Protein 3VO2 (pdb70)

Solvent-accessible surface area: 27661 Å² total; per-residue (Å²): 186,22,84,7,30,49,127,65,48,48,62,80,84,37,87,79,149,119,34,19,79,2,131,1,72,46,25,76,83,51,10,28,132,93,20,107,23,50,8,47,24,0,6,0,24,2,116,39,71,10,57,12,51,6,3,0,9,0,0,0,5,1,78,49,115,51,195,98,39,128,95,25,169,49,90,94,34,14,0,0,0,0,34,52,0,20,130,47,75,50,105,9,0,0,0,6,1,110,42,91,72,104,80,36,88,155,52,114,120,48,131,13,67,2,12,11,38,0,3,83,15,153,98,46,37,86,0,52,0,4,1,0,41,29,151,74,1,2,2,0,75,46,57,74,0,12,0,5,0,0,0,24,26,22,0,0,2,0,0,5,0,0,0,37,32,14,23,52,26,174,45,153,143,18,139,26,64,9,38,0,0,0,0,0,6,8,44,15,58,52,10,20,3,23,102,153,44,0,71,81,0,96,152,110,15,88,128,37,3,76,16,18,35,1,16,9,160,98,74,70,45,122,84,48,71,98,2,102,3,35,16,39,5,16,93,54,122,135,79,8,13,87,16,6,105,105,123,47,0,12,4,0,1,0,0,127,124,28,17,28,40,6,0,5,9,33,5,0,50,16,0,1,151,80,45,61,18,0,50,80,39,26,134,120,6,84,190,21,38,23,5,1,32,48,29,134,178,28,82,8,30,51,124,65,49,47,61,77,88,38,90,79,146,118,33,17,80,2,45,0,0,4,15,34,84,51,10,29,131,94,20,110,22,50,5,46,25,0,3,0,16,2,115,39,72,10,57,12,50,7,3,0,9,0,0,0,6,2,78,49,114,51,192,97,40,129,94,25,167,49,89,92,34,14,0,0,0,0,33,52,0,11,12,32,48,51,67,1,0,0,0,7,0,99,43,91,73,104,86,54,161,149,51,94,117,46,128,12,68,4,12,10,38,0,3,82,15,153,21,30,35,86,0,53,0,4,0,0,42,30,151,61,1,2,2,0,75,46,59,77,0,12,0,4,0,0,0,25,27,24,0,0,1,0,0,5,0,0,0,24,31,14,30,43,20,173,44,159,150,17,94,19,54,10,39,0,0,0,0,0,7,8,44,16,57,52,11,18,2,11,96,117,27,0,74,108,0,95,151,88,15,88,128,37,3,75,16,17,34,1,15,8,158,101,78,77,44,124,81,50,106,99,2,100,4,41,17,31,6,32,93,53,60,90,78,8,6,85,17,5,111,107,124,39,0,12,4,0,1,0,0,127,128,27,17,26,145,22,0,13,81,31,5,61,82,3,0,68,143,79,73,66,67,0,86,119,47,41,150,123,7,130,183,21,39,24,8,1,51,46,38,136

B-factor: mean 15.56, std 6.82, range [3.58, 43.43]

Sequence (592 aa):
TSKKQDEGLVTNKYKPKEPYVGRCLSNTRITGDDAPGETWHMVFSTEGEIPYREGQSIGIIADGEDKNGKPHKLRLYSIASSALGDFGDSKTVSLCVKRLVYTNDQGEIVKGVCSNFLCDLKPGADVKITGPVGKEMLMPKDPNATVIMLATGTGIAPFRSFLWKMFLEEHEEDYKFSGLAWLFLGVPTSDSLLYKEEELEEKMKEMAPDNFRRLDFAVSREQQTNAAGEKMYIQTRMAEYREEELWELLKKDNTYVYMCGLKGMEKGIDDIMLNLAAKDGIDWMQYKKQLKKKGEQWNVEVYTSKKQDEGLVTNKYKPKEPYVGRCLSNTRITGDDAPGETWHMVFSTEGEIPYREGQSIGIIADGED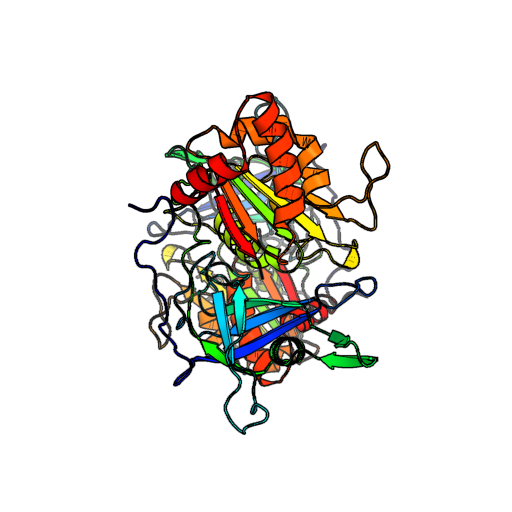KNGKPHKLRLYSIASSALGDFGDSKTVSLCVKRLVYTNDQGEIVKGVCSNFLCDLKPGADVKITGPVGKEMLMPKDPNATVIMLATGTGIAPFRSFLWKMFLEEHEDYKFSGLAWLFLGVPTSDSLLYKEEELEEKMKEMAPDNFRRLDFAVSREQTNAAGEKMYIQTRMAEYREELWELLKKDNTYVYMCGLKGMEKGIDDIMLNLAAKDGIDWMQYKKQLKKGEQWNVEVY

Secondary structure (DSSP, 8-state):
--SBS-TT----SBBTTB-EEEEEEEEEE-S-SSSSS-EEEEEEE-TT-----TT-EEEEE-SSB-TTSPBPPPEEEE--S-TTTTTTSSSEEEEEEE--EEE-TTS-EEE-HHHHHHHTPPTT-EEEEEEEE-STTPPBS-TT-EEEEEEEGGGGHHHHHHHHHHHSS--TT----SEEEEEEEESSGGG--SHHHHHHHHHH-TTTEEEEEEETTT-B-TT--B--HHHHHHTTHHHHHHHHTSTTEEEEEEESTTHHHHHHHHHHHHHHHTT--HHHHHHHHHHTTSEEEEE-/--SBS-TT----SBBTTB-EEEEEEEEEE-S-SSSSS-EEEEEEE-TT-----TT-EEEEE-SSB-TTSPBPPPEEEE--S-TTTTTTSSSEEEEEEE--EEE-TTS-EEE-HHHHHHHTPPTT-EEEEEEEE-STTPPBS-TT-EEEEEEEGGGGHHHHHHHHHHHSS--TT----SEEEEEEEESSGGG--SHHHHHHHHHH-TTTEEEEEEETTT-B-TTS-B--HHHHHHTTHHHHHHHHTSTTEEEEEEESTTHHHHHHHHHHHHHHHTT--HHHHHHHHHHTTSEEEEE-

Radius of gyration: 27.26 Å; Cα contacts (8 Å, |Δi|>4): 1343; chains: 2; bounding box: 71×84×56 Å

CATH classification: 2.40.30.10 (+1 more: 3.40.50.80)

Organism: Zea mays (NCBI:txid4577)

InterPro domains:
  IPR001433 Oxidoreductase FAD/NAD(P)-binding [PF00175] (222-336)
  IPR001709 Flavoprotein pyridine nucleotide cytochrome reductase [PR00371] (125-135)
  IPR001709 Flavoprotein pyridine nucleotide cytochrome reductase [PR00371] (148-155)
  IPR001709 Flavoprotein pyridine nucleotide cytochrome reductase [PR00371] (185-194)
  IPR001709 Flavoprotein pyridine nucleotide cytochrome reductase [PR00371] (221-240)
  IPR001709 Flavoprotein pyridine nucleotide cytochrome reductase [PR00371] (251-260)
  IPR001709 Flavoprotein pyridine nucleotide cytochrome reductase [PR00371] (263-274)
  IPR001709 Flavoprotein pyridine nucleotide cytochrome reductase [PR00371] (299-315)
  IPR001709 Flavoprotein pyridine nucleotide cytochrome reductase [PR00371] (323-331)
  IPR015701 Ferredoxin--NADP reductase [PIRSF000361] (1-369)
  IPR015701 Ferredoxin--NADP reductase [PTHR43314] (7-369)
  IPR017927 FAD-binding domain, ferredoxin reductase-type [PS51384] (90-212)
  IPR017938 Riboflavin synthase-like beta-barrel [SSF63380] (76-211)
  IPR035442 Ferredoxin--NADP reductase, plant and Cyanobacteria type [PIRSF501178] (38-369)
  IPR039261 Ferredoxin-NADP reductase (FNR), nucleotide-binding domain [G3DSA:3.40.50.80] (207-369)
  IPR039261 Ferredoxin-NADP reductase (FNR), nucleotide-binding domain [SSF52343] (210-369)

Nearest PDB structures (foldseek):
  3vo2-assembly2_B  TM=1.003E+00  e=2.349E-67  Zea mays
  3vo1-assembly2_B  TM=9.942E-01  e=1.155E-60  Zea mays
  1qfy-assembly1_A  TM=9.908E-01  e=4.980E-60  Pisum sativum
  3w5u-assembly4_G  TM=9.966E-01  e=3.949E-59  Zea mays
  1sm4-assembly2_B  TM=9.903E-01  e=2.148E-59  Capsicum annuum

Foldseek 3Di:
DAQFDCVVNDKWPADPVGFQKWFWADKAWQFDPPAPFTKIKTKTFDQLPAQHAQFWWKWWFFPFADPVRHGRDTDIFHWQAGCCGPVNNNGMTMGIATWDWDADPVGDIDTDRVRVSRNPDDGGDIITMTIRDDDLRGHGLDLAFEEEEEEEQSQCRSVSRVLCVAQVDDDPSHHRDHAYEYEYEGAAPSRDGCVVVLVVSCVRCVVHYHYHYFHFNPDADPVRHGGGSLSVCLVCLVVVVVSLVDLRAAYEYEEAPPSVVSNLVSVCVVQVVVVHHSVVVLVVCSVSSRYGYDHD/DAQFDCVVNDKWPADPVGFQKWFWADKAWQFDPPAPFTKIKTKTFDQLPAQHAQFWWKWWFFPFADPVRHGRDTDIFHWQAGCCGPVNNNGMTMGIATWDWDADPVGDIDTDRVRVSRNPHDGGDIITMTIRDDDLRGHGLDLAFEEEEEEEQSQCRSVSRVLCVAAVDDDPSHHRDHAYEYEYEGAAPSRDGPVVVLVVSCVRPVVHYHYHYQHFNPDADPVRHGGGSLSVCLVCLVVVVVSLVDLRAAYEYEEAPPSVVSNLVSVCVVQVVVVHHSVVVLVVCSVSSRYGYDHD

Structure (mmCIF, N/CA/C/O backbone):
data_3VO2
#
_entry.id   3VO2
#
_cell.length_a   76.673
_cell.length_b   76.673
_cell.length_c   108.705
_cell.angle_alpha   90.00
_cell.angle_beta   90.00
_cell.angle_gamma   120.00
#
_symmetry.space_group_name_H-M   'P 32'
#
loop_
_entity.id
_entity.type
_entity.pdbx_description
1 polymer 'Putative uncharacterized protein'
2 non-polymer 'FLAVIN-ADENINE DINUCLEOTIDE'
3 water water
#
loop_
_atom_site.group_PDB
_atom_site.id
_atom_site.type_symbol
_atom_site.label_atom_id
_atom_site.label_alt_id
_atom_site.label_comp_id
_atom_site.label_asym_id
_atom_site.label_entity_id
_atom_site.label_seq_id
_atom_site.pdbx_PDB_ins_code
_atom_site.Cartn_x
_atom_site.Cartn_y
_atom_site.Cartn_z
_atom_site.occupancy
_atom_site.B_iso_or_equiv
_atom_site.auth_seq_id
_atom_site.auth_comp_id
_atom_site.auth_asym_id
_atom_site.auth_atom_id
_atom_site.pdbx_PDB_model_num
ATOM 1 N N . THR A 1 15 ? 3.744 14.303 -10.492 1.00 27.76 19 THR A N 1
ATOM 2 C CA . THR A 1 15 ? 4.583 13.062 -10.420 1.00 27.38 19 THR A CA 1
ATOM 3 C C . THR A 1 15 ? 5.918 13.285 -9.681 1.00 26.13 19 THR A C 1
ATOM 4 O O . THR A 1 15 ? 6.653 12.330 -9.404 1.00 26.93 19 THR A O 1
ATOM 8 N N . SER A 1 16 ? 6.230 14.546 -9.385 1.00 24.19 20 SER A N 1
ATOM 9 C CA . SER A 1 16 ? 7.248 14.881 -8.390 1.00 21.73 20 SER A CA 1
ATOM 10 C C . SER A 1 16 ? 6.558 15.570 -7.221 1.00 20.61 20 SER A C 1
ATOM 11 O O . SER A 1 16 ? 5.537 16.235 -7.398 1.00 19.96 20 SER A O 1
ATOM 14 N N . LYS A 1 17 ? 7.121 15.398 -6.028 1.00 18.79 21 LYS A N 1
ATOM 15 C CA . LYS A 1 17 ? 6.686 16.134 -4.842 1.00 17.33 21 LYS A CA 1
ATOM 16 C C . LYS A 1 17 ? 7.273 17.549 -4.826 1.00 16.34 21 LYS A C 1
ATOM 17 O O . LYS A 1 17 ? 6.917 18.357 -3.977 1.00 16.03 21 LYS A O 1
ATOM 23 N N . LYS A 1 18 ? 8.159 17.840 -5.778 1.00 15.44 22 LYS A N 1
ATOM 24 C CA . LYS A 1 18 ? 8.878 19.121 -5.811 1.00 14.81 22 LYS A CA 1
ATOM 25 C C . LYS A 1 18 ? 8.347 20.076 -6.878 1.00 14.56 22 LYS A C 1
ATOM 26 O O . LYS A 1 18 ? 7.642 19.663 -7.800 1.00 15.59 22 LYS A O 1
ATOM 32 N N . GLN A 1 19 ? 8.702 21.355 -6.757 1.00 13.68 23 GLN A N 1
ATOM 33 C CA . GLN A 1 19 ? 8.150 22.407 -7.617 1.00 14.13 23 GLN A CA 1
ATOM 34 C C . GLN A 1 19 ? 8.785 22.421 -9.014 1.00 14.57 23 GLN A C 1
ATOM 35 O O . GLN A 1 19 ? 9.578 23.312 -9.342 1.00 14.68 23 GLN A O 1
ATOM 41 N N . ASP A 1 20 ? 8.417 21.442 -9.838 1.00 15.53 24 ASP A N 1
ATOM 42 C CA . ASP A 1 20 ? 9.033 21.276 -11.164 1.00 16.05 24 ASP A CA 1
ATOM 43 C C . ASP A 1 20 ? 8.124 21.640 -12.354 1.00 16.42 24 ASP A C 1
ATOM 44 O O . ASP A 1 20 ? 8.488 21.406 -13.506 1.00 16.14 24 ASP A O 1
ATOM 49 N N . GLU A 1 21 ? 6.961 22.222 -12.072 1.00 17.17 25 GLU A N 1
ATOM 50 C CA . GLU A 1 21 ? 6.007 22.539 -13.134 1.00 18.01 25 GLU A CA 1
ATOM 51 C C . GLU A 1 21 ? 6.540 23.685 -13.982 1.00 17.36 25 GLU A C 1
ATOM 52 O O . GLU A 1 21 ? 6.793 24.781 -13.475 1.00 17.99 25 GLU A O 1
ATOM 58 N N . GLY A 1 22 ? 6.724 23.414 -15.273 1.00 16.96 26 GLY A N 1
ATOM 59 C CA . GLY A 1 22 ? 7.284 24.400 -16.194 1.00 15.97 26 GLY A CA 1
ATOM 60 C C . GLY A 1 22 ? 8.771 24.651 -15.978 1.00 15.05 26 GLY A C 1
ATOM 61 O O . GLY A 1 22 ? 9.290 25.671 -16.426 1.00 15.12 26 GLY A O 1
ATOM 62 N N . LEU A 1 23 ? 9.452 23.729 -15.297 1.00 15.04 27 LEU A N 1
ATOM 63 C CA . LEU A 1 23 ? 10.889 23.868 -15.026 1.00 14.38 27 LEU A CA 1
ATOM 64 C C . LEU A 1 23 ? 11.665 24.174 -16.298 1.00 14.22 27 LEU A C 1
ATOM 65 O O . LEU A 1 23 ? 11.451 23.540 -17.340 1.00 14.18 27 LEU A O 1
ATOM 70 N N . VAL A 1 24 ? 12.573 25.142 -16.212 1.00 12.67 28 VAL A N 1
ATOM 71 C CA . VAL A 1 24 ? 13.471 25.438 -17.322 1.00 12.82 28 VAL A CA 1
ATOM 72 C C . VAL A 1 24 ? 14.894 25.059 -16.951 1.00 12.38 28 VAL A C 1
ATOM 73 O O . VAL A 1 24 ? 15.400 25.442 -15.896 1.00 11.26 28 VAL A O 1
ATOM 77 N N . THR A 1 25 ? 15.535 24.296 -17.821 1.00 12.58 29 THR A N 1
ATOM 78 C CA . THR A 1 25 ? 16.954 24.012 -17.679 1.00 13.35 29 THR A CA 1
ATOM 79 C C . THR A 1 25 ? 17.653 24.255 -19.005 1.00 13.44 29 THR A C 1
ATOM 80 O O . THR A 1 25 ? 17.083 24.011 -20.086 1.00 13.62 29 THR A O 1
ATOM 84 N N . ASN A 1 26 ? 18.884 24.747 -18.914 1.00 13.06 30 ASN A N 1
ATOM 85 C CA . ASN A 1 26 ? 19.778 24.860 -20.069 1.00 13.65 30 ASN A CA 1
ATOM 86 C C . ASN A 1 26 ? 19.269 25.772 -21.169 1.00 13.61 30 ASN A C 1
ATOM 87 O O . ASN A 1 26 ? 19.428 25.465 -22.352 1.00 14.32 30 ASN A O 1
ATOM 92 N N . LYS A 1 27 ? 18.662 26.893 -20.793 1.00 13.06 31 LYS A N 1
ATOM 93 C CA . LYS A 1 27 ? 18.329 27.924 -21.775 1.00 12.35 31 LYS A CA 1
ATOM 94 C C . LYS A 1 27 ? 19.596 28.468 -22.420 1.00 12.07 31 LYS A C 1
ATOM 95 O O . LYS A 1 27 ? 19.666 28.598 -23.645 1.00 12.00 31 LYS A O 1
ATOM 101 N N . TYR A 1 28 ? 20.585 28.776 -21.581 1.00 11.16 32 TYR A N 1
ATOM 102 C CA . TYR A 1 28 ? 21.887 29.255 -22.032 1.00 11.70 32 TYR A CA 1
ATOM 103 C C . TYR A 1 28 ? 22.925 28.170 -21.861 1.00 12.61 32 TYR A C 1
ATOM 104 O O . TYR A 1 28 ? 23.042 27.564 -20.786 1.00 12.72 32 TYR A O 1
ATOM 113 N N . LYS A 1 29 ? 23.642 27.896 -22.943 1.00 13.77 33 LYS A N 1
ATOM 114 C CA . LYS A 1 29 ? 24.647 26.847 -22.975 1.00 15.16 33 LYS A CA 1
ATOM 115 C C . LYS A 1 29 ? 26.030 27.470 -23.097 1.00 14.71 33 LYS A C 1
ATOM 116 O O . LYS A 1 29 ? 26.148 28.618 -23.495 1.00 13.60 33 LYS A O 1
ATOM 122 N N . PRO A 1 30 ? 27.090 26.710 -22.761 1.00 15.36 34 PRO A N 1
ATOM 123 C CA . PRO A 1 30 ? 28.442 27.280 -22.778 1.00 16.22 34 PRO A CA 1
ATOM 124 C C . PRO A 1 30 ? 28.885 27.916 -24.091 1.00 16.82 34 PRO A C 1
ATOM 125 O O . PRO A 1 30 ? 29.642 28.892 -24.064 1.00 16.81 34 PRO A O 1
ATOM 129 N N . LYS A 1 31 ? 28.423 27.383 -25.222 1.00 17.69 35 LYS A N 1
ATOM 130 C CA . LYS A 1 31 ? 28.786 27.947 -26.530 1.00 19.00 35 LYS A CA 1
ATOM 131 C C . LYS A 1 31 ? 28.243 29.365 -26.745 1.00 18.70 35 LYS A C 1
ATOM 132 O O . LYS A 1 31 ? 28.839 30.156 -27.475 1.00 19.50 35 LYS A O 1
ATOM 138 N N . GLU A 1 32 ? 27.120 29.680 -26.098 1.00 17.96 36 GLU A N 1
ATOM 139 C CA . GLU A 1 32 ? 26.479 30.989 -26.226 1.00 17.04 36 GLU A CA 1
ATOM 140 C C . GLU A 1 32 ? 25.871 31.431 -24.889 1.00 15.55 36 GLU A C 1
ATOM 141 O O . GLU A 1 32 ? 24.653 31.400 -24.714 1.00 15.22 36 GLU A O 1
ATOM 147 N N . PRO A 1 33 ? 26.723 31.844 -23.942 1.00 14.34 37 PRO A N 1
ATOM 148 C CA . PRO A 1 33 ? 26.194 32.185 -22.620 1.00 13.48 37 PRO A CA 1
ATOM 149 C C . PRO A 1 33 ? 25.395 33.477 -22.626 1.00 12.95 37 PRO A C 1
ATOM 150 O O . PRO A 1 33 ? 25.486 34.273 -23.568 1.00 13.36 37 PRO A O 1
ATOM 154 N N . TYR A 1 34 ? 24.615 33.678 -21.571 1.00 12.00 38 TYR A N 1
ATOM 155 C CA . TYR A 1 34 ? 23.997 34.977 -21.318 1.00 11.66 38 TYR A CA 1
ATOM 156 C C . TYR A 1 34 ? 25.036 35.902 -20.692 1.00 11.71 38 TYR A C 1
ATOM 157 O O . TYR A 1 34 ? 25.733 35.515 -19.751 1.00 12.09 38 TYR A O 1
ATOM 166 N N . VAL A 1 35 ? 25.161 37.119 -21.212 1.00 11.65 39 VAL A N 1
ATOM 167 C CA . VAL A 1 35 ? 26.114 38.065 -20.650 1.00 12.69 39 VAL A CA 1
ATOM 168 C C . VAL A 1 35 ? 25.389 39.035 -19.729 1.00 12.56 39 VAL A C 1
ATOM 169 O O . VAL A 1 35 ? 24.664 39.932 -20.181 1.00 13.43 39 VAL A O 1
ATOM 173 N N . GLY A 1 36 ? 25.573 38.820 -18.432 1.00 12.33 40 GLY A N 1
ATOM 174 C CA . GLY A 1 36 ? 25.002 39.684 -17.415 1.00 11.56 40 GLY A CA 1
ATOM 175 C C . GLY A 1 36 ? 25.977 40.754 -17.002 1.00 12.07 40 GLY A C 1
ATOM 176 O O . GLY A 1 36 ? 27.103 40.820 -17.514 1.00 11.86 40 GLY A O 1
ATOM 177 N N . ARG A 1 37 ? 25.540 41.619 -16.102 1.00 11.60 41 ARG A N 1
ATOM 178 C CA . ARG A 1 37 ? 26.400 42.676 -15.593 1.00 12.00 41 ARG A CA 1
ATOM 179 C C . ARG A 1 37 ? 26.424 42.606 -14.077 1.00 11.14 41 ARG A C 1
ATOM 180 O O . ARG A 1 37 ? 25.379 42.407 -13.449 1.00 11.15 41 ARG A O 1
ATOM 188 N N . CYS A 1 38 ? 27.600 42.771 -13.490 1.00 10.94 42 CYS A N 1
ATOM 189 C CA . CYS A 1 38 ? 27.709 42.820 -12.035 1.00 11.18 42 CYS A CA 1
ATOM 190 C C . CYS A 1 38 ? 27.134 44.132 -11.528 1.00 10.81 42 CYS A C 1
ATOM 191 O O . CYS A 1 38 ? 27.575 45.213 -11.946 1.00 11.10 42 CYS A O 1
ATOM 194 N N . LEU A 1 39 ? 26.138 44.035 -10.657 1.00 10.41 43 LEU A N 1
ATOM 195 C CA . LEU A 1 39 ? 25.533 45.229 -10.079 1.00 10.79 43 LEU A CA 1
ATOM 196 C C . LEU A 1 39 ? 26.115 45.509 -8.714 1.00 11.68 43 LEU A C 1
ATOM 197 O O . LEU A 1 39 ? 26.322 46.658 -8.342 1.00 12.40 43 LEU A O 1
ATOM 202 N N . SER A 1 40 ? 26.389 44.456 -7.955 1.00 10.85 44 SER A N 1
ATOM 203 C CA . SER A 1 40 ? 26.886 44.598 -6.591 1.00 11.71 44 SER A CA 1
ATOM 204 C C . SER A 1 40 ? 27.761 43.399 -6.248 1.00 12.26 44 SER A C 1
ATOM 205 O O . SER A 1 40 ? 27.538 42.304 -6.747 1.00 11.75 44 SER A O 1
ATOM 208 N N . ASN A 1 41 ? 28.761 43.614 -5.407 1.00 11.59 45 ASN A N 1
ATOM 209 C CA . ASN A 1 41 ? 29.623 42.545 -4.936 1.00 12.55 45 ASN A CA 1
ATOM 210 C C . ASN A 1 41 ? 30.206 42.989 -3.600 1.00 13.24 45 ASN A C 1
ATOM 211 O O . ASN A 1 41 ? 30.966 43.958 -3.540 1.00 13.65 45 ASN A O 1
ATOM 216 N N . THR A 1 42 ? 29.813 42.298 -2.534 1.00 13.91 46 THR A N 1
ATOM 217 C CA . THR A 1 42 ? 30.153 42.681 -1.165 1.00 15.54 46 THR A CA 1
ATOM 218 C C . THR A 1 42 ? 30.676 41.476 -0.389 1.00 14.97 46 THR A C 1
ATOM 219 O O . THR A 1 42 ? 30.100 40.394 -0.448 1.00 13.93 46 THR A O 1
ATOM 223 N N . ARG A 1 43 ? 31.758 41.663 0.358 1.00 15.03 47 ARG A N 1
ATOM 224 C CA . ARG A 1 43 ? 32.250 40.617 1.238 1.00 15.44 47 ARG A CA 1
ATOM 225 C C . ARG A 1 43 ? 31.304 40.521 2.422 1.00 15.62 47 ARG A C 1
ATOM 226 O O . ARG A 1 43 ? 31.016 41.531 3.082 1.00 15.82 47 ARG A O 1
ATOM 234 N N . ILE A 1 44 ? 30.806 39.320 2.689 1.00 14.63 48 ILE A N 1
ATOM 235 C CA . ILE A 1 44 ? 29.837 39.158 3.771 1.00 15.22 48 ILE A CA 1
ATOM 236 C C . ILE A 1 44 ? 30.422 38.455 4.994 1.00 15.98 48 ILE A C 1
ATOM 237 O O . ILE A 1 44 ? 29.735 38.274 5.994 1.00 17.28 48 ILE A O 1
ATOM 242 N N . THR A 1 45 ? 31.694 38.079 4.920 1.00 16.16 49 THR A N 1
ATOM 243 C CA . THR A 1 45 ? 32.393 37.513 6.070 1.00 16.43 49 THR A CA 1
ATOM 244 C C . THR A 1 45 ? 33.314 38.567 6.692 1.00 17.55 49 THR A C 1
ATOM 245 O O . THR A 1 45 ? 33.744 39.498 6.017 1.00 17.44 49 THR A O 1
ATOM 249 N N . GLY A 1 46 ? 33.600 38.404 7.982 1.00 18.82 50 GLY A N 1
ATOM 250 C CA . GLY A 1 46 ? 34.478 39.323 8.715 1.00 21.05 50 GLY A CA 1
ATOM 251 C C . GLY A 1 46 ? 35.937 38.922 8.617 1.00 22.62 50 GLY A C 1
ATOM 252 O O . GLY A 1 46 ? 36.284 37.960 7.922 1.00 22.64 50 GLY A O 1
ATOM 253 N N . ASP A 1 47 ? 36.801 39.645 9.330 1.00 24.27 51 ASP A N 1
ATOM 254 C CA . ASP A 1 47 ? 38.246 39.383 9.273 1.00 25.82 51 ASP A CA 1
ATOM 255 C C . ASP A 1 47 ? 38.659 38.065 9.938 1.00 26.20 51 ASP A C 1
ATOM 256 O O . ASP A 1 47 ? 39.639 37.445 9.523 1.00 26.81 51 ASP A O 1
ATOM 261 N N . ASP A 1 48 ? 37.913 37.631 10.952 1.00 26.67 52 ASP A N 1
ATOM 262 C CA . ASP A 1 48 ? 38.187 36.354 11.618 1.00 27.24 52 ASP A CA 1
ATOM 263 C C . ASP A 1 48 ? 37.466 35.179 10.942 1.00 27.22 52 ASP A C 1
ATOM 264 O O . ASP A 1 48 ? 36.787 34.385 11.596 1.00 27.65 52 ASP A O 1
ATOM 269 N N . ALA A 1 49 ? 37.599 35.092 9.624 1.00 26.65 53 ALA A N 1
ATOM 270 C CA . ALA A 1 49 ? 37.150 33.921 8.886 1.00 26.04 53 ALA A CA 1
ATOM 271 C C . ALA A 1 49 ? 38.357 33.322 8.166 1.00 25.32 53 ALA A C 1
ATOM 272 O O . ALA A 1 49 ? 39.207 34.070 7.686 1.00 25.44 53 ALA A O 1
ATOM 274 N N . PRO A 1 50 ? 38.441 31.977 8.098 1.00 24.94 54 PRO A N 1
ATOM 275 C CA . PRO A 1 50 ? 39.560 31.325 7.399 1.00 24.42 54 PRO A CA 1
ATOM 276 C C . PRO A 1 50 ? 39.669 31.734 5.926 1.00 23.60 54 PRO A C 1
ATOM 277 O O . PRO A 1 50 ? 40.770 31.771 5.368 1.00 24.17 54 PRO A O 1
ATOM 281 N N . GLY A 1 51 ? 38.528 32.042 5.313 1.00 22.38 55 GLY A N 1
ATOM 282 C CA . GLY A 1 51 ? 38.484 32.543 3.943 1.00 20.14 55 GLY A CA 1
ATOM 283 C C . GLY A 1 51 ? 37.397 33.595 3.783 1.00 18.56 55 GLY A C 1
ATOM 284 O O . GLY A 1 51 ? 36.655 33.873 4.731 1.00 19.31 55 GLY A O 1
ATOM 285 N N . GLU A 1 52 ? 37.314 34.184 2.592 1.00 16.40 56 GLU A N 1
ATOM 286 C CA . GLU A 1 52 ? 36.314 35.216 2.280 1.00 14.91 56 GLU A CA 1
ATOM 287 C C . GLU A 1 52 ? 35.152 34.616 1.519 1.00 13.79 56 GLU A C 1
ATOM 288 O O . GLU A 1 52 ? 35.357 33.805 0.612 1.00 13.27 56 GLU A O 1
ATOM 294 N N . THR A 1 53 ? 33.944 35.038 1.874 1.00 11.96 57 THR A N 1
ATOM 295 C CA . THR A 1 53 ? 32.743 34.724 1.098 1.00 11.22 57 THR A CA 1
ATOM 296 C C . THR A 1 53 ? 32.071 36.021 0.692 1.00 10.58 57 THR A C 1
ATOM 297 O O . THR A 1 53 ? 31.974 36.951 1.502 1.00 11.45 57 THR A O 1
ATOM 301 N N . TRP A 1 54 ? 31.617 36.078 -0.558 1.00 9.93 58 TRP A N 1
ATOM 302 C CA . TRP A 1 54 ? 31.092 37.287 -1.169 1.00 9.55 58 TRP A CA 1
ATOM 303 C C . TRP A 1 54 ? 29.668 37.080 -1.660 1.00 9.28 58 TRP A C 1
ATOM 304 O O . TRP A 1 54 ? 29.346 36.025 -2.201 1.00 9.96 58 TRP A O 1
ATOM 315 N N . HIS A 1 55 ? 28.823 38.097 -1.473 1.00 9.23 59 HIS A N 1
ATOM 316 C CA . HIS A 1 55 ? 27.472 38.100 -2.025 1.00 8.59 59 HIS A CA 1
ATOM 317 C C . HIS A 1 55 ? 27.462 39.037 -3.219 1.00 9.10 59 HIS A C 1
ATOM 318 O O . HIS A 1 55 ? 27.776 40.234 -3.084 1.00 9.46 59 HIS A O 1
ATOM 325 N N . MET A 1 56 ? 27.070 38.523 -4.378 1.00 8.35 60 MET A N 1
ATOM 326 C CA . MET A 1 56 ? 27.084 39.321 -5.596 1.00 8.21 60 MET A CA 1
ATOM 327 C C . MET A 1 56 ? 25.770 39.227 -6.353 1.00 8.06 60 MET A C 1
ATOM 328 O O . MET A 1 56 ? 25.098 38.197 -6.334 1.00 7.85 60 MET A O 1
ATOM 333 N N . VAL A 1 57 ? 25.425 40.321 -7.020 1.00 7.89 61 VAL A N 1
ATOM 334 C CA . VAL A 1 57 ? 24.181 40.454 -7.749 1.00 8.57 61 VAL A CA 1
ATOM 335 C C . VAL A 1 57 ? 24.493 40.759 -9.211 1.00 8.23 61 VAL A C 1
ATOM 336 O O . VAL A 1 57 ? 25.287 41.671 -9.498 1.00 8.58 61 VAL A O 1
ATOM 340 N N . PHE A 1 58 ? 23.874 40.007 -10.125 1.00 8.07 62 PHE A N 1
ATOM 341 C CA . PHE A 1 58 ? 24.037 40.216 -11.561 1.00 8.25 62 PHE A CA 1
ATOM 342 C C . PHE A 1 58 ? 22.702 40.586 -12.163 1.00 8.44 62 PHE A C 1
ATOM 343 O O . PHE A 1 58 ? 21.671 40.050 -11.765 1.00 8.50 62 PHE A O 1
ATOM 351 N N . SER A 1 59 ? 22.713 41.503 -13.130 1.00 9.00 63 SER A N 1
ATOM 352 C CA . SER A 1 59 ? 21.511 41.767 -13.914 1.00 9.66 63 SER A CA 1
ATOM 353 C C . SER A 1 59 ? 21.231 40.618 -14.887 1.00 9.79 63 SER A C 1
ATOM 354 O O . SER A 1 59 ? 22.165 40.020 -15.440 1.00 9.58 63 SER A O 1
ATOM 357 N N . THR A 1 60 ? 19.955 40.311 -15.099 1.00 9.87 64 THR A N 1
ATOM 358 C CA . THR A 1 60 ? 19.540 39.236 -16.005 1.00 10.21 64 THR A CA 1
ATOM 359 C C . THR A 1 60 ? 18.541 39.678 -17.068 1.00 11.37 64 THR A C 1
ATOM 360 O O . THR A 1 60 ? 18.200 38.894 -17.943 1.00 11.21 64 THR A O 1
ATOM 364 N N . GLU A 1 61 ? 18.034 40.910 -16.960 1.00 12.60 65 GLU A N 1
ATOM 365 C CA . GLU A 1 61 ? 17.000 41.418 -17.881 1.00 13.70 65 GLU A CA 1
ATOM 366 C C . GLU A 1 61 ? 15.762 40.517 -17.934 1.00 13.54 65 GLU A C 1
ATOM 367 O O . GLU A 1 61 ? 15.020 40.531 -18.925 1.00 14.45 65 GLU A O 1
ATOM 373 N N . GLY A 1 62 ? 15.551 39.717 -16.887 1.00 12.99 66 GLY A N 1
ATOM 374 C CA . GLY A 1 62 ? 14.463 38.752 -16.857 1.00 13.47 66 GLY A CA 1
ATOM 375 C C . GLY A 1 62 ? 14.619 37.592 -17.830 1.00 13.14 66 GLY A C 1
ATOM 376 O O . GLY A 1 62 ? 13.657 36.859 -18.084 1.00 14.72 66 GLY A O 1
ATOM 377 N N . GLU A 1 63 ? 15.836 37.406 -18.344 1.00 12.46 67 GLU A N 1
ATOM 378 C CA . GLU A 1 63 ? 16.107 36.400 -19.376 1.00 12.90 67 GLU A CA 1
ATOM 379 C C . GLU A 1 63 ? 16.453 35.007 -18.861 1.00 12.53 67 GLU A C 1
ATOM 380 O O . GLU A 1 63 ? 16.522 34.061 -19.641 1.00 11.83 67 GLU A O 1
ATOM 386 N N . ILE A 1 64 ? 16.690 34.877 -17.558 1.00 11.88 68 ILE A N 1
ATOM 387 C CA . ILE A 1 64 ? 17.043 33.573 -16.982 1.00 11.80 68 ILE A CA 1
ATOM 388 C C . ILE A 1 64 ? 15.904 33.085 -16.087 1.00 11.57 68 ILE A C 1
ATOM 389 O O . ILE A 1 64 ? 15.764 33.543 -14.949 1.00 11.67 68 ILE A O 1
ATOM 394 N N . PRO A 1 65 ? 15.080 32.150 -16.591 1.00 12.42 69 PRO A N 1
ATOM 395 C CA . PRO A 1 65 ? 13.889 31.763 -15.843 1.00 12.52 69 PRO A CA 1
ATOM 396 C C . PRO A 1 65 ? 14.186 30.681 -14.814 1.00 12.15 69 PRO A C 1
ATOM 397 O O . PRO A 1 65 ? 13.671 29.560 -14.896 1.00 12.06 69 PRO A O 1
ATOM 401 N N . TYR A 1 66 ? 15.016 31.028 -13.843 1.00 10.70 70 TYR A N 1
ATOM 402 C CA . TYR A 1 66 ? 15.407 30.076 -12.826 1.00 9.85 70 TYR A CA 1
ATOM 403 C C . TYR A 1 66 ? 14.403 30.040 -11.689 1.00 9.64 70 TYR A C 1
ATOM 404 O O . TYR A 1 66 ? 13.592 30.951 -11.531 1.00 9.55 70 TYR A O 1
ATOM 413 N N . ARG A 1 67 ? 14.465 28.986 -10.896 1.00 8.98 71 ARG A N 1
ATOM 414 C CA . ARG A 1 67 ? 13.684 28.939 -9.670 1.00 8.80 71 ARG A CA 1
ATOM 415 C C . ARG A 1 67 ? 14.513 28.450 -8.498 1.00 8.40 71 ARG A C 1
ATOM 416 O O . ARG A 1 67 ? 15.662 28.040 -8.656 1.00 8.62 71 ARG A O 1
ATOM 424 N N . GLU A 1 68 ? 13.901 28.514 -7.322 1.00 7.29 72 GLU A N 1
ATOM 425 C CA . GLU A 1 68 ? 14.551 28.176 -6.063 1.00 7.05 72 GLU A CA 1
ATOM 426 C C . GLU A 1 68 ? 15.164 26.779 -6.133 1.00 7.52 72 GLU A C 1
ATOM 427 O O . GLU A 1 68 ? 14.509 25.809 -6.553 1.00 7.80 72 GLU A O 1
ATOM 433 N N . GLY A 1 69 ? 16.430 26.684 -5.723 1.00 7.18 73 GLY A N 1
ATOM 434 C CA . GLY A 1 69 ? 17.124 25.388 -5.691 1.00 7.51 73 GLY A CA 1
ATOM 435 C C . GLY A 1 69 ? 18.001 25.114 -6.898 1.00 7.98 73 GLY A C 1
ATOM 436 O O . GLY A 1 69 ? 18.853 24.226 -6.863 1.00 8.06 73 GLY A O 1
ATOM 437 N N . GLN A 1 70 ? 17.799 25.867 -7.971 1.00 7.23 74 GLN A N 1
ATOM 438 C CA . GLN A 1 70 ? 18.618 25.719 -9.170 1.00 6.84 74 GLN A CA 1
ATOM 439 C C . GLN A 1 70 ? 19.976 26.403 -9.043 1.00 6.23 74 GLN A C 1
ATOM 440 O O . GLN A 1 70 ? 20.221 27.181 -8.113 1.00 6.15 74 GLN A O 1
ATOM 446 N N . SER A 1 71 ? 20.861 26.083 -9.991 1.00 6.52 75 SER A N 1
ATOM 447 C CA . SER A 1 71 ? 22.190 26.663 -10.089 1.00 7.22 75 SER A CA 1
ATOM 448 C C . SER A 1 71 ? 22.310 27.400 -11.410 1.00 6.95 75 SER A C 1
ATOM 449 O O . SER A 1 71 ? 21.500 27.212 -12.322 1.00 7.14 75 SER A O 1
ATOM 452 N N . ILE A 1 72 ? 23.335 28.235 -11.509 1.00 7.28 76 ILE A N 1
ATOM 453 C CA . ILE A 1 72 ? 23.793 28.757 -12.801 1.00 7.45 76 ILE A CA 1
ATOM 454 C C . ILE A 1 72 ? 25.261 28.430 -12.954 1.00 6.96 76 ILE A C 1
ATOM 455 O O . ILE A 1 72 ? 25.993 28.271 -11.961 1.00 6.57 76 ILE A O 1
ATOM 460 N N . GLY A 1 73 ? 25.695 28.307 -14.204 1.00 7.11 77 GLY A N 1
ATOM 461 C CA . GLY A 1 73 ? 27.113 28.154 -14.485 1.00 7.33 77 GLY A CA 1
ATOM 462 C C . GLY A 1 73 ? 27.715 29.515 -14.731 1.00 7.31 77 GLY A C 1
ATOM 463 O O . GLY A 1 73 ? 27.051 30.409 -15.246 1.00 8.28 77 GLY A O 1
ATOM 464 N N . ILE A 1 74 ? 28.972 29.667 -14.338 1.00 7.17 78 ILE A N 1
ATOM 465 C CA . ILE A 1 74 ? 29.743 30.864 -14.631 1.00 7.73 78 ILE A CA 1
ATOM 466 C C . ILE A 1 74 ? 30.969 30.462 -15.439 1.00 7.97 78 ILE A C 1
ATOM 467 O O . ILE A 1 74 ? 31.702 29.540 -15.044 1.00 7.72 78 ILE A O 1
ATOM 472 N N . ILE A 1 75 ? 31.177 31.162 -16.550 1.00 8.21 79 ILE A N 1
ATOM 473 C CA . ILE A 1 75 ? 32.387 31.025 -17.358 1.00 8.70 79 ILE A CA 1
ATOM 474 C C . ILE A 1 75 ? 33.301 32.204 -17.059 1.00 9.15 79 ILE A C 1
ATOM 475 O O . ILE A 1 75 ? 33.048 33.325 -17.510 1.00 9.48 79 ILE A O 1
ATOM 480 N N . ALA A 1 76 ? 34.358 31.954 -16.299 1.00 8.86 80 ALA A N 1
ATOM 481 C CA . ALA A 1 76 ? 35.281 33.019 -15.925 1.00 9.87 80 ALA A CA 1
ATOM 482 C C . ALA A 1 76 ? 35.929 33.587 -17.175 1.00 10.62 80 ALA A C 1
ATOM 483 O O . ALA A 1 76 ? 36.212 32.847 -18.127 1.00 10.82 80 ALA A O 1
ATOM 485 N N . ASP A 1 77 ? 36.172 34.896 -17.175 1.00 11.42 81 ASP A N 1
ATOM 486 C CA . ASP A 1 77 ? 36.842 35.553 -18.291 1.00 11.80 81 ASP A CA 1
ATOM 487 C C . ASP A 1 77 ? 38.213 34.952 -18.559 1.00 11.70 81 ASP A C 1
ATOM 488 O O . ASP A 1 77 ? 38.898 34.480 -17.643 1.00 11.82 81 ASP A O 1
ATOM 493 N N . GLY A 1 78 ? 38.603 34.978 -19.824 1.00 11.69 82 GLY A N 1
ATOM 494 C CA . GLY A 1 78 ? 39.955 34.568 -20.188 1.00 11.42 82 GLY A CA 1
ATOM 495 C C . GLY A 1 78 ? 40.022 33.198 -20.817 1.00 11.23 82 GLY A C 1
ATOM 496 O O . GLY A 1 78 ? 39.075 32.736 -21.433 1.00 12.52 82 GLY A O 1
ATOM 497 N N . GLU A 1 79 ? 41.170 32.557 -20.662 1.00 11.11 83 GLU A N 1
ATOM 498 C CA . GLU A 1 79 ? 41.402 31.249 -21.274 1.00 11.24 83 GLU A CA 1
ATOM 499 C C . GLU A 1 79 ? 42.066 30.316 -20.291 1.00 10.16 83 GLU A C 1
ATOM 500 O O . GLU A 1 79 ? 42.839 30.745 -19.418 1.00 10.53 83 GLU A O 1
ATOM 506 N N . ASP A 1 80 ? 41.793 29.023 -20.460 1.00 10.03 84 ASP A N 1
ATOM 507 C CA . ASP A 1 80 ? 42.557 28.002 -19.755 1.00 10.08 84 ASP A CA 1
ATOM 508 C C . ASP A 1 80 ? 43.966 27.880 -20.373 1.00 9.92 84 ASP A C 1
ATOM 509 O O . ASP A 1 80 ? 44.315 28.610 -21.307 1.00 9.73 84 ASP A O 1
ATOM 514 N N . LYS A 1 81 ? 44.761 26.962 -19.839 1.00 10.07 85 LYS A N 1
ATOM 515 C CA . LYS A 1 81 ? 46.159 26.821 -20.254 1.00 10.59 85 LYS A CA 1
ATOM 516 C C . LYS A 1 81 ? 46.318 26.401 -21.714 1.00 10.29 85 LYS A C 1
ATOM 517 O O . LYS A 1 81 ? 47.394 26.582 -22.284 1.00 10.39 85 LYS A O 1
ATOM 523 N N . ASN A 1 82 ? 45.265 25.852 -22.318 1.00 10.28 86 ASN A N 1
ATOM 524 C CA . ASN A 1 82 ? 45.294 25.483 -23.738 1.00 10.75 86 ASN A CA 1
ATOM 525 C C . ASN A 1 82 ? 44.616 26.500 -24.654 1.00 10.90 86 ASN A C 1
ATOM 526 O O . ASN A 1 82 ? 44.413 26.230 -25.837 1.00 11.56 86 ASN A O 1
ATOM 531 N N . GLY A 1 83 ? 44.292 27.676 -24.119 1.00 10.73 87 GLY A N 1
ATOM 532 C CA . GLY A 1 83 ? 43.734 28.749 -24.931 1.00 11.23 87 GLY A CA 1
ATOM 533 C C . GLY A 1 83 ? 42.234 28.667 -25.165 1.00 11.22 87 GLY A C 1
ATOM 534 O O . GLY A 1 83 ? 41.697 29.416 -25.981 1.00 13.00 87 GLY A O 1
ATOM 535 N N . LYS A 1 84 ? 41.561 27.766 -24.446 1.00 11.65 88 LYS A N 1
ATOM 536 C CA . LYS A 1 84 ? 40.113 27.572 -24.584 1.00 11.28 88 LYS A CA 1
ATOM 537 C C . LYS A 1 84 ? 39.373 28.436 -23.569 1.00 10.46 88 LYS A C 1
ATOM 538 O O . LYS A 1 84 ? 39.928 28.770 -22.529 1.00 10.56 88 LYS A O 1
ATOM 544 N N . PRO A 1 85 ? 38.098 28.777 -23.846 1.00 10.77 89 PRO A N 1
ATOM 545 C CA . PRO A 1 85 ? 37.338 29.465 -22.791 1.00 10.78 89 PRO A CA 1
ATOM 546 C C . PRO A 1 85 ? 37.304 28.601 -21.537 1.00 10.61 89 PRO A C 1
ATOM 547 O O . PRO A 1 85 ? 37.330 27.368 -21.636 1.00 10.49 89 PRO A O 1
ATOM 551 N N . HIS A 1 86 ? 37.279 29.223 -20.364 1.00 10.10 90 HIS A N 1
ATOM 552 C CA . HIS A 1 86 ? 37.240 28.436 -19.132 1.00 9.90 90 HIS A CA 1
ATOM 553 C C . HIS A 1 86 ? 35.990 27.555 -19.062 1.00 9.91 90 HIS A C 1
ATOM 554 O O . HIS A 1 86 ? 34.899 27.961 -19.468 1.00 10.13 90 HIS A O 1
ATOM 561 N N . LYS A 1 87 ? 36.172 26.343 -18.553 1.00 9.66 91 LYS A N 1
ATOM 562 C CA . LYS A 1 87 ? 35.058 25.448 -18.287 1.00 9.62 91 LYS A CA 1
ATOM 563 C C . LYS A 1 87 ? 34.161 26.074 -17.207 1.00 9.10 91 LYS A C 1
ATOM 564 O O . LYS A 1 87 ? 34.663 26.643 -16.244 1.00 9.32 91 LYS A O 1
ATOM 570 N N . LEU A 1 88 ? 32.853 25.979 -17.377 1.00 8.67 92 LEU A N 1
ATOM 571 C CA . LEU A 1 88 ? 31.931 26.584 -16.402 1.00 8.50 92 LEU A CA 1
ATOM 572 C C . LEU A 1 88 ? 32.121 25.941 -15.026 1.00 8.68 92 LEU A C 1
ATOM 573 O O . LEU A 1 88 ? 32.485 24.754 -14.924 1.00 9.41 92 LEU A O 1
ATOM 578 N N . ARG A 1 89 ? 31.901 26.736 -13.974 1.00 8.26 93 ARG A N 1
ATOM 579 C CA . ARG A 1 89 ? 31.696 26.218 -12.616 1.00 8.06 93 ARG A CA 1
ATOM 580 C C . ARG A 1 89 ? 30.265 26.538 -12.229 1.00 7.83 93 ARG A C 1
ATOM 581 O O . ARG A 1 89 ? 29.745 27.605 -12.581 1.00 8.11 93 ARG A O 1
ATOM 589 N N . LEU A 1 90 ? 29.635 25.615 -11.513 1.00 7.74 94 LEU A N 1
ATOM 590 C CA . LEU A 1 90 ? 28.260 25.802 -11.036 1.00 7.81 94 LEU A CA 1
ATOM 591 C C . LEU A 1 90 ? 28.227 26.489 -9.677 1.00 6.92 94 LEU A C 1
ATOM 592 O O . LEU A 1 90 ? 29.080 26.264 -8.817 1.00 7.16 94 LEU A O 1
ATOM 597 N N . TYR A 1 91 ? 27.226 27.342 -9.508 1.00 7.13 95 TYR A N 1
ATOM 598 C CA . TYR A 1 91 ? 26.958 28.018 -8.231 1.00 6.90 95 TYR A CA 1
ATOM 599 C C . TYR A 1 91 ? 25.470 27.942 -7.948 1.00 6.95 95 TYR A C 1
ATOM 600 O O . TYR A 1 91 ? 24.656 28.265 -8.811 1.00 6.66 95 TYR A O 1
ATOM 609 N N . SER A 1 92 ? 25.109 27.474 -6.756 1.00 7.41 96 SER A N 1
ATOM 610 C CA . SER A 1 92 ? 23.713 27.420 -6.339 1.00 7.84 96 SER A CA 1
ATOM 611 C C . SER A 1 92 ? 23.182 28.840 -6.261 1.00 7.10 96 SER A C 1
ATOM 612 O O . SER A 1 92 ? 23.825 29.696 -5.684 1.00 8.08 96 SER A O 1
ATOM 615 N N . ILE A 1 93 ? 22.003 29.074 -6.821 1.00 6.58 97 ILE A N 1
ATOM 616 C CA . ILE A 1 93 ? 21.441 30.428 -6.812 1.00 6.86 97 ILE A CA 1
ATOM 617 C C . ILE A 1 93 ? 21.016 30.822 -5.392 1.00 6.25 97 ILE A C 1
ATOM 618 O O . ILE A 1 93 ? 20.291 30.083 -4.727 1.00 6.39 97 ILE A O 1
ATOM 623 N N . ALA A 1 94 ? 21.497 31.976 -4.930 1.00 6.29 98 ALA A N 1
ATOM 624 C CA . ALA A 1 94 ? 21.256 32.431 -3.557 1.00 6.11 98 ALA A CA 1
ATOM 625 C C . ALA A 1 94 ? 20.033 33.326 -3.420 1.00 5.91 98 ALA A C 1
ATOM 626 O O . ALA A 1 94 ? 19.645 33.645 -2.298 1.00 6.31 98 ALA A O 1
ATOM 628 N N . SER A 1 95 ? 19.449 33.727 -4.549 1.00 5.24 99 SER A N 1
ATOM 629 C CA . SER A 1 95 ? 18.257 34.573 -4.573 1.00 6.33 99 SER A CA 1
ATOM 630 C C . SER A 1 95 ? 17.025 33.744 -4.900 1.00 6.26 99 SER A C 1
ATOM 631 O O . SER A 1 95 ? 17.133 32.685 -5.523 1.00 6.30 99 SER A O 1
ATOM 634 N N . SER A 1 96 ? 15.853 34.226 -4.497 1.00 5.92 100 SER A N 1
ATOM 635 C CA . SER A 1 96 ? 14.590 33.631 -4.931 1.00 6.20 100 SER A CA 1
ATOM 636 C C . SER A 1 96 ? 14.421 33.839 -6.443 1.00 6.07 100 SER A C 1
ATOM 637 O O . SER A 1 96 ? 15.189 34.586 -7.066 1.00 6.69 100 SER A O 1
ATOM 640 N N . ALA A 1 97 ? 13.414 33.197 -7.030 1.00 6.25 101 ALA A N 1
ATOM 641 C CA . ALA A 1 97 ? 13.123 33.374 -8.457 1.00 6.82 101 ALA A CA 1
ATOM 642 C C . ALA A 1 97 ? 12.980 34.855 -8.846 1.00 7.22 101 ALA A C 1
ATOM 643 O O . ALA A 1 97 ? 13.342 35.245 -9.959 1.00 7.61 101 ALA A O 1
ATOM 645 N N . LEU A 1 98 ? 12.459 35.677 -7.939 1.00 7.33 102 LEU A N 1
ATOM 646 C CA . LEU A 1 98 ? 12.245 37.111 -8.228 1.00 7.71 102 LEU A CA 1
ATOM 647 C C . LEU A 1 98 ? 13.535 37.906 -8.109 1.00 7.51 102 LEU A C 1
ATOM 648 O O . LEU A 1 98 ? 13.599 39.064 -8.530 1.00 7.63 102 LEU A O 1
ATOM 653 N N . GLY A 1 99 ? 14.561 37.298 -7.518 1.00 7.38 103 GLY A N 1
ATOM 654 C CA . GLY A 1 99 ? 15.781 38.009 -7.202 1.00 7.46 103 GLY A CA 1
ATOM 655 C C . GLY A 1 99 ? 15.633 38.903 -5.982 1.00 7.19 103 GLY A C 1
ATOM 656 O O . GLY A 1 99 ? 14.521 39.144 -5.491 1.00 7.15 103 GLY A O 1
ATOM 657 N N . ASP A 1 100 ? 16.760 39.414 -5.499 1.00 7.01 104 ASP A N 1
ATOM 658 C CA . ASP A 1 100 ? 16.779 40.230 -4.287 1.00 7.71 104 ASP A CA 1
ATOM 659 C C . ASP A 1 100 ? 15.945 41.502 -4.410 1.00 6.94 104 ASP A C 1
ATOM 660 O O . ASP A 1 100 ? 15.609 42.107 -3.389 1.00 7.78 104 ASP A O 1
ATOM 665 N N . PHE A 1 101 ? 15.599 41.896 -5.633 1.00 7.08 105 PHE A N 1
ATOM 666 C CA . PHE A 1 101 ? 14.889 43.168 -5.862 1.00 7.29 105 PHE A CA 1
ATOM 667 C C . PHE A 1 101 ? 13.470 42.987 -6.331 1.00 7.80 105 PHE A C 1
ATOM 668 O O . PHE A 1 101 ? 12.782 43.963 -6.659 1.00 8.66 105 PHE A O 1
ATOM 676 N N . GLY A 1 102 ? 12.995 41.748 -6.268 1.00 6.83 106 GLY A N 1
ATOM 677 C CA . GLY A 1 102 ? 11.577 41.444 -6.368 1.00 7.12 106 GLY A CA 1
ATOM 678 C C . GLY A 1 102 ? 10.953 41.653 -7.731 1.00 7.51 106 GLY A C 1
ATOM 679 O O . GLY A 1 102 ? 9.732 41.726 -7.836 1.00 7.18 106 GLY A O 1
ATOM 680 N N . ASP A 1 103 ? 11.790 41.730 -8.764 1.00 7.38 107 ASP A N 1
ATOM 681 C CA . ASP A 1 103 ? 11.346 42.139 -10.101 1.00 7.72 107 ASP A CA 1
ATOM 682 C C . ASP A 1 103 ? 11.793 41.198 -11.221 1.00 8.43 107 ASP A C 1
ATOM 683 O O . ASP A 1 103 ? 11.592 41.500 -12.406 1.00 9.21 107 ASP A O 1
ATOM 688 N N . SER A 1 104 ? 12.375 40.061 -10.839 1.00 8.47 108 SER A N 1
ATOM 689 C CA . SER A 1 104 ? 12.874 39.043 -11.768 1.00 8.93 108 SER A CA 1
ATOM 690 C C . SER A 1 104 ? 13.958 39.547 -12.723 1.00 9.13 108 SER A C 1
ATOM 691 O O . SER A 1 104 ? 14.139 38.956 -13.786 1.00 10.59 108 SER A O 1
ATOM 694 N N . LYS A 1 105 ? 14.680 40.601 -12.346 1.00 8.85 109 LYS A N 1
ATOM 695 C CA . LYS A 1 105 ? 15.706 41.195 -13.219 1.00 9.58 109 LYS A CA 1
ATOM 696 C C . LYS A 1 105 ? 17.129 41.034 -12.685 1.00 9.22 109 LYS A C 1
ATOM 697 O O . LYS A 1 105 ? 18.070 41.566 -13.266 1.00 9.96 109 LYS A O 1
ATOM 703 N N . THR A 1 106 ? 17.285 40.295 -11.585 1.00 8.35 110 THR A N 1
ATOM 704 C CA . THR A 1 106 ? 18.613 40.024 -11.025 1.00 8.18 110 THR A CA 1
ATOM 705 C C . THR A 1 106 ? 18.716 38.604 -10.508 1.00 7.92 110 THR A C 1
ATOM 706 O O . THR A 1 106 ? 17.711 37.943 -10.262 1.00 8.55 110 THR A O 1
ATOM 710 N N . VAL A 1 107 ? 19.960 38.150 -10.360 1.00 7.04 111 VAL A N 1
ATOM 711 C CA . VAL A 1 107 ? 20.263 36.871 -9.718 1.00 7.30 111 VAL A CA 1
ATOM 712 C C . VAL A 1 107 ? 21.430 37.097 -8.773 1.00 6.91 111 VAL A C 1
ATOM 713 O O . VAL A 1 107 ? 22.280 37.949 -9.046 1.00 7.63 111 VAL A O 1
ATOM 717 N N . SER A 1 108 ? 21.459 36.371 -7.657 1.00 6.67 112 SER A N 1
ATOM 718 C CA . SER A 1 108 ? 22.560 36.500 -6.696 1.00 6.81 112 SER A CA 1
ATOM 719 C C . SER A 1 108 ? 23.283 35.182 -6.449 1.00 6.59 112 SER A C 1
ATOM 720 O O . SER A 1 108 ? 22.674 34.109 -6.489 1.00 6.40 112 SER A O 1
ATOM 723 N N . LEU A 1 109 ? 24.583 35.289 -6.173 1.00 6.56 113 LEU A N 1
ATOM 724 C CA . LEU A 1 109 ? 25.427 34.157 -5.787 1.00 6.18 113 LEU A CA 1
ATOM 725 C C . LEU A 1 109 ? 26.119 34.441 -4.462 1.00 6.20 113 LEU A C 1
ATOM 726 O O . LEU A 1 109 ? 26.353 35.599 -4.101 1.00 6.95 113 LEU A O 1
ATOM 731 N N . CYS A 1 110 ? 26.484 33.351 -3.791 1.00 6.25 114 CYS A N 1
ATOM 732 C CA . CYS A 1 110 ? 27.203 33.343 -2.524 1.00 7.36 114 CYS A CA 1
ATOM 733 C C . CYS A 1 110 ? 28.479 32.536 -2.770 1.00 7.15 114 CYS A C 1
ATOM 734 O O . CYS A 1 110 ? 28.425 31.320 -2.908 1.00 7.95 114 CYS A O 1
ATOM 737 N N . VAL A 1 111 ? 29.605 33.233 -2.887 1.00 7.46 115 VAL A N 1
ATOM 738 C CA . VAL A 1 111 ? 30.824 32.634 -3.444 1.00 8.29 115 VAL A CA 1
ATOM 739 C C . VAL A 1 111 ? 31.981 32.680 -2.458 1.00 8.75 115 VAL A C 1
ATOM 740 O O . VAL A 1 111 ? 32.346 33.751 -1.980 1.00 9.05 115 VAL A O 1
ATOM 744 N N . LYS A 1 112 ? 32.536 31.514 -2.139 1.00 9.54 116 LYS A N 1
ATOM 745 C CA . LYS A 1 112 ? 33.739 31.462 -1.324 1.00 11.17 116 LYS A CA 1
ATOM 746 C C . LYS A 1 112 ? 34.971 31.586 -2.219 1.00 11.34 116 LYS A C 1
ATOM 747 O O . LYS A 1 112 ? 35.101 30.853 -3.204 1.00 11.28 116 LYS A O 1
ATOM 753 N N . ARG A 1 113 ? 35.863 32.510 -1.881 1.00 12.56 117 ARG A N 1
ATOM 754 C CA . ARG A 1 113 ? 37.106 32.668 -2.626 1.00 14.19 117 ARG A CA 1
ATOM 755 C C . ARG A 1 113 ? 38.030 31.501 -2.287 1.00 14.81 117 ARG A C 1
ATOM 756 O O . ARG A 1 113 ? 38.475 31.382 -1.144 1.00 15.82 117 ARG A O 1
ATOM 764 N N . LEU A 1 114 ? 38.300 30.631 -3.263 1.00 15.80 118 LEU A N 1
ATOM 765 C CA . LEU A 1 114 ? 39.175 29.476 -3.023 1.00 16.85 118 LEU A CA 1
ATOM 766 C C . LEU A 1 114 ? 40.646 29.865 -3.135 1.00 18.10 118 LEU A C 1
ATOM 767 O O . LEU A 1 114 ? 41.104 30.327 -4.181 1.00 17.25 118 LEU A O 1
ATOM 772 N N . VAL A 1 115 ? 41.364 29.681 -2.029 1.00 19.76 119 VAL A N 1
ATOM 773 C CA . VAL A 1 115 ? 42.815 29.837 -1.971 1.00 21.68 119 VAL A CA 1
ATOM 774 C C . VAL A 1 115 ? 43.338 28.684 -1.115 1.00 22.65 119 VAL A C 1
ATOM 775 O O . VAL A 1 115 ? 42.862 28.468 0.003 1.00 22.99 119 VAL A O 1
ATOM 779 N N . TYR A 1 116 ? 44.290 27.922 -1.649 1.00 23.92 120 TYR A N 1
ATOM 780 C CA . TYR A 1 116 ? 44.859 26.792 -0.908 1.00 25.24 120 TYR A CA 1
ATOM 781 C C . TYR A 1 116 ? 46.350 26.641 -1.187 1.00 26.17 120 TYR A C 1
ATOM 782 O O . TYR A 1 116 ? 46.877 27.227 -2.132 1.00 25.92 120 TYR A O 1
ATOM 791 N N . THR A 1 117 ? 47.024 25.864 -0.344 1.00 27.35 121 THR A N 1
ATOM 792 C CA . THR A 1 117 ? 48.429 25.538 -0.546 1.00 28.51 121 THR A CA 1
ATOM 793 C C . THR A 1 117 ? 48.552 24.071 -0.947 1.00 29.02 121 THR A C 1
ATOM 794 O O . THR A 1 117 ? 48.096 23.180 -0.218 1.00 28.96 121 THR A O 1
ATOM 798 N N . ASN A 1 118 ? 49.149 23.825 -2.113 1.00 29.88 122 ASN A N 1
ATOM 799 C CA . ASN A 1 118 ? 49.315 22.457 -2.608 1.00 30.92 122 ASN A CA 1
ATOM 800 C C . ASN A 1 118 ? 50.440 21.705 -1.885 1.00 31.74 122 ASN A C 1
ATOM 801 O O . ASN A 1 118 ? 51.058 22.244 -0.959 1.00 31.72 122 ASN A O 1
ATOM 806 N N . ASP A 1 119 ? 50.693 20.468 -2.313 1.00 32.84 123 ASP A N 1
ATOM 807 C CA . ASP A 1 119 ? 51.648 19.577 -1.642 1.00 33.88 123 ASP A CA 1
ATOM 808 C C . ASP A 1 119 ? 53.105 20.010 -1.792 1.00 34.17 123 ASP A C 1
ATOM 809 O O . ASP A 1 119 ? 53.943 19.668 -0.954 1.00 34.38 123 ASP A O 1
ATOM 814 N N . GLN A 1 120 ? 53.401 20.754 -2.857 1.00 34.21 124 GLN A N 1
ATOM 815 C CA . GLN A 1 120 ? 54.737 21.318 -3.062 1.00 34.36 124 GLN A CA 1
ATOM 816 C C . GLN A 1 120 ? 54.926 22.579 -2.218 1.00 33.86 124 GLN A C 1
ATOM 817 O O . GLN A 1 120 ? 56.044 23.079 -2.077 1.00 34.20 124 GLN A O 1
ATOM 823 N N . GLY A 1 121 ? 53.826 23.087 -1.663 1.00 33.28 125 GLY A N 1
ATOM 824 C CA . GLY A 1 121 ? 53.860 24.266 -0.799 1.00 32.34 125 GLY A CA 1
ATOM 825 C C . GLY A 1 121 ? 53.534 25.584 -1.485 1.00 31.74 125 GLY A C 1
ATOM 826 O O . GLY A 1 121 ? 53.781 26.654 -0.922 1.00 31.88 125 GLY A O 1
ATOM 827 N N . GLU A 1 122 ? 52.970 25.512 -2.691 1.00 30.75 126 GLU A N 1
ATOM 828 C CA . GLU A 1 122 ? 52.627 26.714 -3.460 1.00 29.78 126 GLU A CA 1
ATOM 829 C C . GLU A 1 122 ? 51.172 27.143 -3.250 1.00 28.60 126 GLU A C 1
ATOM 830 O O . GLU A 1 122 ? 50.277 26.301 -3.177 1.00 28.37 126 GLU A O 1
ATOM 836 N N . ILE A 1 123 ? 50.955 28.456 -3.160 1.00 27.17 127 ILE A N 1
ATOM 837 C CA . ILE A 1 123 ? 49.609 29.031 -3.066 1.00 26.15 127 ILE A CA 1
ATOM 838 C C . ILE A 1 123 ? 48.912 28.979 -4.425 1.00 25.08 127 ILE A C 1
ATOM 839 O O . ILE A 1 123 ? 49.439 29.466 -5.432 1.00 25.04 127 ILE A O 1
ATOM 844 N N . VAL A 1 124 ? 47.729 28.375 -4.438 1.00 23.12 128 VAL A N 1
ATOM 845 C CA . VAL A 1 124 ? 46.922 28.259 -5.646 1.00 21.45 128 VAL A CA 1
ATOM 846 C C . VAL A 1 124 ? 45.600 29.000 -5.428 1.00 20.61 128 VAL A C 1
ATOM 847 O O . VAL A 1 124 ? 44.946 28.832 -4.394 1.00 20.25 128 VAL A O 1
ATOM 851 N N . LYS A 1 125 ? 45.220 29.822 -6.400 1.00 19.45 129 LYS A N 1
ATOM 852 C CA . LYS A 1 125 ? 43.944 30.538 -6.347 1.00 18.86 129 LYS A CA 1
ATOM 853 C C . LYS A 1 125 ? 42.971 29.906 -7.325 1.00 17.71 129 LYS A C 1
ATOM 854 O O . LYS A 1 125 ? 43.285 29.718 -8.503 1.00 17.74 129 LYS A O 1
ATOM 860 N N . GLY A 1 126 ? 41.793 29.556 -6.826 1.00 16.44 130 GLY A N 1
ATOM 861 C CA . GLY A 1 126 ? 40.754 28.991 -7.682 1.00 14.93 130 GLY A CA 1
ATOM 862 C C . GLY A 1 126 ? 40.371 29.964 -8.789 1.00 14.00 130 GLY A C 1
ATOM 863 O O . GLY A 1 126 ? 40.181 31.150 -8.550 1.00 14.17 130 GLY A O 1
ATOM 864 N N . VAL A 1 127 ? 40.248 29.451 -10.008 1.00 12.87 131 VAL A N 1
ATOM 865 C CA . VAL A 1 127 ? 40.027 30.308 -11.177 1.00 12.31 131 VAL A CA 1
ATOM 866 C C . VAL A 1 127 ? 38.696 31.090 -11.125 1.00 11.28 131 VAL A C 1
ATOM 867 O O . VAL A 1 127 ? 38.685 32.322 -11.187 1.00 11.97 131 VAL A O 1
ATOM 871 N N . CYS A 1 128 ? 37.588 30.368 -11.016 1.00 10.39 132 CYS A N 1
ATOM 872 C CA . CYS A 1 128 ? 36.293 31.004 -11.175 1.00 10.09 132 CYS A CA 1
ATOM 873 C C . CYS A 1 128 ? 35.887 31.742 -9.905 1.00 10.02 132 CYS A C 1
ATOM 874 O O . CYS A 1 128 ? 35.303 32.822 -10.000 1.00 9.82 132 CYS A O 1
ATOM 877 N N . SER A 1 129 ? 36.179 31.176 -8.732 1.00 10.49 133 SER A N 1
ATOM 878 C CA . SER A 1 129 ? 35.786 31.854 -7.486 1.00 10.33 133 SER A CA 1
ATOM 879 C C . SER A 1 129 ? 36.540 33.163 -7.277 1.00 10.95 133 SER A C 1
ATOM 880 O O . SER A 1 129 ? 35.955 34.135 -6.802 1.00 10.88 133 SER A O 1
ATOM 883 N N . ASN A 1 130 ? 37.814 33.214 -7.661 1.00 11.43 134 ASN A N 1
ATOM 884 C CA . ASN A 1 130 ? 38.559 34.462 -7.570 1.00 12.09 134 ASN A CA 1
ATOM 885 C C . ASN A 1 130 ? 38.104 35.469 -8.617 1.00 11.86 134 ASN A C 1
ATOM 886 O O . ASN A 1 130 ? 38.002 36.664 -8.335 1.00 12.75 134 ASN A O 1
ATOM 891 N N . PHE A 1 131 ? 37.782 34.991 -9.819 1.00 11.14 135 PHE A N 1
ATOM 892 C CA . PHE A 1 131 ? 37.187 35.864 -10.826 1.00 10.52 135 PHE A CA 1
ATOM 893 C C . PHE A 1 131 ? 35.897 36.513 -10.287 1.00 10.38 135 PHE A C 1
ATOM 894 O O . PHE A 1 131 ? 35.703 37.729 -10.399 1.00 11.02 135 PHE A O 1
ATOM 902 N N . LEU A 1 132 ? 35.012 35.686 -9.740 1.00 10.07 136 LEU A N 1
ATOM 903 C CA . LEU A 1 132 ? 33.743 36.171 -9.199 1.00 10.10 136 LEU A CA 1
ATOM 904 C C . LEU A 1 132 ? 33.911 37.140 -8.030 1.00 10.29 136 LEU A C 1
ATOM 905 O O . LEU A 1 132 ? 33.309 38.208 -8.035 1.00 10.28 136 LEU A O 1
ATOM 910 N N . CYS A 1 133 ? 34.742 36.780 -7.051 1.00 10.52 137 CYS A N 1
ATOM 911 C CA . CYS A 1 133 ? 34.950 37.634 -5.874 1.00 11.25 137 CYS A CA 1
ATOM 912 C C . CYS A 1 133 ? 35.661 38.938 -6.222 1.00 12.36 137 CYS A C 1
ATOM 913 O O . CYS A 1 133 ? 35.516 39.918 -5.498 1.00 13.44 137 CYS A O 1
ATOM 916 N N . ASP A 1 134 ? 36.394 38.958 -7.336 1.00 12.82 138 ASP A N 1
ATOM 917 C CA . ASP A 1 134 ? 37.072 40.171 -7.794 1.00 13.97 138 ASP A CA 1
ATOM 918 C C . ASP A 1 134 ? 36.215 41.080 -8.671 1.00 13.87 138 ASP A C 1
ATOM 919 O O . ASP A 1 134 ? 36.647 42.179 -9.019 1.00 14.52 138 ASP A O 1
ATOM 924 N N . LEU A 1 135 ? 34.997 40.655 -9.024 1.00 13.13 139 LEU A N 1
ATOM 925 C CA . LEU A 1 135 ? 34.154 41.434 -9.916 1.00 13.17 139 LEU A CA 1
ATOM 926 C C . LEU A 1 135 ? 33.861 42.823 -9.363 1.00 13.71 139 LEU A C 1
ATOM 927 O O . LEU A 1 135 ? 33.560 42.975 -8.177 1.00 14.21 139 LEU A O 1
ATOM 932 N N . LYS A 1 136 ? 33.948 43.815 -10.241 1.00 14.25 140 LYS A N 1
ATOM 933 C CA . LYS A 1 136 ? 33.540 45.176 -9.918 1.00 14.85 140 LYS A CA 1
ATOM 934 C C . LYS A 1 136 ? 32.176 45.491 -10.531 1.00 13.98 140 LYS A C 1
ATOM 935 O O . LYS A 1 136 ? 31.815 44.952 -11.579 1.00 13.69 140 LYS A O 1
ATOM 941 N N . PRO A 1 137 ? 31.393 46.377 -9.879 1.00 13.71 141 PRO A N 1
ATOM 942 C CA . PRO A 1 137 ? 30.150 46.827 -10.514 1.00 13.87 141 PRO A CA 1
ATOM 943 C C . PRO A 1 137 ? 30.409 47.323 -11.945 1.00 13.88 141 PRO A C 1
ATOM 944 O O . PRO A 1 137 ? 31.399 48.035 -12.190 1.00 14.57 141 PRO A O 1
ATOM 948 N N . GLY A 1 138 ? 29.547 46.903 -12.871 1.00 14.05 142 GLY A N 1
ATOM 949 C CA . GLY A 1 138 ? 29.667 47.233 -14.288 1.00 13.81 142 GLY A CA 1
ATOM 950 C C . GLY A 1 138 ? 30.334 46.174 -15.163 1.00 13.57 142 GLY A C 1
ATOM 951 O O . GLY A 1 138 ? 30.194 46.213 -16.385 1.00 14.77 142 GLY A O 1
ATOM 952 N N . ALA A 1 139 ? 31.049 45.236 -14.538 1.00 13.61 143 ALA A N 1
ATOM 953 C CA . ALA A 1 139 ? 31.759 44.187 -15.288 1.00 13.59 143 ALA A CA 1
ATOM 954 C C . ALA A 1 139 ? 30.795 43.163 -15.892 1.00 13.40 143 ALA A C 1
ATOM 955 O O . ALA A 1 139 ? 29.751 42.856 -15.313 1.00 13.56 143 ALA A O 1
ATOM 957 N N . ASP A 1 140 ? 31.140 42.641 -17.064 1.00 13.56 144 ASP A N 1
ATOM 958 C CA . ASP A 1 140 ? 30.368 41.581 -17.703 1.00 13.78 144 ASP A CA 1
ATOM 959 C C . ASP A 1 140 ? 30.624 40.229 -17.044 1.00 12.84 144 ASP A C 1
ATOM 960 O O . ASP A 1 140 ? 31.732 39.953 -16.592 1.00 13.28 144 ASP A O 1
ATOM 965 N N . VAL A 1 141 ? 29.579 39.402 -16.993 1.00 11.94 145 VAL A N 1
ATOM 966 C CA . VAL A 1 141 ? 29.672 38.046 -16.440 1.00 12.24 145 VAL A CA 1
ATOM 967 C C . VAL A 1 141 ? 28.958 37.070 -17.374 1.00 10.88 145 VAL A C 1
ATOM 968 O O . VAL A 1 141 ? 27.778 37.254 -17.681 1.00 10.42 145 VAL A O 1
ATOM 972 N N . LYS A 1 142 ? 29.668 36.021 -17.811 1.00 9.83 146 LYS A N 1
ATOM 973 C CA . LYS A 1 142 ? 29.102 34.997 -18.696 1.00 9.50 146 LYS A CA 1
ATOM 974 C C . LYS A 1 142 ? 28.420 33.898 -17.881 1.00 9.00 146 LYS A C 1
ATOM 975 O O . LYS A 1 142 ? 29.062 33.240 -17.058 1.00 8.89 146 LYS A O 1
ATOM 981 N N . ILE A 1 143 ? 27.130 33.711 -18.149 1.00 8.93 147 ILE A N 1
ATOM 982 C CA . ILE A 1 143 ? 26.257 32.855 -17.351 1.00 9.01 147 ILE A CA 1
ATOM 983 C C . ILE A 1 143 ? 25.607 31.770 -18.197 1.00 9.46 147 ILE A C 1
ATOM 984 O O . ILE A 1 143 ? 25.130 32.030 -19.319 1.00 9.73 147 ILE A O 1
ATOM 989 N N . THR A 1 144 ? 25.564 30.553 -17.650 1.00 8.57 148 THR A N 1
ATOM 990 C CA . THR A 1 144 ? 24.825 29.462 -18.282 1.00 9.12 148 THR A CA 1
ATOM 991 C C . THR A 1 144 ? 23.727 28.939 -17.369 1.00 9.33 148 THR A C 1
ATOM 992 O O . THR A 1 144 ? 23.740 29.168 -16.150 1.00 8.83 148 THR A O 1
ATOM 996 N N . GLY A 1 145 ? 22.764 28.248 -17.968 1.00 8.94 149 GLY A N 1
ATOM 997 C CA . GLY A 1 145 ? 21.729 27.569 -17.198 1.00 9.86 149 GLY A CA 1
ATOM 998 C C . GLY A 1 145 ? 20.331 28.043 -17.535 1.00 9.89 149 GLY A C 1
ATOM 999 O O . GLY A 1 145 ? 20.067 28.433 -18.671 1.00 10.14 149 GLY A O 1
ATOM 1000 N N . PRO A 1 146 ? 19.396 27.977 -16.565 1.00 9.61 150 PRO A N 1
ATOM 1001 C CA . PRO A 1 146 ? 19.561 27.409 -15.224 1.00 9.99 150 PRO A CA 1
ATOM 1002 C C . PRO A 1 146 ? 19.828 25.922 -15.279 1.00 10.14 150 PRO A C 1
ATOM 1003 O O . PRO A 1 146 ? 19.563 25.283 -16.295 1.00 10.00 150 PRO A O 1
ATOM 1007 N N . VAL A 1 147 ? 20.338 25.381 -14.184 1.00 9.90 151 VAL A N 1
ATOM 1008 C CA . VAL A 1 147 ? 20.740 23.977 -14.094 1.00 11.21 151 VAL A CA 1
ATOM 1009 C C . VAL A 1 147 ? 20.090 23.392 -12.842 1.00 10.71 151 VAL A C 1
ATOM 1010 O O . VAL A 1 147 ? 19.994 24.073 -11.815 1.00 9.61 151 VAL A O 1
ATOM 1014 N N . GLY A 1 148 ? 19.642 22.140 -12.919 1.00 10.19 152 GLY A N 1
ATOM 1015 C CA . GLY A 1 148 ? 19.304 21.365 -11.726 1.00 10.65 152 GLY A CA 1
ATOM 1016 C C . GLY A 1 148 ? 17.832 21.157 -11.432 1.00 10.87 152 GLY A C 1
ATOM 1017 O O . GLY A 1 148 ? 16.978 21.999 -11.737 1.00 10.91 152 GLY A O 1
ATOM 1018 N N . LYS A 1 149 ? 17.537 20.011 -10.827 1.00 11.38 153 LYS A N 1
ATOM 1019 C CA . LYS A 1 149 ? 16.189 19.716 -10.341 1.00 12.11 153 LYS A CA 1
ATOM 1020 C C . LYS A 1 149 ? 16.171 19.081 -8.944 1.00 11.53 153 LYS A C 1
ATOM 1021 O O . LYS A 1 149 ? 15.112 18.980 -8.317 1.00 11.84 153 LYS A O 1
ATOM 1027 N N . GLU A 1 150 ? 17.327 18.654 -8.439 1.00 11.38 154 GLU A N 1
ATOM 1028 C CA . GLU A 1 150 ? 17.360 17.930 -7.167 1.00 11.03 154 GLU A CA 1
ATOM 1029 C C . GLU A 1 150 ? 16.926 18.760 -5.962 1.00 10.19 154 GLU A C 1
ATOM 1030 O O . GLU A 1 150 ? 16.312 18.243 -5.030 1.00 10.23 154 GLU A O 1
ATOM 1036 N N . MET A 1 151 ? 17.254 20.049 -5.984 1.00 9.10 155 MET A N 1
ATOM 1037 C CA . MET A 1 151 ? 17.057 20.913 -4.825 1.00 8.72 155 MET A CA 1
ATOM 1038 C C . MET A 1 151 ? 15.837 21.808 -4.961 1.00 8.14 155 MET A C 1
ATOM 1039 O O . MET A 1 151 ? 15.693 22.773 -4.211 1.00 8.57 155 MET A O 1
ATOM 1044 N N . LEU A 1 152 ? 14.936 21.479 -5.883 1.00 7.89 156 LEU A N 1
ATOM 1045 C CA . LEU A 1 152 ? 13.662 22.193 -5.972 1.00 8.63 156 LEU A CA 1
ATOM 1046 C C . LEU A 1 152 ? 12.865 22.020 -4.686 1.00 9.12 156 LEU A C 1
ATOM 1047 O O . LEU A 1 152 ? 12.948 20.980 -4.027 1.00 9.06 156 LEU A O 1
ATOM 1052 N N . MET A 1 153 ? 12.096 23.047 -4.344 1.00 9.26 157 MET A N 1
ATOM 1053 C CA . MET A 1 153 ? 11.315 23.092 -3.104 1.00 10.23 157 MET A CA 1
ATOM 1054 C C . MET A 1 153 ? 10.139 22.128 -3.141 1.00 10.16 157 MET A C 1
ATOM 1055 O O . MET A 1 153 ? 9.628 21.840 -4.214 1.00 10.38 157 MET A O 1
ATOM 1060 N N . PRO A 1 154 ? 9.656 21.684 -1.965 1.00 10.45 158 PRO A N 1
ATOM 1061 C CA . PRO A 1 154 ? 8.440 20.868 -2.038 1.00 11.27 158 PRO A CA 1
ATOM 1062 C C . PRO A 1 154 ? 7.227 21.679 -2.503 1.00 11.85 158 PRO A C 1
ATOM 1063 O O . PRO A 1 154 ? 7.099 22.857 -2.174 1.00 11.69 158 PRO A O 1
ATOM 1067 N N . LYS A 1 155 ? 6.348 21.040 -3.266 1.00 12.98 159 LYS A N 1
ATOM 1068 C CA . LYS A 1 155 ? 5.060 21.653 -3.623 1.00 14.22 159 LYS A CA 1
ATOM 1069 C C . LYS A 1 155 ? 4.231 22.010 -2.377 1.00 14.45 159 LYS A C 1
ATOM 1070 O O . LYS A 1 155 ? 3.600 23.067 -2.315 1.00 14.66 159 LYS A O 1
ATOM 1076 N N . ASP A 1 156 ? 4.266 21.133 -1.380 1.00 13.76 160 ASP A N 1
ATOM 1077 C CA . ASP A 1 156 ? 3.403 21.230 -0.202 1.00 14.02 160 ASP A CA 1
ATOM 1078 C C . ASP A 1 156 ? 3.690 22.497 0.609 1.00 13.98 160 ASP A C 1
ATOM 1079 O O . ASP A 1 156 ? 4.761 22.622 1.199 1.00 13.83 160 ASP A O 1
ATOM 1084 N N . PRO A 1 157 ? 2.728 23.445 0.648 1.00 13.58 161 PRO A N 1
ATOM 1085 C CA . PRO A 1 157 ? 2.964 24.682 1.389 1.00 13.68 161 PRO A CA 1
ATOM 1086 C C . PRO A 1 157 ? 2.938 24.473 2.907 1.00 13.86 161 PRO A C 1
ATOM 1087 O O . PRO A 1 157 ? 3.309 25.372 3.650 1.00 13.58 161 PRO A O 1
ATOM 1091 N N . ASN A 1 158 ? 2.505 23.288 3.338 1.00 14.59 162 ASN A N 1
ATOM 1092 C CA . ASN A 1 158 ? 2.502 22.924 4.752 1.00 14.91 162 ASN A CA 1
ATOM 1093 C C . ASN A 1 158 ? 3.631 21.962 5.124 1.00 14.84 162 ASN A C 1
ATOM 1094 O O . ASN A 1 158 ? 3.621 21.348 6.195 1.00 14.95 162 ASN A O 1
ATOM 1099 N N . ALA A 1 159 ? 4.622 21.849 4.247 1.00 13.75 163 ALA A N 1
ATOM 1100 C CA . ALA A 1 159 ? 5.744 20.945 4.472 1.00 13.08 163 ALA A CA 1
ATOM 1101 C C . ALA A 1 159 ? 6.590 21.348 5.666 1.00 12.68 163 ALA A C 1
ATOM 1102 O O . ALA A 1 159 ? 6.706 22.528 6.005 1.00 12.07 163 ALA A O 1
ATOM 1104 N N . THR A 1 160 ? 7.173 20.338 6.310 1.00 11.74 164 THR A N 1
ATOM 1105 C CA . THR A 1 160 ? 8.308 20.544 7.191 1.00 11.61 164 THR A CA 1
ATOM 1106 C C . THR A 1 160 ? 9.544 20.428 6.310 1.00 11.04 164 THR A C 1
ATOM 1107 O O . THR A 1 160 ? 9.780 19.398 5.678 1.00 11.30 164 THR A O 1
ATOM 1111 N N . VAL A 1 161 ? 10.290 21.524 6.236 1.00 10.73 165 VAL A N 1
ATOM 1112 C CA . VAL A 1 161 ? 11.460 21.610 5.361 1.00 10.18 165 VAL A CA 1
ATOM 1113 C C . VAL A 1 161 ? 12.690 21.795 6.222 1.00 9.89 165 VAL A C 1
ATOM 1114 O O . VAL A 1 161 ? 12.926 22.874 6.751 1.00 9.86 165 VAL A O 1
ATOM 1118 N N . ILE A 1 162 ? 13.455 20.710 6.371 1.00 9.43 166 ILE A N 1
ATOM 1119 C CA . ILE A 1 162 ? 14.672 20.707 7.173 1.00 10.02 166 ILE A CA 1
ATOM 1120 C C . ILE A 1 162 ? 15.845 20.954 6.233 1.00 8.79 166 ILE A C 1
ATOM 1121 O O . ILE A 1 162 ? 16.039 20.209 5.273 1.00 9.78 166 ILE A O 1
ATOM 1126 N N . MET A 1 163 ? 16.607 21.994 6.533 1.00 8.72 167 MET A N 1
ATOM 1127 C CA . MET A 1 163 ? 17.657 22.465 5.643 1.00 8.62 167 MET A CA 1
ATOM 1128 C C . MET A 1 163 ? 18.972 22.425 6.382 1.00 8.44 167 MET A C 1
ATOM 1129 O O . MET A 1 163 ? 19.153 23.083 7.414 1.00 8.41 167 MET A O 1
ATOM 1134 N N . LEU A 1 164 ? 19.891 21.626 5.838 1.00 8.10 168 LEU A N 1
ATOM 1135 C CA . LEU A 1 164 ? 21.166 21.329 6.495 1.00 8.37 168 LEU A CA 1
ATOM 1136 C C . LEU A 1 164 ? 22.278 21.906 5.629 1.00 7.91 168 LEU A C 1
ATOM 1137 O O . LEU A 1 164 ? 22.531 21.404 4.522 1.00 7.90 168 LEU A O 1
ATOM 1142 N N . ALA A 1 165 ? 22.918 22.970 6.102 1.00 8.04 169 ALA A N 1
ATOM 1143 C CA . ALA A 1 165 ? 23.863 23.717 5.277 1.00 7.94 169 ALA A CA 1
ATOM 1144 C C . ALA A 1 165 ? 25.207 23.863 5.949 1.00 8.12 169 ALA A C 1
ATOM 1145 O O . ALA A 1 165 ? 25.284 24.062 7.174 1.00 9.70 169 ALA A O 1
ATOM 1147 N N . THR A 1 166 ? 26.267 23.780 5.152 1.00 7.51 170 THR A N 1
ATOM 1148 C CA . THR A 1 166 ? 27.583 24.245 5.582 1.00 7.90 170 THR A CA 1
ATOM 1149 C C . THR A 1 166 ? 28.097 25.312 4.629 1.00 7.82 170 THR A C 1
ATOM 1150 O O . THR A 1 166 ? 27.983 25.166 3.412 1.00 7.83 170 THR A O 1
ATOM 1154 N N . GLY A 1 167 ? 28.662 26.383 5.167 1.00 7.56 171 GLY A N 1
ATOM 1155 C CA . GLY A 1 167 ? 29.246 27.423 4.336 1.00 7.68 171 GLY A CA 1
ATOM 1156 C C . GLY A 1 167 ? 28.304 27.927 3.251 1.00 7.59 171 GLY A C 1
ATOM 1157 O O . GLY A 1 167 ? 27.144 28.265 3.526 1.00 7.76 171 GLY A O 1
ATOM 1158 N N . THR A 1 168 ? 28.810 27.970 2.015 1.00 7.24 172 THR A N 1
ATOM 1159 C CA . THR A 1 168 ? 28.046 28.473 0.873 1.00 7.44 172 THR A CA 1
ATOM 1160 C C . THR A 1 168 ? 26.837 27.603 0.574 1.00 6.71 172 THR A C 1
ATOM 1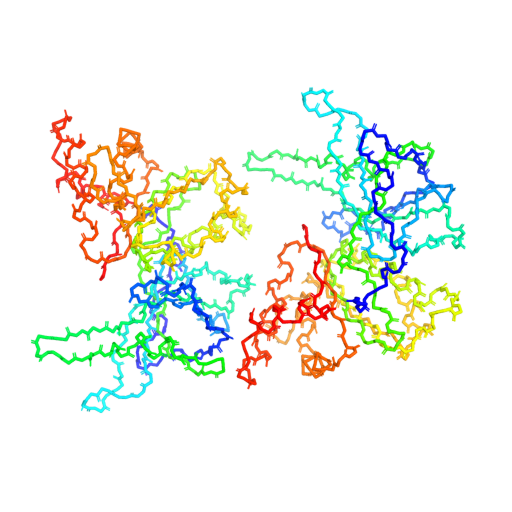161 O O . THR A 1 168 ? 25.973 28.009 -0.208 1.00 6.95 172 THR A O 1
ATOM 1165 N N . GLY A 1 169 ? 26.750 26.433 1.199 1.00 6.99 173 GLY A N 1
ATOM 1166 C CA . GLY A 1 169 ? 25.550 25.616 1.140 1.00 6.63 173 GLY A CA 1
ATOM 1167 C C . GLY A 1 169 ? 24.280 26.312 1.616 1.00 6.18 173 GLY A C 1
ATOM 1168 O O . GLY A 1 169 ? 23.189 25.825 1.363 1.00 6.71 173 GLY A O 1
ATOM 1169 N N . ILE A 1 170 ? 24.438 27.440 2.321 1.00 6.66 174 ILE A N 1
ATOM 1170 C CA . ILE A 1 170 ? 23.295 28.289 2.672 1.00 6.79 174 ILE A CA 1
ATOM 1171 C C . ILE A 1 170 ? 22.531 28.786 1.434 1.00 7.21 174 ILE A C 1
ATOM 1172 O O . ILE A 1 170 ? 21.341 29.053 1.523 1.00 7.36 174 ILE A O 1
ATOM 1177 N N . ALA A 1 171 ? 23.200 28.861 0.281 1.00 6.79 175 ALA A N 1
ATOM 1178 C CA . ALA A 1 171 ? 22.660 29.553 -0.890 1.00 6.41 175 ALA A CA 1
ATOM 1179 C C . ALA A 1 171 ? 21.260 29.116 -1.312 1.00 6.55 175 ALA A C 1
ATOM 1180 O O . ALA A 1 171 ? 20.370 29.971 -1.385 1.00 6.12 175 ALA A O 1
ATOM 1182 N N . PRO A 1 172 ? 21.032 27.820 -1.596 1.00 6.07 176 PRO A N 1
ATOM 1183 C CA . PRO A 1 172 ? 19.666 27.494 -2.025 1.00 6.44 176 PRO A CA 1
ATOM 1184 C C . PRO A 1 172 ? 18.630 27.708 -0.915 1.00 6.43 176 PRO A C 1
ATOM 1185 O O . PRO A 1 172 ? 17.438 27.891 -1.206 1.00 6.31 176 PRO A O 1
ATOM 1189 N N . PHE A 1 173 ? 19.071 27.677 0.338 1.00 6.18 177 PHE A N 1
ATOM 1190 C CA . PHE A 1 173 ? 18.147 27.892 1.457 1.00 5.97 177 PHE A CA 1
ATOM 1191 C C . PHE A 1 173 ? 17.815 29.358 1.654 1.00 5.96 177 PHE A C 1
ATOM 1192 O O . PHE A 1 173 ? 16.665 29.679 1.981 1.00 6.96 177 PHE A O 1
ATOM 1200 N N . ARG A 1 174 ? 18.762 30.256 1.388 1.00 5.94 178 ARG A N 1
ATOM 1201 C CA . ARG A 1 174 ? 18.398 31.671 1.281 1.00 6.34 178 ARG A CA 1
ATOM 1202 C C . ARG A 1 174 ? 17.315 31.844 0.218 1.00 6.29 178 ARG A C 1
ATOM 1203 O O . ARG A 1 174 ? 16.346 32.571 0.428 1.00 7.13 178 ARG A O 1
ATOM 1211 N N . SER A 1 175 ? 17.467 31.169 -0.914 1.00 6.00 179 SER A N 1
ATOM 1212 C CA . SER A 1 175 ? 16.486 31.235 -1.996 1.00 6.23 179 SER A CA 1
ATOM 1213 C C . SER A 1 175 ? 15.110 30.736 -1.530 1.00 6.28 179 SER A C 1
ATOM 1214 O O . SER A 1 175 ? 14.092 31.433 -1.704 1.00 6.56 179 SER A O 1
ATOM 1217 N N . PHE A 1 176 ? 15.060 29.548 -0.917 1.00 6.55 180 PHE A N 1
ATOM 1218 C CA . PHE A 1 176 ? 13.810 29.011 -0.369 1.00 6.65 180 PHE A CA 1
ATOM 1219 C C . PHE A 1 176 ? 13.174 30.003 0.607 1.00 7.05 180 PHE A C 1
ATOM 1220 O O . PHE A 1 176 ? 11.966 30.244 0.557 1.00 6.89 180 PHE A O 1
ATOM 1228 N N . LEU A 1 177 ? 13.992 30.526 1.522 1.00 7.04 181 LEU A N 1
ATOM 1229 C CA . LEU A 1 177 ? 13.487 31.326 2.638 1.00 7.22 181 LEU A CA 1
ATOM 1230 C C . LEU A 1 177 ? 12.965 32.675 2.183 1.00 7.39 181 LEU A C 1
ATOM 1231 O O . LEU A 1 177 ? 11.980 33.188 2.749 1.00 7.43 181 LEU A O 1
ATOM 1236 N N . TRP A 1 178 ? 13.605 33.259 1.170 1.00 7.06 182 TRP A N 1
ATOM 1237 C CA . TRP A 1 178 ? 13.068 34.477 0.570 1.00 7.48 182 TRP A CA 1
ATOM 1238 C C . TRP A 1 178 ? 11.679 34.212 0.001 1.00 7.85 182 TRP A C 1
ATOM 1239 O O . TRP A 1 178 ? 10.737 34.989 0.238 1.00 8.07 182 TRP A O 1
ATOM 1250 N N . LYS A 1 179 ? 11.512 33.101 -0.707 1.00 7.70 183 LYS A N 1
ATOM 1251 C CA . LYS A 1 179 ? 10.193 32.767 -1.239 1.00 8.31 183 LYS A CA 1
ATOM 1252 C C . LYS A 1 179 ? 9.178 32.521 -0.127 1.00 8.81 183 LYS A C 1
ATOM 1253 O O . LYS A 1 179 ? 8.036 32.966 -0.218 1.00 9.85 183 LYS A O 1
ATOM 1259 N N . MET A 1 180 ? 9.580 31.794 0.909 1.00 8.57 184 MET A N 1
ATOM 1260 C CA . MET A 1 180 ? 8.680 31.476 2.017 1.00 9.11 184 MET A CA 1
ATOM 1261 C C . MET A 1 180 ? 8.271 32.697 2.823 1.00 9.28 184 MET A C 1
ATOM 1262 O O . MET A 1 180 ? 7.083 32.836 3.170 1.00 9.97 184 MET A O 1
ATOM 1267 N N . PHE A 1 181 ? 9.231 33.560 3.132 1.00 9.24 185 PHE A N 1
ATOM 1268 C CA . PHE A 1 181 ? 9.031 34.562 4.174 1.00 9.97 185 PHE A CA 1
ATOM 1269 C C . PHE A 1 181 ? 9.157 36.006 3.770 1.00 10.63 185 PHE A C 1
ATOM 1270 O O . PHE A 1 181 ? 8.658 36.871 4.503 1.00 12.30 185 PHE A O 1
ATOM 1278 N N . LEU A 1 182 ? 9.814 36.302 2.647 1.00 10.11 186 LEU A N 1
ATOM 1279 C CA . LEU A 1 182 ? 10.031 37.701 2.269 1.00 10.39 186 LEU A CA 1
ATOM 1280 C C . LEU A 1 182 ? 9.244 38.133 1.035 1.00 9.86 186 LEU A C 1
ATOM 1281 O O . LEU A 1 182 ? 9.447 39.231 0.516 1.00 11.19 186 LEU A O 1
ATOM 1286 N N . GLU A 1 183 ? 8.356 37.260 0.579 1.00 9.96 187 GLU A N 1
ATOM 1287 C CA . GLU A 1 183 ? 7.570 37.519 -0.625 1.00 10.52 187 GLU A CA 1
ATOM 1288 C C . GLU A 1 183 ? 6.141 37.046 -0.461 1.00 11.96 187 GLU A C 1
ATOM 1289 O O . GLU A 1 183 ? 5.881 36.087 0.266 1.00 12.98 187 GLU A O 1
ATOM 1295 N N . GLU A 1 184 ? 5.223 37.718 -1.157 1.00 13.67 188 GLU A N 1
ATOM 1296 C CA . GLU A 1 184 ? 3.818 37.312 -1.206 1.00 15.40 188 GLU A CA 1
ATOM 1297 C C . GLU A 1 184 ? 3.533 36.582 -2.515 1.00 14.67 188 GLU A C 1
ATOM 1298 O O . GLU A 1 184 ? 3.769 37.118 -3.597 1.00 15.78 188 GLU A O 1
ATOM 1304 N N . HIS A 1 185 ? 3.057 35.350 -2.410 1.00 13.56 189 HIS A N 1
ATOM 1305 C CA . HIS A 1 185 ? 2.773 34.522 -3.573 1.00 14.00 189 HIS A CA 1
ATOM 1306 C C . HIS A 1 185 ? 1.408 33.906 -3.375 1.00 14.10 189 HIS A C 1
ATOM 1307 O O . HIS A 1 185 ? 1.221 33.077 -2.475 1.00 14.34 189 HIS A O 1
ATOM 1314 N N A GLU A 1 186 ? 0.449 34.306 -4.211 0.50 14.56 190 GLU A N 1
ATOM 1315 N N B GLU A 1 186 ? 0.449 34.295 -4.207 0.50 14.78 190 GLU A N 1
ATOM 1316 C CA A GLU A 1 186 ? -0.917 33.786 -4.105 0.50 14.80 190 GLU A CA 1
ATOM 1317 C CA B GLU A 1 186 ? -0.906 33.783 -4.050 0.50 15.24 190 GLU A CA 1
ATOM 1318 C C A GLU A 1 186 ? -0.953 32.263 -4.160 0.50 14.75 190 GLU A C 1
ATOM 1319 C C B GLU A 1 186 ? -0.994 32.262 -4.202 0.50 15.04 190 GLU A C 1
ATOM 1320 O O A GLU A 1 186 ? -1.719 31.635 -3.437 0.50 14.59 190 GLU A O 1
ATOM 1321 O O B GLU A 1 186 ? -1.838 31.629 -3.573 0.50 15.07 190 GLU A O 1
ATOM 1332 N N . ASP A 1 187 ? -0.103 31.677 -4.998 1.00 14.93 191 ASP A N 1
ATOM 1333 C CA . ASP A 1 187 ? -0.088 30.229 -5.190 1.00 15.54 191 ASP A CA 1
ATOM 1334 C C . ASP A 1 187 ? 0.841 29.464 -4.245 1.00 14.84 191 ASP A C 1
ATOM 1335 O O . ASP A 1 187 ? 1.001 28.258 -4.389 1.00 15.71 191 ASP A O 1
ATOM 1340 N N . TYR A 1 188 ? 1.431 30.167 -3.279 1.00 14.24 192 TYR A N 1
ATOM 1341 C CA . TYR A 1 188 ? 2.328 29.530 -2.302 1.00 13.43 192 TYR A CA 1
ATOM 1342 C C . TYR A 1 188 ? 2.353 30.344 -1.013 1.00 13.38 192 TYR A C 1
ATOM 1343 O O . TYR A 1 188 ? 3.095 31.310 -0.885 1.00 14.15 192 TYR A O 1
ATOM 1352 N N . LYS A 1 189 ? 1.509 29.949 -0.067 1.00 13.93 193 LYS A N 1
ATOM 1353 C CA . LYS A 1 189 ? 1.444 30.582 1.238 1.00 14.48 193 LYS A CA 1
ATOM 1354 C C . LYS A 1 189 ? 1.987 29.591 2.259 1.00 13.93 193 LYS A C 1
ATOM 1355 O O . LYS A 1 189 ? 1.273 28.693 2.707 1.00 14.52 193 LYS A O 1
ATOM 1361 N N . PHE A 1 190 ? 3.265 29.742 2.590 1.00 13.80 194 PHE A N 1
ATOM 1362 C CA . PHE A 1 190 ? 3.924 28.776 3.463 1.00 13.68 194 PHE A CA 1
ATOM 1363 C C . PHE A 1 190 ? 3.333 28.780 4.868 1.00 14.21 194 PHE A C 1
ATOM 1364 O O . PHE A 1 190 ? 3.294 29.815 5.541 1.00 14.83 194 PHE A O 1
ATOM 1372 N N . SER A 1 191 ? 2.893 27.600 5.291 1.00 14.43 195 SER A N 1
ATOM 1373 C CA . SER A 1 191 ? 2.249 27.419 6.589 1.00 15.38 195 SER A CA 1
ATOM 1374 C C . SER A 1 191 ? 2.933 26.330 7.417 1.00 15.44 195 SER A C 1
ATOM 1375 O O . SER A 1 191 ? 2.480 26.005 8.517 1.00 15.28 195 SER A O 1
ATOM 1378 N N . GLY A 1 192 ? 4.013 25.757 6.886 1.00 14.65 196 GLY A N 1
ATOM 1379 C CA . GLY A 1 192 ? 4.684 24.634 7.538 1.00 14.29 196 GLY A CA 1
ATOM 1380 C C . GLY A 1 192 ? 5.767 25.067 8.497 1.00 13.39 196 GLY A C 1
ATOM 1381 O O . GLY A 1 192 ? 5.688 26.120 9.129 1.00 13.85 196 GLY A O 1
ATOM 1382 N N . LEU A 1 193 ? 6.792 24.226 8.603 1.00 13.48 197 LEU A N 1
ATOM 1383 C CA . LEU A 1 193 ? 7.920 24.501 9.458 1.00 13.05 197 LEU A CA 1
ATOM 1384 C C . LEU A 1 193 ? 9.205 24.402 8.651 1.00 12.12 197 LEU A C 1
ATOM 1385 O O . LEU A 1 193 ? 9.558 23.327 8.165 1.00 12.58 197 LEU A O 1
ATOM 1390 N N . ALA A 1 194 ? 9.881 25.532 8.512 1.00 10.71 198 ALA A N 1
ATOM 1391 C CA . ALA A 1 194 ? 11.204 25.573 7.910 1.00 10.17 198 ALA A CA 1
ATOM 1392 C C . ALA A 1 194 ? 12.225 25.591 9.041 1.00 10.17 198 ALA A C 1
ATOM 1393 O O . ALA A 1 194 ? 12.118 26.386 9.974 1.00 10.37 198 ALA A O 1
ATOM 1395 N N . TRP A 1 195 ? 13.200 24.685 8.991 1.00 9.74 199 TRP A N 1
ATOM 1396 C CA . TRP A 1 195 ? 14.187 24.568 10.058 1.00 9.80 199 TRP A CA 1
ATOM 1397 C C . TRP A 1 195 ? 15.572 24.524 9.442 1.00 9.08 199 TRP A C 1
ATOM 1398 O O . TRP A 1 195 ? 15.933 23.530 8.800 1.00 9.54 199 TRP A O 1
ATOM 1409 N N . LEU A 1 196 ? 16.334 25.593 9.635 1.00 8.84 200 LEU A N 1
ATOM 1410 C CA . LEU A 1 196 ? 17.667 25.710 9.075 1.00 8.88 200 LEU A CA 1
ATOM 1411 C C . LEU A 1 196 ? 18.727 25.443 10.133 1.00 9.38 200 LEU A C 1
ATOM 1412 O O . LEU A 1 196 ? 18.700 26.049 11.211 1.00 9.62 200 LEU A O 1
ATOM 1417 N N . PHE A 1 197 ? 19.650 24.536 9.806 1.00 9.35 201 PHE A N 1
ATOM 1418 C CA . PHE A 1 197 ? 20.895 24.357 10.545 1.00 9.63 201 PHE A CA 1
ATOM 1419 C C . PHE A 1 197 ? 22.021 24.832 9.634 1.00 9.85 201 PHE A C 1
ATOM 1420 O O . PHE A 1 197 ? 22.138 24.333 8.496 1.00 10.35 201 PHE A O 1
ATOM 1428 N N . LEU A 1 198 ? 22.839 25.763 10.115 1.00 9.30 202 LEU A N 1
ATOM 1429 C CA . LEU A 1 198 ? 23.967 26.303 9.350 1.00 9.41 202 LEU A CA 1
ATOM 1430 C C . LEU A 1 198 ? 25.260 26.132 10.129 1.00 9.74 202 LEU A C 1
ATOM 1431 O O . LEU A 1 198 ? 25.404 26.682 11.223 1.00 10.22 202 LEU A O 1
ATOM 1436 N N . GLY A 1 199 ? 26.183 25.367 9.542 1.00 10.12 203 GLY A N 1
ATOM 1437 C CA . GLY A 1 199 ? 27.498 25.089 10.133 1.00 10.30 203 GLY A CA 1
ATOM 1438 C C . GLY A 1 199 ? 28.598 25.880 9.462 1.00 10.92 203 GLY A C 1
ATOM 1439 O O . GLY A 1 199 ? 28.760 25.813 8.232 1.00 11.37 203 GLY A O 1
ATOM 1440 N N . VAL A 1 200 ? 29.351 26.634 10.261 1.00 11.37 204 VAL A N 1
ATOM 1441 C CA . VAL A 1 200 ? 30.502 27.426 9.827 1.00 12.14 204 VAL A CA 1
ATOM 1442 C C . VAL A 1 200 ? 31.552 27.370 10.954 1.00 13.22 204 VAL A C 1
ATOM 1443 O O . VAL A 1 200 ? 31.207 26.977 12.076 1.00 13.36 204 VAL A O 1
ATOM 1447 N N . PRO A 1 201 ? 32.816 27.738 10.660 1.00 14.77 205 PRO A N 1
ATOM 1448 C CA . PRO A 1 201 ? 33.838 27.604 11.710 1.00 15.14 205 PRO A CA 1
ATOM 1449 C C . PRO A 1 201 ? 33.833 28.709 12.764 1.00 16.08 205 PRO A C 1
ATOM 1450 O O . PRO A 1 201 ? 34.064 28.421 13.940 1.00 16.20 205 PRO A O 1
ATOM 1454 N N . THR A 1 202 ? 33.600 29.954 12.349 1.00 15.93 206 THR A N 1
ATOM 1455 C CA . THR A 1 202 ? 33.678 31.102 13.254 1.00 16.57 206 THR A CA 1
ATOM 1456 C C . THR A 1 202 ? 32.455 32.002 13.097 1.00 16.52 206 THR A C 1
ATOM 1457 O O . THR A 1 202 ? 31.744 31.930 12.094 1.00 15.98 206 THR A O 1
ATOM 1461 N N . SER A 1 203 ? 32.218 32.869 14.076 1.00 16.50 207 SER A N 1
ATOM 1462 C CA . SER A 1 203 ? 31.125 33.833 13.976 1.00 16.62 207 SER A CA 1
ATOM 1463 C C . SER A 1 203 ? 31.285 34.768 12.774 1.00 16.07 207 SER A C 1
ATOM 1464 O O . SER A 1 203 ? 30.296 35.118 12.119 1.00 15.75 207 SER A O 1
ATOM 1467 N N . ASP A 1 204 ? 32.522 35.162 12.471 1.00 16.16 208 ASP A N 1
ATOM 1468 C CA . ASP A 1 204 ? 32.804 35.982 11.298 1.00 16.53 208 ASP A CA 1
ATOM 1469 C C . ASP A 1 204 ? 32.542 35.251 9.973 1.00 16.04 208 ASP A C 1
ATOM 1470 O O . ASP A 1 204 ? 32.512 35.885 8.917 1.00 16.25 208 ASP A O 1
ATOM 1475 N N . SER A 1 205 ? 32.343 33.936 10.053 1.00 15.61 209 SER A N 1
ATOM 1476 C CA . SER A 1 205 ? 32.032 33.104 8.883 1.00 15.03 209 SER A CA 1
ATOM 1477 C C . SER A 1 205 ? 30.533 32.899 8.676 1.00 14.51 209 SER A C 1
ATOM 1478 O O . SER A 1 205 ? 30.123 32.270 7.686 1.00 13.86 209 SER A O 1
ATOM 1481 N N . LEU A 1 206 ? 29.715 33.395 9.603 1.00 13.63 210 LEU A N 1
ATOM 1482 C CA . LEU A 1 206 ? 28.270 33.279 9.465 1.00 13.38 210 LEU A CA 1
ATOM 1483 C C . LEU A 1 206 ? 27.842 34.059 8.227 1.00 12.95 210 LEU A C 1
ATOM 1484 O O . LEU A 1 206 ? 28.413 35.105 7.894 1.00 13.55 210 LEU A O 1
ATOM 1489 N N . LEU A 1 207 ? 26.901 33.483 7.492 1.00 11.47 211 LEU A N 1
ATOM 1490 C CA . LEU A 1 207 ? 26.448 34.071 6.248 1.00 10.75 211 LEU A CA 1
ATOM 1491 C C . LEU A 1 207 ? 24.985 34.430 6.405 1.00 10.09 211 LEU A C 1
ATOM 1492 O O . LEU A 1 207 ? 24.188 33.612 6.849 1.00 10.31 211 LEU A O 1
ATOM 1497 N N . TYR A 1 208 ? 24.660 35.663 6.028 1.00 9.96 212 TYR A N 1
ATOM 1498 C CA . TYR A 1 208 ? 23.275 36.162 6.031 1.00 10.20 212 TYR A CA 1
ATOM 1499 C C . TYR A 1 208 ? 22.628 36.167 7.407 1.00 11.22 212 TYR A C 1
ATOM 1500 O O . TYR A 1 208 ? 21.411 36.061 7.517 1.00 10.85 212 TYR A O 1
ATOM 1509 N N . LYS A 1 209 ? 23.447 36.304 8.447 1.00 12.69 213 LYS A N 1
ATOM 1510 C CA . LYS A 1 209 ? 22.958 36.260 9.823 1.00 13.73 213 LYS A CA 1
ATOM 1511 C C . LYS A 1 209 ? 21.799 37.237 10.059 1.00 13.67 213 LYS A C 1
ATOM 1512 O O . LYS A 1 209 ? 20.789 36.846 10.618 1.00 13.13 213 LYS A O 1
ATOM 1518 N N A GLU A 1 210 ? 21.952 38.481 9.607 0.50 13.64 214 GLU A N 1
ATOM 1519 N N B GLU A 1 210 ? 21.952 38.484 9.617 0.50 13.67 214 GLU A N 1
ATOM 1520 C CA A GLU A 1 210 ? 20.936 39.516 9.806 0.50 13.95 214 GLU A CA 1
ATOM 1521 C CA B GLU A 1 210 ? 20.929 39.510 9.838 0.50 13.99 214 GLU A CA 1
ATOM 1522 C C A GLU A 1 210 ? 19.609 39.128 9.165 0.50 13.50 214 GLU A C 1
ATOM 1523 C C B GLU A 1 210 ? 19.598 39.191 9.142 0.50 13.55 214 GLU A C 1
ATOM 1524 O O A GLU A 1 210 ? 18.567 39.182 9.820 0.50 13.46 214 GLU A O 1
ATOM 1525 O O B GLU A 1 210 ? 18.535 39.348 9.743 0.50 13.56 214 GLU A O 1
ATOM 1536 N N . GLU A 1 211 ? 19.647 38.726 7.894 1.00 12.93 215 GLU A N 1
ATOM 1537 C CA . GLU A 1 211 ? 18.430 38.315 7.169 1.00 13.00 215 GLU A CA 1
ATOM 1538 C C . GLU A 1 211 ? 17.750 37.137 7.870 1.00 12.39 215 GLU A C 1
ATOM 1539 O O . GLU A 1 211 ? 16.529 37.113 8.044 1.00 12.48 215 GLU A O 1
ATOM 1545 N N . LEU A 1 212 ? 18.555 36.147 8.248 1.00 11.96 216 LEU A N 1
ATOM 1546 C CA . LEU A 1 212 ? 18.025 34.952 8.890 1.00 12.31 216 LEU A CA 1
ATOM 1547 C C . LEU A 1 212 ? 17.380 35.246 10.239 1.00 13.01 216 LEU A C 1
ATOM 1548 O O . LEU A 1 212 ? 16.292 34.742 10.518 1.00 12.79 216 LEU A O 1
ATOM 1553 N N A GLU A 1 213 ? 18.051 36.065 11.049 0.50 13.85 217 GLU A N 1
ATOM 1554 N N B GLU A 1 213 ? 18.061 36.043 11.068 0.50 13.82 217 GLU A N 1
ATOM 1555 C CA A GLU A 1 213 ? 17.546 36.421 12.375 0.50 15.00 217 GLU A CA 1
ATOM 1556 C CA B GLU A 1 213 ? 17.531 36.443 12.379 0.50 14.93 217 GLU A CA 1
ATOM 1557 C C A GLU A 1 213 ? 16.333 37.344 12.304 0.50 15.40 217 GLU A C 1
ATOM 1558 C C B GLU A 1 213 ? 16.227 37.204 12.196 0.50 15.31 217 GLU A C 1
ATOM 1559 O O A GLU A 1 213 ? 15.527 37.360 13.227 0.50 15.39 217 GLU A O 1
ATOM 1560 O O B GLU A 1 213 ? 15.257 36.984 12.923 0.50 15.05 217 GLU A O 1
ATOM 1571 N N . LYS A 1 214 ? 16.200 38.088 11.205 1.00 15.61 218 LYS A N 1
ATOM 1572 C CA . LYS A 1 214 ? 15.001 38.880 10.928 1.00 16.86 218 LYS A CA 1
ATOM 1573 C C . LYS A 1 214 ? 13.840 37.958 10.559 1.00 17.07 218 LYS A C 1
ATOM 1574 O O . LYS A 1 214 ? 12.735 38.133 11.076 1.00 18.04 218 LYS A O 1
ATOM 1580 N N . MET A 1 215 ? 14.098 36.956 9.708 1.00 17.37 219 MET A N 1
ATOM 1581 C CA . MET A 1 215 ? 13.075 35.971 9.343 1.00 17.40 219 MET A CA 1
ATOM 1582 C C . MET A 1 215 ? 12.529 35.260 10.579 1.00 17.84 219 MET A C 1
ATOM 1583 O O . MET A 1 215 ? 11.317 35.041 10.667 1.00 18.16 219 MET A O 1
ATOM 1588 N N . LYS A 1 216 ? 13.429 34.914 11.508 1.00 18.29 220 LYS A N 1
ATOM 1589 C CA . LYS A 1 216 ? 13.104 34.266 12.797 1.00 19.34 220 LYS A CA 1
ATOM 1590 C C . LYS A 1 216 ? 12.319 35.171 13.758 1.00 20.52 220 LYS A C 1
ATOM 1591 O O . LYS A 1 216 ? 11.518 34.681 14.563 1.00 20.73 220 LYS A O 1
ATOM 1597 N N . GLU A 1 217 ? 12.588 36.475 13.713 1.00 21.01 221 GLU A N 1
ATOM 1598 C CA . GLU A 1 217 ? 11.807 37.439 14.493 1.00 21.73 221 GLU A CA 1
ATOM 1599 C C . GLU A 1 217 ? 10.455 37.660 13.792 1.00 21.85 221 GLU A C 1
ATOM 1600 O O . GLU A 1 217 ? 9.432 37.844 14.470 1.00 22.57 221 GLU A O 1
ATOM 1606 N N . MET A 1 218 ? 10.456 37.603 12.457 1.00 22.56 222 MET A N 1
ATOM 1607 C CA . MET A 1 218 ? 9.274 37.790 11.589 1.00 22.45 222 MET A CA 1
ATOM 1608 C C . MET A 1 218 ? 8.257 36.653 11.655 1.00 21.77 222 MET A C 1
ATOM 1609 O O . MET A 1 218 ? 7.046 36.890 11.771 1.00 22.56 222 MET A O 1
ATOM 1614 N N . ALA A 1 219 ? 8.749 35.420 11.534 1.00 19.63 223 ALA A N 1
ATOM 1615 C CA . ALA A 1 219 ? 7.897 34.254 11.320 1.00 18.05 223 ALA A CA 1
ATOM 1616 C C . ALA A 1 219 ? 8.225 33.138 12.304 1.00 17.01 223 ALA A C 1
ATOM 1617 O O . ALA A 1 219 ? 8.545 32.014 11.906 1.00 14.54 223 ALA A O 1
ATOM 1619 N N . PRO A 1 220 ? 8.110 33.432 13.607 1.00 16.77 224 PRO A N 1
ATOM 1620 C CA . PRO A 1 220 ? 8.586 32.535 14.654 1.00 16.37 224 PRO A CA 1
ATOM 1621 C C . PRO A 1 220 ? 7.856 31.189 14.702 1.00 15.21 224 PRO A C 1
ATOM 1622 O O . PRO A 1 220 ? 8.454 30.192 15.090 1.00 14.80 224 PRO A O 1
ATOM 1626 N N . ASP A 1 221 ? 6.592 31.168 14.291 1.00 14.73 225 ASP A N 1
ATOM 1627 C CA . ASP A 1 221 ? 5.809 29.929 14.256 1.00 15.37 225 ASP A CA 1
ATOM 1628 C C . ASP A 1 221 ? 6.223 28.994 13.118 1.00 15.08 225 ASP A C 1
ATOM 1629 O O . ASP A 1 221 ? 5.952 27.796 13.164 1.00 16.78 225 ASP A O 1
ATOM 1634 N N . ASN A 1 222 ? 6.871 29.549 12.095 1.00 13.65 226 ASN A N 1
ATOM 1635 C CA . ASN A 1 222 ? 7.144 28.807 10.866 1.00 12.90 226 ASN A CA 1
ATOM 1636 C C . ASN A 1 222 ? 8.609 28.639 10.529 1.00 11.88 226 ASN A C 1
ATOM 1637 O O . ASN A 1 222 ? 8.925 27.982 9.533 1.00 11.79 226 ASN A O 1
ATOM 1642 N N . PHE A 1 223 ? 9.493 29.241 11.318 1.00 11.15 227 PHE A N 1
ATOM 1643 C CA . PHE A 1 223 ? 10.922 29.200 11.034 1.00 11.28 227 PHE A CA 1
ATOM 1644 C C . PHE A 1 223 ? 11.734 28.999 12.304 1.00 11.96 227 PHE A C 1
ATOM 1645 O O . PHE A 1 223 ? 11.605 29.774 13.259 1.00 12.38 227 PHE A O 1
ATOM 1653 N N A ARG A 1 224 ? 12.557 27.951 12.303 0.50 11.94 228 ARG A N 1
ATOM 1654 N N B ARG A 1 224 ? 12.546 27.942 12.316 0.50 11.90 228 ARG A N 1
ATOM 1655 C CA A ARG A 1 224 ? 13.523 27.685 13.366 0.50 11.75 228 ARG A CA 1
ATOM 1656 C CA B ARG A 1 224 ? 13.528 27.705 13.372 0.50 11.67 228 ARG A CA 1
ATOM 1657 C C A ARG A 1 224 ? 14.920 27.782 12.788 0.50 11.18 228 ARG A C 1
ATOM 1658 C C B ARG A 1 224 ? 14.917 27.801 12.784 0.50 11.13 228 ARG A C 1
ATOM 1659 O O A ARG A 1 224 ? 15.147 27.377 11.636 0.50 11.15 228 ARG A O 1
ATOM 1660 O O B ARG A 1 224 ? 15.138 27.408 11.627 0.50 11.15 228 ARG A O 1
ATOM 1675 N N . LEU A 1 225 ? 15.851 28.288 13.594 1.00 10.89 229 LEU A N 1
ATOM 1676 C CA . LEU A 1 225 ? 17.199 28.592 13.144 1.00 11.43 229 LEU A CA 1
ATOM 1677 C C . LEU A 1 225 ? 18.217 28.129 14.182 1.00 11.98 229 LEU A C 1
ATOM 1678 O O . LEU A 1 225 ? 18.151 28.530 15.353 1.00 12.14 229 LEU A O 1
ATOM 1683 N N . ASP A 1 226 ? 19.151 27.275 13.762 1.00 12.21 230 ASP A N 1
ATOM 1684 C CA . ASP A 1 226 ? 20.266 26.884 14.625 1.00 12.31 230 ASP A CA 1
ATOM 1685 C C . ASP A 1 226 ? 21.596 27.067 13.910 1.00 12.00 230 ASP A C 1
ATOM 1686 O O . ASP A 1 226 ? 21.779 26.563 12.794 1.00 12.55 230 ASP A O 1
ATOM 1691 N N . PHE A 1 227 ? 22.526 27.760 14.552 1.00 12.10 231 PHE A N 1
ATOM 1692 C CA . PHE A 1 227 ? 23.890 27.873 14.049 1.00 12.63 231 PHE A CA 1
ATOM 1693 C C . PHE A 1 227 ? 24.766 26.853 14.760 1.00 12.76 231 PHE A C 1
ATOM 1694 O O . PHE A 1 227 ? 24.526 26.507 15.922 1.00 13.29 231 PHE A O 1
ATOM 1702 N N . ALA A 1 228 ? 25.785 26.379 14.051 1.00 12.89 232 ALA A N 1
ATOM 1703 C CA . ALA A 1 228 ? 26.775 25.457 14.607 1.00 13.23 232 ALA A CA 1
ATOM 1704 C C . ALA A 1 228 ? 28.130 26.046 14.263 1.00 13.87 232 ALA A C 1
ATOM 1705 O O . ALA A 1 228 ? 28.613 25.950 13.125 1.00 12.92 232 ALA A O 1
ATOM 1707 N N . VAL A 1 229 ? 28.736 26.703 15.242 1.00 14.54 233 VAL A N 1
ATOM 1708 C CA . VAL A 1 229 ? 29.973 27.416 15.040 1.00 15.01 233 VAL A CA 1
ATOM 1709 C C . VAL A 1 229 ? 31.096 26.575 15.634 1.00 16.39 233 VAL A C 1
ATOM 1710 O O . VAL A 1 229 ? 31.407 26.659 16.828 1.00 16.97 233 VAL A O 1
ATOM 1714 N N . SER A 1 230 ? 31.695 25.750 14.782 1.00 16.44 234 SER A N 1
ATOM 1715 C CA . SER A 1 230 ? 32.524 24.638 15.258 1.00 17.08 234 SER A CA 1
ATOM 1716 C C . SER A 1 230 ? 33.775 25.023 16.044 1.00 17.90 234 SER A C 1
ATOM 1717 O O . SER A 1 230 ? 34.184 24.263 16.921 1.00 18.81 234 SER A O 1
ATOM 1720 N N . ARG A 1 231 ? 34.384 26.168 15.737 1.00 18.27 235 ARG A N 1
ATOM 1721 C CA . ARG A 1 231 ? 35.566 26.625 16.495 1.00 19.42 235 ARG A CA 1
ATOM 1722 C C . ARG A 1 231 ? 35.189 27.435 17.748 1.00 19.73 235 ARG A C 1
ATOM 1723 O O . ARG A 1 231 ? 36.077 28.028 18.375 1.00 20.83 235 ARG A O 1
ATOM 1731 N N . GLU A 1 232 ? 33.900 27.451 18.119 1.00 20.06 236 GLU A N 1
ATOM 1732 C CA . GLU A 1 232 ? 33.408 28.304 19.230 1.00 20.06 236 GLU A CA 1
ATOM 1733 C C . GLU A 1 232 ? 32.424 27.673 20.224 1.00 20.67 236 GLU A C 1
ATOM 1734 O O . GLU A 1 232 ? 32.245 28.197 21.337 1.00 21.29 236 GLU A O 1
ATOM 1740 N N A GLN A 1 233 ? 31.807 26.562 19.837 0.50 20.67 237 GLN A N 1
ATOM 1741 N N B GLN A 1 233 ? 31.765 26.591 19.816 0.50 20.45 237 GLN A N 1
ATOM 1742 C CA A GLN A 1 233 ? 30.778 25.908 20.636 0.50 20.89 237 GLN A CA 1
ATOM 1743 C CA B GLN A 1 233 ? 30.759 25.915 20.635 0.50 20.47 237 GLN A CA 1
ATOM 1744 C C A GLN A 1 233 ? 31.106 24.416 20.778 0.50 20.90 237 GLN A C 1
ATOM 1745 C C B GLN A 1 233 ? 31.114 24.426 20.784 0.50 20.66 237 GLN A C 1
ATOM 1746 O O A GLN A 1 233 ? 31.679 23.815 19.862 0.50 20.38 237 GLN A O 1
ATOM 1747 O O B GLN A 1 233 ? 31.713 23.838 19.875 0.50 20.16 237 GLN A O 1
ATOM 1758 N N . THR A 1 234 ? 30.769 23.835 21.932 1.00 21.02 238 THR A N 1
ATOM 1759 C CA . THR A 1 234 ? 31.028 22.399 22.213 1.00 21.09 238 THR A CA 1
ATOM 1760 C C . THR A 1 234 ? 29.836 21.695 22.864 1.00 21.27 238 THR A C 1
ATOM 1761 O O . THR A 1 234 ? 29.036 22.335 23.564 1.00 21.51 238 THR A O 1
ATOM 1765 N N . ASN A 1 235 ? 29.710 20.387 22.636 1.00 20.97 239 ASN A N 1
ATOM 1766 C CA . ASN A 1 235 ? 28.644 19.593 23.250 1.00 20.91 239 ASN A CA 1
ATOM 1767 C C . ASN A 1 235 ? 28.992 19.246 24.707 1.00 20.97 239 ASN A C 1
ATOM 1768 O O . ASN A 1 235 ? 29.992 19.737 25.223 1.00 20.58 239 ASN A O 1
ATOM 1773 N N . ALA A 1 236 ? 28.180 18.406 25.355 1.00 21.76 240 ALA A N 1
ATOM 1774 C CA . ALA A 1 236 ? 28.387 18.076 26.774 1.00 22.54 240 ALA A CA 1
ATOM 1775 C C . ALA A 1 236 ? 29.744 17.412 27.004 1.00 23.26 240 ALA A C 1
ATOM 1776 O O . ALA A 1 236 ? 30.322 17.537 28.082 1.00 23.72 240 ALA A O 1
ATOM 1778 N N . ALA A 1 237 ? 30.253 16.736 25.975 1.00 23.51 241 ALA A N 1
ATOM 1779 C CA . ALA A 1 237 ? 31.553 16.052 26.031 1.00 24.10 241 ALA A CA 1
ATOM 1780 C C . ALA A 1 237 ? 32.760 16.925 25.663 1.00 23.95 241 ALA A C 1
ATOM 1781 O O . ALA A 1 237 ? 33.909 16.502 25.809 1.00 24.93 241 ALA A O 1
ATOM 1783 N N . GLY A 1 238 ? 32.517 18.139 25.177 1.00 23.73 242 GLY A N 1
ATOM 1784 C CA . GLY A 1 238 ? 33.618 19.011 24.750 1.00 22.03 242 GLY A CA 1
ATOM 1785 C C . GLY A 1 238 ? 33.997 18.907 23.270 1.00 21.76 242 GLY A C 1
ATOM 1786 O O . GLY A 1 238 ? 34.998 19.469 22.835 1.00 21.74 242 GLY A O 1
ATOM 1787 N N . GLU A 1 239 ? 33.195 18.190 22.492 1.00 20.72 243 GLU A N 1
ATOM 1788 C CA . GLU A 1 239 ? 33.443 18.042 21.050 1.00 19.76 243 GLU A CA 1
ATOM 1789 C C . GLU A 1 239 ? 32.945 19.256 20.270 1.00 18.78 243 GLU A C 1
ATOM 1790 O O . GLU A 1 239 ? 31.965 19.886 20.674 1.00 18.67 243 GLU A O 1
ATOM 1796 N N . LYS A 1 240 ? 33.621 19.583 19.167 1.00 17.33 244 LYS A N 1
ATOM 1797 C CA . LYS A 1 240 ? 33.319 20.784 18.375 1.00 16.40 244 LYS A CA 1
ATOM 1798 C C . LYS A 1 240 ? 31.900 20.759 17.803 1.00 15.44 244 LYS A C 1
ATOM 1799 O O . LYS A 1 240 ? 31.422 19.716 17.384 1.00 15.29 244 LYS A O 1
ATOM 1805 N N . MET A 1 241 ? 31.233 21.918 17.820 1.00 15.73 245 MET A N 1
ATOM 1806 C CA . MET A 1 241 ? 29.850 22.029 17.358 1.00 15.04 245 MET A CA 1
ATOM 1807 C C . MET A 1 241 ? 29.748 22.151 15.840 1.00 14.49 245 MET A C 1
ATOM 1808 O O . MET A 1 241 ? 29.735 23.251 15.285 1.00 14.75 245 MET A O 1
ATOM 1813 N N . TYR A 1 242 ? 29.710 20.997 15.187 1.00 13.58 246 TYR A N 1
ATOM 1814 C CA . TYR A 1 242 ? 29.353 20.931 13.772 1.00 12.61 246 TYR A CA 1
ATOM 1815 C C . TYR A 1 242 ? 27.840 20.768 13.660 1.00 12.55 246 TYR A C 1
ATOM 1816 O O . TYR A 1 242 ? 27.129 20.572 14.656 1.00 12.32 246 TYR A O 1
ATOM 1825 N N . ILE A 1 243 ? 27.346 20.834 12.432 1.00 12.04 247 ILE A N 1
ATOM 1826 C CA . ILE A 1 243 ? 25.923 20.713 12.173 1.00 12.47 247 ILE A CA 1
ATOM 1827 C C . ILE A 1 243 ? 25.323 19.454 12.834 1.00 12.12 247 ILE A C 1
ATOM 1828 O O . ILE A 1 243 ? 24.262 19.510 13.478 1.00 12.24 247 ILE A O 1
ATOM 1833 N N . GLN A 1 244 ? 26.012 18.320 12.698 1.00 11.69 248 GLN A N 1
ATOM 1834 C CA . GLN A 1 244 ? 25.540 17.068 13.289 1.00 12.10 248 GLN A CA 1
ATOM 1835 C C . GLN A 1 244 ? 25.471 17.132 14.822 1.00 11.94 248 GLN A C 1
ATOM 1836 O O . GLN A 1 244 ? 24.581 16.531 15.424 1.00 12.56 248 GLN A O 1
ATOM 1842 N N . THR A 1 245 ? 26.403 17.867 15.414 1.00 11.93 249 THR A N 1
ATOM 1843 C CA . THR A 1 245 ? 26.493 18.028 16.868 1.00 13.00 249 THR A CA 1
ATOM 1844 C C . THR A 1 245 ? 25.266 18.799 17.356 1.00 13.51 249 THR A C 1
ATOM 1845 O O . THR A 1 245 ? 24.699 18.505 18.416 1.00 14.67 249 THR A O 1
ATOM 1849 N N . ARG A 1 246 ? 24.858 19.784 16.561 1.00 13.18 250 ARG A N 1
ATOM 1850 C CA . ARG A 1 246 ? 23.695 20.602 16.875 1.00 13.55 250 ARG A CA 1
ATOM 1851 C C . ARG A 1 246 ? 22.412 19.812 16.656 1.00 13.73 250 ARG A C 1
ATOM 1852 O O . ARG A 1 246 ? 21.507 19.856 17.498 1.00 14.34 250 ARG A O 1
ATOM 1860 N N . MET A 1 247 ? 22.334 19.054 15.564 1.00 13.96 251 MET A N 1
ATOM 1861 C CA . MET A 1 247 ? 21.207 18.168 15.310 1.00 14.93 251 MET A CA 1
ATOM 1862 C C . MET A 1 247 ? 20.997 17.150 16.432 1.00 15.24 251 MET A C 1
ATOM 1863 O O . MET A 1 247 ? 19.858 16.759 16.717 1.00 15.54 251 MET A O 1
ATOM 1868 N N . ALA A 1 248 ? 22.093 16.702 17.051 1.00 15.94 252 ALA A N 1
ATOM 1869 C CA . ALA A 1 248 ? 22.021 15.732 18.143 1.00 16.26 252 ALA A CA 1
ATOM 1870 C C . ALA A 1 248 ? 21.118 16.228 19.274 1.00 16.19 252 ALA A C 1
ATOM 1871 O O . ALA A 1 248 ? 20.426 15.431 19.908 1.00 16.52 252 ALA A O 1
ATOM 1873 N N . GLU A 1 249 ? 21.095 17.544 19.475 1.00 15.54 253 GLU A N 1
ATOM 1874 C CA . GLU A 1 249 ? 20.306 18.163 20.549 1.00 15.95 253 GLU A CA 1
ATOM 1875 C C . GLU A 1 249 ? 18.812 18.124 20.308 1.00 16.01 253 GLU A C 1
ATOM 1876 O O . GLU A 1 249 ? 18.034 18.402 21.226 1.00 16.74 253 GLU A O 1
ATOM 1882 N N . TYR A 1 250 ? 18.423 17.788 19.084 1.00 15.25 254 TYR A N 1
ATOM 1883 C CA . TYR A 1 250 ? 17.030 17.642 18.697 1.00 14.44 254 TYR A CA 1
ATOM 1884 C C . TYR A 1 250 ? 16.778 16.280 18.051 1.00 14.76 254 TYR A C 1
ATOM 1885 O O . TYR A 1 250 ? 15.833 16.105 17.283 1.00 14.51 254 TYR A O 1
ATOM 1894 N N . ARG A 1 251 ? 17.620 15.292 18.379 1.00 15.57 255 ARG A N 1
ATOM 1895 C CA . ARG A 1 251 ? 17.651 14.053 17.602 1.00 16.70 255 ARG A CA 1
ATOM 1896 C C . ARG A 1 251 ? 16.330 13.263 17.537 1.00 16.18 255 ARG A C 1
ATOM 1897 O O . ARG A 1 251 ? 15.919 12.842 16.460 1.00 15.88 255 ARG A O 1
ATOM 1905 N N A GLU A 1 252 ? 15.677 13.070 18.685 0.50 16.81 256 GLU A N 1
ATOM 1906 N N B GLU A 1 252 ? 15.676 13.060 18.682 0.50 16.74 256 GLU A N 1
ATOM 1907 C CA A GLU A 1 252 ? 14.429 12.307 18.738 0.50 17.30 256 GLU A CA 1
ATOM 1908 C CA B GLU A 1 252 ? 14.423 12.304 18.712 0.50 17.18 256 GLU A CA 1
ATOM 1909 C C A GLU A 1 252 ? 13.299 13.024 17.991 0.50 16.73 256 GLU A C 1
ATOM 1910 C C B GLU A 1 252 ? 13.303 13.028 17.968 0.50 16.64 256 GLU A C 1
ATOM 1911 O O A GLU A 1 252 ? 12.513 12.389 17.288 0.50 17.03 256 GLU A O 1
ATOM 1912 O O B GLU A 1 252 ? 12.523 12.401 17.248 0.50 16.92 256 GLU A O 1
ATOM 1923 N N . GLU A 1 253 ? 13.255 14.349 18.129 1.00 16.70 257 GLU A N 1
ATOM 1924 C CA . GLU A 1 253 ? 12.284 15.178 17.412 1.00 16.51 257 GLU A CA 1
ATOM 1925 C C . GLU A 1 253 ? 12.515 15.143 15.905 1.00 16.28 257 GLU A C 1
ATOM 1926 O O . GLU A 1 253 ? 11.577 14.926 15.135 1.00 16.28 257 GLU A O 1
ATOM 1932 N N . LEU A 1 254 ? 13.772 15.312 15.494 1.00 15.62 258 LEU A N 1
ATOM 1933 C CA . LEU A 1 254 ? 14.108 15.173 14.077 1.00 15.97 258 LEU A CA 1
ATOM 1934 C C . LEU A 1 254 ? 13.727 13.789 13.543 1.00 15.83 258 LEU A C 1
ATOM 1935 O O . LEU A 1 254 ? 13.172 13.669 12.463 1.00 15.84 258 LEU A O 1
ATOM 1940 N N . TRP A 1 255 ? 13.996 12.744 14.332 1.00 16.16 259 TRP A N 1
ATOM 1941 C CA . TRP A 1 255 ? 13.656 11.378 13.940 1.00 16.72 259 TRP A CA 1
ATOM 1942 C C . TRP A 1 255 ? 12.140 11.181 13.778 1.00 16.91 259 TRP A C 1
ATOM 1943 O O . TRP A 1 255 ? 11.682 10.538 12.830 1.00 17.20 259 TRP A O 1
ATOM 1954 N N . GLU A 1 256 ? 11.363 11.750 14.698 1.00 17.86 260 GLU A N 1
ATOM 1955 C CA . GLU A 1 256 ? 9.899 11.659 14.594 1.00 18.58 260 GLU A CA 1
ATOM 1956 C C . GLU A 1 256 ? 9.361 12.446 13.392 1.00 17.81 260 GLU A C 1
ATOM 1957 O O . GLU A 1 256 ? 8.464 11.972 12.684 1.00 18.00 260 GLU A O 1
ATOM 1963 N N . LEU A 1 257 ? 9.948 13.619 13.148 1.00 17.98 261 LEU A N 1
ATOM 1964 C CA . LEU A 1 257 ? 9.604 14.416 11.966 1.00 17.63 261 LEU A CA 1
ATOM 1965 C C . LEU A 1 257 ? 9.829 13.633 10.669 1.00 17.86 261 LEU A C 1
ATOM 1966 O O . LEU A 1 257 ? 8.966 13.614 9.796 1.00 17.25 261 LEU A O 1
ATOM 1971 N N . LEU A 1 258 ? 10.970 12.945 10.571 1.00 18.37 262 LEU A N 1
ATOM 1972 C CA . LEU A 1 258 ? 11.305 12.167 9.369 1.00 19.47 262 LEU A CA 1
ATOM 1973 C C . LEU A 1 258 ? 10.298 11.083 8.995 1.00 19.95 262 LEU A C 1
ATOM 1974 O O . LEU A 1 258 ? 10.166 10.732 7.819 1.00 20.17 262 LEU A O 1
ATOM 1979 N N . LYS A 1 259 ? 9.608 10.545 10.000 1.00 20.52 263 LYS A N 1
ATOM 1980 C CA . LYS A 1 259 ? 8.596 9.512 9.795 1.00 21.54 263 LYS A CA 1
ATOM 1981 C C . LYS A 1 259 ? 7.371 10.030 9.045 1.00 21.41 263 LYS A C 1
ATOM 1982 O O . LYS A 1 259 ? 6.619 9.253 8.452 1.00 21.67 263 LYS A O 1
ATOM 1988 N N . LYS A 1 260 ? 7.180 11.346 9.075 1.00 21.17 264 LYS A N 1
ATOM 1989 C CA . LYS A 1 260 ? 5.986 11.971 8.522 1.00 20.98 264 LYS A CA 1
ATOM 1990 C C . LYS A 1 260 ? 6.112 12.162 7.013 1.00 20.86 264 LYS A C 1
ATOM 1991 O O . LYS A 1 260 ? 7.204 12.436 6.496 1.00 20.91 264 LYS A O 1
ATOM 1997 N N . ASP A 1 261 ? 4.987 12.021 6.316 1.00 20.47 265 ASP A N 1
ATOM 1998 C CA . ASP A 1 261 ? 4.940 12.078 4.856 1.00 20.48 265 ASP A CA 1
ATOM 1999 C C . ASP A 1 261 ? 5.207 13.470 4.288 1.00 19.07 265 ASP A C 1
ATOM 2000 O O . ASP A 1 261 ? 5.500 13.600 3.104 1.00 19.19 265 ASP A O 1
ATOM 2005 N N . ASN A 1 262 ? 5.064 14.496 5.125 1.00 17.75 266 ASN A N 1
ATOM 2006 C CA . ASN A 1 262 ? 5.227 15.880 4.689 1.00 16.40 266 ASN A CA 1
ATOM 2007 C C . ASN A 1 262 ? 6.525 16.532 5.189 1.00 15.41 266 ASN A C 1
ATOM 2008 O O . ASN A 1 262 ? 6.638 17.751 5.200 1.00 14.50 266 ASN A O 1
ATOM 2013 N N . THR A 1 263 ? 7.487 15.714 5.615 1.00 14.36 267 THR A N 1
ATOM 2014 C CA . THR A 1 263 ? 8.820 16.180 5.989 1.00 13.85 267 THR A CA 1
ATOM 2015 C C . THR A 1 263 ? 9.803 15.964 4.846 1.00 13.13 267 THR A C 1
ATOM 2016 O O . THR A 1 263 ? 9.866 14.893 4.254 1.00 13.36 267 THR A O 1
ATOM 2020 N N . TYR A 1 264 ? 10.569 17.006 4.543 1.00 11.97 268 TYR A N 1
ATOM 2021 C CA . TYR A 1 264 ? 11.548 16.961 3.462 1.00 11.77 268 TYR A CA 1
ATOM 2022 C C . TYR A 1 264 ? 12.870 17.501 3.975 1.00 11.57 268 TYR A C 1
ATOM 2023 O O . TYR A 1 264 ? 12.914 18.612 4.514 1.00 11.83 268 TYR A O 1
ATOM 2032 N N . VAL A 1 265 ? 13.939 16.715 3.819 1.00 10.97 269 VAL A N 1
ATOM 2033 C CA . VAL A 1 265 ? 15.275 17.126 4.229 1.00 10.69 269 VAL A CA 1
ATOM 2034 C C . VAL A 1 265 ? 16.077 17.507 2.995 1.00 9.43 269 VAL A C 1
ATOM 2035 O O . VAL A 1 265 ? 16.066 16.795 1.985 1.00 10.09 269 VAL A O 1
ATOM 2039 N N . TYR A 1 266 ? 16.774 18.634 3.110 1.00 8.62 270 TYR A N 1
ATOM 2040 C CA . TYR A 1 266 ? 17.671 19.124 2.080 1.00 7.88 270 TYR A CA 1
ATOM 2041 C C . TYR A 1 266 ? 19.036 19.390 2.703 1.00 7.32 270 TYR A C 1
ATOM 2042 O O . TYR A 1 266 ? 19.123 19.893 3.816 1.00 7.95 270 TYR A O 1
ATOM 2051 N N . MET A 1 267 ? 20.098 19.045 1.976 1.00 7.76 271 MET A N 1
ATOM 2052 C CA . MET A 1 267 ? 21.446 19.224 2.471 1.00 7.86 271 MET A CA 1
ATOM 2053 C C . MET A 1 267 ? 22.305 19.828 1.380 1.00 7.15 271 MET A C 1
ATOM 2054 O O . MET A 1 267 ? 22.271 19.375 0.229 1.00 7.81 271 MET A O 1
ATOM 2059 N N . CYS A 1 268 ? 23.068 20.847 1.741 1.00 6.69 272 CYS A N 1
ATOM 2060 C CA . CYS A 1 268 ? 23.894 21.538 0.765 1.00 6.94 272 CYS A CA 1
ATOM 2061 C C . CYS A 1 268 ? 25.180 22.083 1.386 1.00 7.08 272 CYS A C 1
ATOM 2062 O O . CYS A 1 268 ? 25.182 22.615 2.505 1.00 7.26 272 CYS A O 1
ATOM 2065 N N . GLY A 1 269 ? 26.277 21.960 0.645 1.00 6.99 273 GLY A N 1
ATOM 2066 C CA . GLY A 1 269 ? 27.549 22.545 1.033 1.00 8.23 273 GLY A CA 1
ATOM 2067 C C . GLY A 1 269 ? 28.731 21.637 0.736 1.00 8.53 273 GLY A C 1
ATOM 2068 O O . GLY A 1 269 ? 28.714 20.903 -0.251 1.00 9.06 273 GLY A O 1
ATOM 2069 N N . LEU A 1 270 ? 29.724 21.696 1.620 1.00 10.39 274 LEU A N 1
ATOM 2070 C CA . LEU A 1 270 ? 31.012 20.997 1.455 1.00 12.06 274 LEU A CA 1
ATOM 2071 C C . LEU A 1 270 ? 30.860 19.480 1.436 1.00 11.86 274 LEU A C 1
ATOM 2072 O O . LEU A 1 270 ? 30.301 18.913 2.363 1.00 11.63 274 LEU A O 1
ATOM 2077 N N . LYS A 1 271 ? 31.363 18.840 0.379 1.00 12.32 275 LYS A N 1
ATOM 2078 C CA . LYS A 1 271 ? 31.398 17.377 0.316 1.00 12.81 275 LYS A CA 1
ATOM 2079 C C . LYS A 1 271 ? 32.104 16.848 1.555 1.00 12.16 275 LYS A C 1
ATOM 2080 O O . LYS A 1 271 ? 33.169 17.334 1.952 1.00 12.32 275 LYS A O 1
ATOM 2086 N N . GLY A 1 272 ? 31.478 15.863 2.181 1.00 11.22 276 GLY A N 1
ATOM 2087 C CA . GLY A 1 272 ? 31.971 15.350 3.454 1.00 10.63 276 GLY A CA 1
ATOM 2088 C C . GLY A 1 272 ? 31.092 15.753 4.627 1.00 10.37 276 GLY A C 1
ATOM 2089 O O . GLY A 1 272 ? 31.058 15.057 5.641 1.00 10.01 276 GLY A O 1
ATOM 2090 N N . MET A 1 273 ? 30.340 16.850 4.505 1.00 9.92 277 MET A N 1
ATOM 2091 C CA . MET A 1 273 ? 29.419 17.245 5.581 1.00 9.45 277 MET A CA 1
ATOM 2092 C C . MET A 1 273 ? 28.375 16.171 5.865 1.00 9.14 277 MET A C 1
ATOM 2093 O O . MET A 1 273 ? 27.861 16.091 6.973 1.00 9.10 277 MET A O 1
ATOM 2098 N N . GLU A 1 274 ? 28.070 15.338 4.871 1.00 9.06 278 GLU A N 1
ATOM 2099 C CA . GLU A 1 274 ? 27.044 14.304 5.009 1.00 9.51 278 GLU A CA 1
ATOM 2100 C C . GLU A 1 274 ? 27.488 13.159 5.932 1.00 9.35 278 GLU A C 1
ATOM 2101 O O . GLU A 1 274 ? 26.653 12.441 6.465 1.00 9.55 278 GLU A O 1
ATOM 2107 N N . LYS A 1 275 ? 28.795 13.013 6.138 1.00 9.63 279 LYS A N 1
ATOM 2108 C CA . LYS A 1 275 ? 29.327 11.875 6.899 1.00 9.46 279 LYS A CA 1
ATOM 2109 C C . LYS A 1 275 ? 28.956 11.944 8.381 1.00 9.43 279 LYS A C 1
ATOM 2110 O O . LYS A 1 275 ? 28.408 10.973 8.924 1.00 8.76 279 LYS A O 1
ATOM 2116 N N . GLY A 1 276 ? 29.255 13.071 9.035 1.00 9.53 280 GLY A N 1
ATOM 2117 C CA . GLY A 1 276 ? 28.908 13.232 10.447 1.00 10.33 280 GLY A CA 1
ATOM 2118 C C . GLY A 1 276 ? 27.403 13.167 10.666 1.00 10.31 280 GLY A C 1
ATOM 2119 O O . GLY A 1 276 ? 26.930 12.652 11.684 1.00 11.65 280 GLY A O 1
ATOM 2120 N N . ILE A 1 277 ? 26.651 13.695 9.700 1.00 10.26 281 ILE A N 1
ATOM 2121 C CA . ILE A 1 277 ? 25.192 13.629 9.744 1.00 10.91 281 ILE A CA 1
ATOM 2122 C C . ILE A 1 277 ? 24.708 12.189 9.680 1.00 10.97 281 ILE A C 1
ATOM 2123 O O . ILE A 1 277 ? 23.818 11.797 10.447 1.00 11.50 281 ILE A O 1
ATOM 2128 N N . ASP A 1 278 ? 25.304 11.388 8.802 1.00 10.89 282 ASP A N 1
ATOM 2129 C CA . ASP A 1 278 ? 24.952 9.982 8.735 1.00 10.43 282 ASP A CA 1
ATOM 2130 C C . ASP A 1 278 ? 25.194 9.272 10.058 1.00 10.86 282 ASP A C 1
ATOM 2131 O O . ASP A 1 278 ? 24.393 8.419 10.430 1.00 11.28 282 ASP A O 1
ATOM 2136 N N . ASP A 1 279 ? 26.250 9.637 10.784 1.00 10.76 283 ASP A N 1
ATOM 2137 C CA . ASP A 1 279 ? 26.501 8.974 12.063 1.00 11.51 283 ASP A CA 1
ATOM 2138 C C . ASP A 1 279 ? 25.356 9.242 13.049 1.00 12.38 283 ASP A C 1
ATOM 2139 O O . ASP A 1 279 ? 24.896 8.325 13.726 1.00 12.48 283 ASP A O 1
ATOM 2144 N N . ILE A 1 280 ? 24.861 10.481 13.091 1.00 12.94 284 ILE A N 1
ATOM 2145 C CA . ILE A 1 280 ? 23.691 10.802 13.933 1.00 14.09 284 ILE A CA 1
ATOM 2146 C C . ILE A 1 280 ? 22.485 9.966 13.520 1.00 13.18 284 ILE A C 1
ATOM 2147 O O . ILE A 1 280 ? 21.791 9.385 14.366 1.00 13.00 284 ILE A O 1
ATOM 2152 N N . MET A 1 281 ? 22.230 9.892 12.220 1.00 12.37 285 MET A N 1
ATOM 2153 C CA . MET A 1 281 ? 21.072 9.160 11.722 1.00 12.74 285 MET A CA 1
ATOM 2154 C C . MET A 1 281 ? 21.187 7.654 11.950 1.00 12.90 285 MET A C 1
ATOM 2155 O O . MET A 1 281 ? 20.183 6.989 12.221 1.00 12.64 285 MET A O 1
ATOM 2160 N N . LEU A 1 282 ? 22.400 7.123 11.823 1.00 13.32 286 LEU A N 1
ATOM 2161 C CA . LEU A 1 282 ? 22.650 5.707 12.096 1.00 13.43 286 LEU A CA 1
ATOM 2162 C C . LEU A 1 282 ? 22.337 5.382 13.540 1.00 13.62 286 LEU A C 1
ATOM 2163 O O . LEU A 1 282 ? 21.709 4.355 13.833 1.00 13.61 286 LEU A O 1
ATOM 2168 N N . ASN A 1 283 ? 22.770 6.247 14.445 1.00 13.83 287 ASN A N 1
ATOM 2169 C CA . ASN A 1 283 ? 22.513 6.019 15.862 1.00 15.22 287 ASN A CA 1
ATOM 2170 C C . ASN A 1 283 ? 21.032 6.106 16.245 1.00 15.90 287 ASN A C 1
ATOM 2171 O O . ASN A 1 283 ? 20.575 5.377 17.137 1.00 17.10 287 ASN A O 1
ATOM 2176 N N . LEU A 1 284 ? 20.285 6.959 15.543 1.00 16.39 288 LEU A N 1
ATOM 2177 C CA . LEU A 1 284 ? 18.838 7.042 15.734 1.00 16.34 288 LEU A CA 1
ATOM 2178 C C . LEU A 1 284 ? 18.143 5.813 15.189 1.00 16.55 288 LEU A C 1
ATOM 2179 O O . LEU A 1 284 ? 17.305 5.209 15.878 1.00 16.88 288 LEU A O 1
ATOM 2184 N N . ALA A 1 285 ? 18.494 5.442 13.961 1.00 16.58 289 ALA A N 1
ATOM 2185 C CA . ALA A 1 285 ? 17.848 4.361 13.231 1.00 16.47 289 ALA A CA 1
ATOM 2186 C C . ALA A 1 285 ? 18.116 2.993 13.847 1.00 17.17 289 ALA A C 1
ATOM 2187 O O . ALA A 1 285 ? 17.215 2.140 13.912 1.00 17.12 289 ALA A O 1
ATOM 2189 N N . ALA A 1 286 ? 19.353 2.785 14.293 1.00 17.23 290 ALA A N 1
ATOM 2190 C CA . ALA A 1 286 ? 19.766 1.509 14.881 1.00 17.69 290 ALA A CA 1
ATOM 2191 C C . ALA A 1 286 ? 18.968 1.149 16.127 1.00 18.28 290 ALA A C 1
ATOM 2192 O O . ALA A 1 286 ? 18.642 -0.022 16.319 1.00 17.67 290 ALA A O 1
ATOM 2194 N N . LYS A 1 287 ? 18.661 2.150 16.953 1.00 19.17 291 LYS A N 1
ATOM 2195 C CA . LYS A 1 287 ? 17.804 1.988 18.139 1.00 20.74 291 LYS A CA 1
ATOM 2196 C C . LYS A 1 287 ? 16.460 1.344 17.807 1.00 20.90 291 LYS A C 1
ATOM 2197 O O . LYS A 1 287 ? 15.902 0.598 18.619 1.00 21.57 291 LYS A O 1
ATOM 2203 N N . ASP A 1 288 ? 15.936 1.649 16.623 1.00 20.56 292 ASP A N 1
ATOM 2204 C CA . ASP A 1 288 ? 14.670 1.082 16.158 1.00 20.89 292 ASP A CA 1
ATOM 2205 C C . ASP A 1 288 ? 14.861 -0.152 15.274 1.00 20.23 292 ASP A C 1
ATOM 2206 O O . ASP A 1 288 ? 13.911 -0.632 14.660 1.00 20.31 292 ASP A O 1
ATOM 2211 N N . GLY A 1 289 ? 16.090 -0.665 15.199 1.00 19.49 293 GLY A N 1
ATOM 2212 C CA . GLY A 1 289 ? 16.387 -1.813 14.344 1.00 18.77 293 GLY A CA 1
ATOM 2213 C C . GLY A 1 289 ? 16.398 -1.507 12.858 1.00 18.40 293 GLY A C 1
ATOM 2214 O O . GLY A 1 289 ? 16.323 -2.415 12.023 1.00 18.64 293 GLY A O 1
ATOM 2215 N N . ILE A 1 290 ? 16.489 -0.218 12.535 1.00 18.14 294 ILE A N 1
ATOM 2216 C CA . ILE A 1 290 ? 16.512 0.249 11.153 1.00 18.34 294 ILE A CA 1
ATOM 2217 C C . ILE A 1 290 ? 17.957 0.525 10.726 1.00 17.53 294 ILE A C 1
ATOM 2218 O O . ILE A 1 290 ? 18.754 1.073 11.501 1.00 17.95 294 ILE A O 1
ATOM 2223 N N . ASP A 1 291 ? 18.274 0.122 9.503 1.00 17.96 295 ASP A N 1
ATOM 2224 C CA . ASP A 1 291 ? 19.579 0.382 8.916 1.00 17.90 295 ASP A CA 1
ATOM 2225 C C . ASP A 1 291 ? 19.524 1.702 8.154 1.00 18.09 295 ASP A C 1
ATOM 2226 O O . ASP A 1 291 ? 18.934 1.768 7.078 1.00 18.41 295 ASP A O 1
ATOM 2231 N N . TRP A 1 292 ? 20.149 2.737 8.707 1.00 17.98 296 TRP A N 1
ATOM 2232 C CA . TRP A 1 292 ? 20.076 4.065 8.086 1.00 18.49 296 TRP A CA 1
ATOM 2233 C C . TRP A 1 292 ? 20.620 4.102 6.659 1.00 19.74 296 TRP A C 1
ATOM 2234 O O . TRP A 1 292 ? 20.071 4.799 5.805 1.00 20.26 296 TRP A O 1
ATOM 2245 N N . MET A 1 293 ? 21.696 3.367 6.390 1.00 20.75 297 MET A N 1
ATOM 2246 C CA . MET A 1 293 ? 22.298 3.397 5.054 1.00 21.91 297 MET A CA 1
ATOM 2247 C C . MET A 1 293 ? 21.332 2.884 3.976 1.00 22.65 297 MET A C 1
ATOM 2248 O O . MET A 1 293 ? 21.420 3.283 2.811 1.00 23.68 297 MET A O 1
ATOM 2253 N N . GLN A 1 294 ? 20.402 2.017 4.378 1.00 23.44 298 GLN A N 1
ATOM 2254 C CA . GLN A 1 294 ? 19.376 1.488 3.479 1.00 23.73 298 GLN A CA 1
ATOM 2255 C C . GLN A 1 294 ? 18.142 2.389 3.460 1.00 23.14 298 GLN A C 1
ATOM 2256 O O . GLN A 1 294 ? 17.576 2.639 2.395 1.00 23.42 298 GLN A O 1
ATOM 2262 N N . TYR A 1 295 ? 17.740 2.877 4.635 1.00 22.30 299 TYR A N 1
ATOM 2263 C CA . TYR A 1 295 ? 16.569 3.757 4.769 1.00 21.65 299 TYR A CA 1
ATOM 2264 C C . TYR A 1 295 ? 16.789 5.109 4.077 1.00 21.17 299 TYR A C 1
ATOM 2265 O O . TYR A 1 295 ? 15.855 5.665 3.500 1.00 20.79 299 TYR A O 1
ATOM 2274 N N . LYS A 1 296 ? 18.023 5.615 4.110 1.00 20.62 300 LYS A N 1
ATOM 2275 C CA . LYS A 1 296 ? 18.370 6.856 3.402 1.00 20.63 300 LYS A CA 1
ATOM 2276 C C . LYS A 1 296 ? 18.115 6.742 1.895 1.00 20.74 300 LYS A C 1
ATOM 2277 O O . LYS A 1 296 ? 17.663 7.700 1.266 1.00 20.48 300 LYS A O 1
ATOM 2283 N N . LYS A 1 297 ? 18.404 5.577 1.316 1.00 20.81 301 LYS A N 1
ATOM 2284 C CA . LYS A 1 297 ? 18.172 5.355 -0.116 1.00 20.98 301 LYS A CA 1
ATOM 2285 C C . LYS A 1 297 ? 16.683 5.439 -0.444 1.00 20.59 301 LYS A C 1
ATOM 2286 O O . LYS A 1 297 ? 16.296 5.982 -1.486 1.00 20.72 301 LYS A O 1
ATOM 2292 N N . GLN A 1 298 ? 15.862 4.911 0.461 1.00 20.30 302 GLN A N 1
ATOM 2293 C CA . GLN A 1 298 ? 14.407 4.972 0.358 1.00 20.25 302 GLN A CA 1
ATOM 2294 C C . GLN A 1 298 ? 13.910 6.416 0.420 1.00 19.43 302 GLN A C 1
ATOM 2295 O O . GLN A 1 298 ? 13.073 6.823 -0.384 1.00 18.82 302 GLN A O 1
ATOM 2301 N N . LEU A 1 299 ? 14.427 7.181 1.376 1.00 18.05 303 LEU A N 1
ATOM 2302 C CA . LEU A 1 299 ? 14.010 8.574 1.537 1.00 17.74 303 LEU A CA 1
ATOM 2303 C C . LEU A 1 299 ? 14.416 9.420 0.335 1.00 17.67 303 LEU A C 1
ATOM 2304 O O . LEU A 1 299 ? 13.661 10.306 -0.079 1.00 17.03 303 LEU A O 1
ATOM 2309 N N A LYS A 1 300 ? 15.591 9.137 -0.228 0.50 17.60 304 LYS A N 1
ATOM 2310 N N B LYS A 1 300 ? 15.593 9.144 -0.226 0.50 17.57 304 LYS A N 1
ATOM 2311 C CA A LYS A 1 300 ? 16.055 9.810 -1.443 0.50 18.02 304 LYS A CA 1
ATOM 2312 C CA B LYS A 1 300 ? 16.040 9.827 -1.441 0.50 17.96 304 LYS A CA 1
ATOM 2313 C C A LYS A 1 300 ? 15.100 9.557 -2.605 0.50 18.23 304 LYS A C 1
ATOM 2314 C C B LYS A 1 300 ? 15.069 9.564 -2.589 0.50 18.18 304 LYS A C 1
ATOM 2315 O O A LYS A 1 300 ? 14.680 10.492 -3.289 0.50 18.20 304 LYS A O 1
ATOM 2316 O O B LYS A 1 300 ? 14.607 10.498 -3.245 0.50 18.06 304 LYS A O 1
ATOM 2327 N N . LYS A 1 301 ? 14.746 8.290 -2.808 1.00 18.55 305 LYS A N 1
ATOM 2328 C CA . LYS A 1 301 ? 13.799 7.901 -3.854 1.00 18.91 305 LYS A CA 1
ATOM 2329 C C . LYS A 1 301 ? 12.434 8.571 -3.653 1.00 18.78 305 LYS A C 1
ATOM 2330 O O . LYS A 1 301 ? 11.779 8.971 -4.625 1.00 19.10 305 LYS A O 1
ATOM 2336 N N . GLY A 1 302 ? 12.030 8.711 -2.390 1.00 17.91 306 GLY A N 1
ATOM 2337 C CA . GLY A 1 302 ? 10.800 9.404 -2.030 1.00 17.22 306 GLY A CA 1
ATOM 2338 C C . GLY A 1 302 ? 10.882 10.927 -2.007 1.00 16.38 306 GLY A C 1
ATOM 2339 O O . GLY A 1 302 ? 9.923 11.583 -1.609 1.00 16.13 306 GLY A O 1
ATOM 2340 N N . GLU A 1 303 ? 12.019 11.482 -2.433 1.00 15.73 307 GLU A N 1
ATOM 2341 C CA . GLU A 1 303 ? 12.213 12.946 -2.522 1.00 15.05 307 GLU A CA 1
ATOM 2342 C C . GLU A 1 303 ? 12.205 13.649 -1.162 1.00 14.91 307 GLU A C 1
ATOM 2343 O O . GLU A 1 303 ? 11.992 14.869 -1.078 1.00 14.49 307 GLU A O 1
ATOM 2349 N N . GLN A 1 304 ? 12.474 12.884 -0.107 1.00 14.67 308 GLN A N 1
ATOM 2350 C CA . GLN A 1 304 ? 12.490 13.413 1.253 1.00 14.13 308 GLN A CA 1
ATOM 2351 C C . GLN A 1 304 ? 13.904 13.589 1.812 1.00 13.15 308 GLN A C 1
ATOM 2352 O O . GLN A 1 304 ? 14.067 14.055 2.935 1.00 13.05 308 GLN A O 1
ATOM 2358 N N . TRP A 1 305 ? 14.915 13.166 1.046 1.00 12.82 309 TRP A N 1
ATOM 2359 C CA . TRP A 1 305 ? 16.319 13.327 1.447 1.00 12.19 309 TRP A CA 1
ATOM 2360 C C . TRP A 1 305 ? 17.097 13.769 0.217 1.00 12.04 309 TRP A C 1
ATOM 2361 O O . TRP A 1 305 ? 17.452 12.954 -0.629 1.00 12.93 309 TRP A O 1
ATOM 2372 N N . ASN A 1 306 ? 17.340 15.074 0.118 1.00 11.35 310 ASN A N 1
ATOM 2373 C CA . ASN A 1 306 ? 17.786 15.713 -1.109 1.00 11.09 310 ASN A CA 1
ATOM 2374 C C . ASN A 1 306 ? 19.122 16.394 -0.885 1.00 10.64 310 ASN A C 1
ATOM 2375 O O . ASN A 1 306 ? 19.221 17.348 -0.119 1.00 10.63 310 ASN A O 1
ATOM 2380 N N . VAL A 1 307 ? 20.161 15.892 -1.550 1.00 10.89 311 VAL A N 1
ATOM 2381 C CA . VAL A 1 307 ? 21.534 16.267 -1.224 1.00 10.75 311 VAL A CA 1
ATOM 2382 C C . VAL A 1 307 ? 22.243 16.885 -2.429 1.00 10.39 311 VAL A C 1
ATOM 2383 O O . VAL A 1 307 ? 22.190 16.346 -3.535 1.00 11.73 311 VAL A O 1
ATOM 2387 N N . GLU A 1 308 ? 22.910 18.013 -2.211 1.00 9.76 312 GLU A N 1
ATOM 2388 C CA . GLU A 1 308 ? 23.783 18.616 -3.205 1.00 9.49 312 GLU A CA 1
ATOM 2389 C C . GLU A 1 308 ? 25.039 19.113 -2.512 1.00 9.29 312 GLU A C 1
ATOM 2390 O O . GLU A 1 308 ? 25.051 20.192 -1.906 1.00 8.68 312 GLU A O 1
ATOM 2396 N N . VAL A 1 309 ? 26.092 18.300 -2.550 1.00 9.50 313 VAL A N 1
ATOM 2397 C CA . VAL A 1 309 ? 27.354 18.652 -1.901 1.00 9.88 313 VAL A CA 1
ATOM 2398 C C . VAL A 1 309 ? 28.481 18.664 -2.943 1.00 9.87 313 VAL A C 1
ATOM 2399 O O . VAL A 1 309 ? 28.367 17.996 -3.976 1.00 11.09 313 VAL A O 1
ATOM 2403 N N . TYR A 1 310 ? 29.536 19.430 -2.684 1.00 10.20 314 TYR A N 1
ATOM 2404 C CA . TYR A 1 310 ? 30.548 19.731 -3.712 1.00 10.77 314 TYR A CA 1
ATOM 2405 C C . TYR A 1 310 ? 31.895 20.052 -3.069 1.00 11.61 314 TYR A C 1
ATOM 2406 O O . TYR A 1 310 ? 32.008 20.291 -1.867 1.00 12.26 314 TYR A O 1
ATOM 2416 N N . THR B 1 15 ? 62.003 4.046 13.861 1.00 27.94 19 THR B N 1
ATOM 2417 C CA . THR B 1 15 ? 62.914 2.974 13.355 1.00 27.55 19 THR B CA 1
ATOM 2418 C C . THR B 1 15 ? 62.229 2.104 12.292 1.00 26.23 19 THR B C 1
ATOM 2419 O O . THR B 1 15 ? 62.862 1.706 11.309 1.00 26.90 19 THR B O 1
ATOM 2423 N N . SER B 1 16 ? 60.945 1.809 12.494 1.00 24.34 20 SER B N 1
ATOM 2424 C CA . SER B 1 16 ? 60.145 1.149 11.463 1.00 21.93 20 SER B CA 1
ATOM 2425 C C . SER B 1 16 ? 59.892 2.112 10.306 1.00 20.81 20 SER B C 1
ATOM 2426 O O . SER B 1 16 ? 59.834 3.328 10.493 1.00 20.20 20 SER B O 1
ATOM 2429 N N . LYS B 1 17 ? 59.758 1.550 9.107 1.00 19.18 21 LYS B N 1
ATOM 2430 C CA . LYS B 1 17 ? 59.342 2.304 7.927 1.00 17.68 21 LYS B CA 1
ATOM 2431 C C . LYS B 1 17 ? 57.823 2.492 7.915 1.00 16.45 21 LYS B C 1
ATOM 2432 O O . LYS B 1 17 ? 57.294 3.208 7.075 1.00 16.04 21 LYS B O 1
ATOM 2438 N N . LYS B 1 18 ? 57.135 1.854 8.861 1.00 15.46 22 LYS B N 1
ATOM 2439 C CA . LYS B 1 18 ? 55.668 1.864 8.908 1.00 14.74 22 LYS B CA 1
ATOM 2440 C C . LYS B 1 18 ? 55.114 2.812 9.967 1.00 14.48 22 LYS B C 1
ATOM 2441 O O . LYS B 1 18 ? 55.831 3.230 10.876 1.00 15.40 22 LYS B O 1
ATOM 2447 N N . GLN B 1 19 ? 53.827 3.141 9.849 1.00 13.67 23 GLN B N 1
ATOM 2448 C CA . GLN B 1 19 ? 53.198 4.150 10.707 1.00 14.09 23 GLN B CA 1
ATOM 2449 C C . GLN B 1 19 ? 52.864 3.606 12.105 1.00 14.40 23 GLN B C 1
ATOM 2450 O O . GLN B 1 19 ? 51.696 3.362 12.431 1.00 14.27 23 GLN B O 1
ATOM 2456 N N . ASP B 1 20 ? 53.893 3.430 12.931 1.00 15.50 24 ASP B N 1
ATOM 2457 C CA . ASP B 1 20 ? 53.718 2.818 14.253 1.00 15.99 24 ASP B CA 1
ATOM 2458 C C . ASP B 1 20 ? 53.868 3.775 15.439 1.00 16.20 24 ASP B C 1
ATOM 2459 O O . ASP B 1 20 ? 53.891 3.337 16.588 1.00 15.91 24 ASP B O 1
ATOM 2464 N N . GLU B 1 21 ? 53.945 5.074 15.160 1.00 16.84 25 GLU B N 1
ATOM 2465 C CA . GLU B 1 21 ? 54.138 6.064 16.220 1.00 17.51 25 GLU B CA 1
ATOM 2466 C C . GLU B 1 21 ? 52.877 6.189 17.063 1.00 16.84 25 GLU B C 1
ATOM 2467 O O . GLU B 1 21 ? 51.805 6.522 16.551 1.00 17.54 25 GLU B O 1
ATOM 2473 N N . GLY B 1 22 ? 53.018 5.905 18.357 1.00 16.38 26 GLY B N 1
ATOM 2474 C CA . GLY B 1 22 ? 51.886 5.912 19.279 1.00 15.57 26 GLY B CA 1
ATOM 2475 C C . GLY B 1 22 ? 50.933 4.743 19.071 1.00 14.84 26 GLY B C 1
ATOM 2476 O O . GLY B 1 22 ? 49.791 4.802 19.510 1.00 15.23 26 GLY B O 1
ATOM 2477 N N . LEU B 1 23 ? 51.401 3.686 18.407 1.00 14.77 27 LEU B N 1
ATOM 2478 C CA . LEU B 1 23 ? 50.571 2.509 18.140 1.00 14.18 27 LEU B CA 1
ATOM 2479 C C . LEU B 1 23 ? 49.917 1.982 19.409 1.00 14.03 27 LEU B C 1
ATOM 2480 O O . LEU B 1 23 ? 50.572 1.846 20.449 1.00 13.97 27 LEU B O 1
ATOM 2485 N N . VAL B 1 24 ? 48.627 1.677 19.320 1.00 12.82 28 VAL B N 1
ATOM 2486 C CA . VAL B 1 24 ? 47.912 1.050 20.427 1.00 12.84 28 VAL B CA 1
ATOM 2487 C C . VAL B 1 24 ? 47.534 -0.369 20.039 1.00 12.43 28 VAL B C 1
ATOM 2488 O O . VAL B 1 24 ? 46.975 -0.605 18.967 1.00 11.43 28 VAL B O 1
ATOM 2492 N N . THR B 1 25 ? 47.867 -1.312 20.906 1.00 12.52 29 THR B N 1
ATOM 2493 C CA . THR B 1 25 ? 47.408 -2.684 20.765 1.00 13.19 29 THR B CA 1
ATOM 2494 C C . THR B 1 25 ? 46.839 -3.153 22.095 1.00 13.11 29 THR B C 1
ATOM 2495 O O . THR B 1 25 ? 47.318 -2.760 23.173 1.00 13.42 29 THR B O 1
ATOM 2499 N N . ASN B 1 26 ? 45.804 -3.981 22.008 1.00 12.84 30 ASN B N 1
ATOM 2500 C CA . ASN B 1 26 ? 45.261 -4.693 23.168 1.00 13.56 30 ASN B CA 1
ATOM 2501 C C . ASN B 1 26 ? 44.721 -3.812 24.274 1.00 13.61 30 ASN B C 1
ATOM 2502 O O . ASN B 1 26 ? 44.910 -4.114 25.452 1.00 14.08 30 ASN B O 1
ATOM 2507 N N . LYS B 1 27 ? 44.037 -2.732 23.906 1.00 13.07 31 LYS B N 1
ATOM 2508 C CA . LYS B 1 27 ? 43.328 -1.919 24.891 1.00 12.40 31 LYS B CA 1
ATOM 2509 C C . LYS B 1 27 ? 42.199 -2.734 25.516 1.00 12.13 31 LYS B C 1
ATOM 2510 O O . LYS B 1 27 ? 42.011 -2.719 26.735 1.00 12.02 31 LYS B O 1
ATOM 2516 N N . TYR B 1 28 ? 41.458 -3.442 24.667 1.00 11.37 32 TYR B N 1
ATOM 2517 C CA . TYR B 1 28 ? 40.395 -4.332 25.115 1.00 11.55 32 TYR B CA 1
ATOM 2518 C C . TYR B 1 28 ? 40.821 -5.771 24.938 1.00 12.51 32 TYR B C 1
ATOM 2519 O O . TYR B 1 28 ? 41.278 -6.174 23.861 1.00 12.81 32 TYR B O 1
ATOM 2528 N N . LYS B 1 29 ? 40.705 -6.533 26.019 1.00 13.54 33 LYS B N 1
ATOM 2529 C CA . LYS B 1 29 ? 41.101 -7.930 26.040 1.00 14.97 33 LYS B CA 1
ATOM 2530 C C . LYS B 1 29 ? 39.868 -8.808 26.197 1.00 14.55 33 LYS B C 1
ATOM 2531 O O . LYS B 1 29 ? 38.818 -8.320 26.586 1.00 13.77 33 LYS B O 1
ATOM 2537 N N . PRO B 1 30 ? 39.989 -10.113 25.888 1.00 15.23 34 PRO B N 1
ATOM 2538 C CA . PRO B 1 30 ? 38.807 -10.981 25.899 1.00 16.03 34 PRO B CA 1
ATOM 2539 C C . PRO B 1 30 ? 38.037 -11.051 27.207 1.00 16.75 34 PRO B C 1
ATOM 2540 O O . PRO B 1 30 ? 36.816 -11.217 27.175 1.00 16.68 34 PRO B O 1
ATOM 2544 N N . LYS B 1 31 ? 38.730 -10.925 28.339 1.00 17.59 35 LYS B N 1
ATOM 2545 C CA . LYS B 1 31 ? 38.065 -10.958 29.645 1.00 18.85 35 LYS B CA 1
ATOM 2546 C C . LYS B 1 31 ? 37.131 -9.767 29.870 1.00 18.50 35 LYS B C 1
ATOM 2547 O O . LYS B 1 31 ? 36.174 -9.861 30.633 1.00 19.32 35 LYS B O 1
ATOM 2553 N N . GLU B 1 32 ? 37.413 -8.652 29.195 1.00 17.90 36 GLU B N 1
ATOM 2554 C CA . GLU B 1 32 ? 36.608 -7.438 29.319 1.00 17.06 36 GLU B CA 1
ATOM 2555 C C . GLU B 1 32 ? 36.528 -6.696 27.981 1.00 15.51 36 GLU B C 1
ATOM 2556 O O . GLU B 1 32 ? 37.166 -5.658 27.813 1.00 15.33 36 GLU B O 1
ATOM 2562 N N . PRO B 1 33 ? 35.740 -7.224 27.033 1.00 14.54 37 PRO B N 1
ATOM 2563 C CA . PRO B 1 33 ? 35.711 -6.593 25.710 1.00 13.65 37 PRO B CA 1
ATOM 2564 C C . PRO B 1 33 ? 34.995 -5.254 25.717 1.00 13.10 37 PRO B C 1
ATOM 2565 O O . PRO B 1 33 ? 34.280 -4.922 26.666 1.00 13.59 37 PRO B O 1
ATOM 2569 N N . TYR B 1 34 ? 35.197 -4.487 24.654 1.00 12.15 38 TYR B N 1
ATOM 2570 C CA . TYR B 1 34 ? 34.387 -3.297 24.412 1.00 11.57 38 TYR B CA 1
ATOM 2571 C C . TYR B 1 34 ? 33.056 -3.729 23.796 1.00 11.70 38 TYR B C 1
ATOM 2572 O O . TYR B 1 34 ? 33.037 -4.535 22.857 1.00 12.02 38 TYR B O 1
ATOM 2581 N N . VAL B 1 35 ? 31.944 -3.217 24.320 1.00 11.63 39 VAL B N 1
ATOM 2582 C CA . VAL B 1 35 ? 30.639 -3.568 23.764 1.00 12.63 39 VAL B CA 1
ATOM 2583 C C . VAL B 1 35 ? 30.156 -2.456 22.841 1.00 12.36 39 VAL B C 1
ATOM 2584 O O . VAL B 1 35 ? 29.778 -1.368 23.288 1.00 13.40 39 VAL B O 1
ATOM 2588 N N . GLY B 1 36 ? 30.252 -2.728 21.545 1.00 12.20 40 GLY B N 1
ATOM 2589 C CA . GLY B 1 36 ? 29.809 -1.800 20.521 1.00 11.41 40 GLY B CA 1
ATOM 2590 C C . GLY B 1 36 ? 28.401 -2.123 20.102 1.00 11.93 40 GLY B C 1
ATOM 2591 O O . GLY B 1 36 ? 27.789 -3.077 20.601 1.00 11.83 40 GLY B O 1
ATOM 2592 N N . ARG B 1 37 ? 27.866 -1.315 19.202 1.00 11.75 41 ARG B N 1
ATOM 2593 C CA . ARG B 1 37 ? 26.521 -1.538 18.685 1.00 12.03 41 ARG B CA 1
ATOM 2594 C C . ARG B 1 37 ? 26.559 -1.598 17.166 1.00 11.26 41 ARG B C 1
ATOM 2595 O O . ARG B 1 37 ? 27.237 -0.771 16.535 1.00 11.26 41 ARG B O 1
ATOM 2603 N N . CYS B 1 38 ? 25.843 -2.552 16.580 1.00 11.23 42 CYS B N 1
ATOM 2604 C CA . CYS B 1 38 ? 25.719 -2.607 15.130 1.00 11.16 42 CYS B CA 1
ATOM 2605 C C . CYS B 1 38 ? 24.872 -1.437 14.637 1.00 10.71 42 CYS B C 1
ATOM 2606 O O . CYS B 1 38 ? 23.733 -1.240 15.090 1.00 11.31 42 CYS B O 1
ATOM 2609 N N . LEU B 1 39 ? 25.446 -0.642 13.745 1.00 10.22 43 LEU B N 1
ATOM 2610 C CA . LEU B 1 39 ? 24.725 0.497 13.179 1.00 10.67 43 LEU B CA 1
ATOM 2611 C C . LEU B 1 39 ? 24.194 0.142 11.805 1.00 11.57 43 LEU B C 1
ATOM 2612 O O . LEU B 1 39 ? 23.092 0.532 11.436 1.00 12.26 43 LEU B O 1
ATOM 2617 N N . SER B 1 40 ? 24.966 -0.624 11.042 1.00 10.88 44 SER B N 1
ATOM 2618 C CA . SER B 1 40 ? 24.598 -0.969 9.671 1.00 11.64 44 SER B CA 1
ATOM 2619 C C . SER B 1 40 ? 25.195 -2.321 9.328 1.00 11.73 44 SER B C 1
ATOM 2620 O O . SER B 1 40 ? 26.280 -2.657 9.807 1.00 11.36 44 SER B O 1
ATOM 2623 N N . ASN B 1 41 ? 24.504 -3.093 8.505 1.00 11.45 45 ASN B N 1
ATOM 2624 C CA . ASN B 1 41 ? 25.005 -4.375 8.035 1.00 12.37 45 ASN B CA 1
ATOM 2625 C C . ASN B 1 41 ? 24.342 -4.663 6.691 1.00 13.06 45 ASN B C 1
ATOM 2626 O O . ASN B 1 41 ? 23.126 -4.843 6.618 1.00 13.56 45 ASN B O 1
ATOM 2631 N N . THR B 1 42 ? 25.144 -4.682 5.634 1.00 13.79 46 THR B N 1
ATOM 2632 C CA . THR B 1 42 ? 24.646 -4.786 4.269 1.00 15.30 46 THR B CA 1
ATOM 2633 C C . THR B 1 42 ? 25.433 -5.824 3.478 1.00 14.83 46 THR B C 1
ATOM 2634 O O . THR B 1 42 ? 26.656 -5.859 3.535 1.00 13.95 46 THR B O 1
ATOM 2638 N N . ARG B 1 43 ? 24.731 -6.672 2.732 1.00 15.01 47 ARG B N 1
ATOM 2639 C CA . ARG B 1 43 ? 25.387 -7.628 1.860 1.00 15.43 47 ARG B CA 1
ATOM 2640 C C . ARG B 1 43 ? 25.947 -6.873 0.668 1.00 15.54 47 ARG B C 1
ATOM 2641 O O . ARG B 1 43 ? 25.220 -6.129 -0.003 1.00 15.69 47 ARG B O 1
ATOM 2649 N N . ILE B 1 44 ? 27.234 -7.041 0.401 1.00 14.67 48 ILE B N 1
ATOM 2650 C CA . ILE B 1 44 ? 27.840 -6.272 -0.679 1.00 15.28 48 ILE B CA 1
ATOM 2651 C C . ILE B 1 44 ? 28.165 -7.121 -1.903 1.00 15.90 48 ILE B C 1
ATOM 2652 O O . ILE B 1 44 ? 28.668 -6.610 -2.899 1.00 17.17 48 ILE B O 1
ATOM 2657 N N . THR B 1 45 ? 27.850 -8.409 -1.831 1.00 16.17 49 THR B N 1
ATOM 2658 C CA . THR B 1 45 ? 27.994 -9.294 -2.974 1.00 16.39 49 THR B CA 1
ATOM 2659 C C . THR B 1 45 ? 26.628 -9.578 -3.596 1.00 17.67 49 THR B C 1
ATOM 2660 O O . THR B 1 45 ? 25.607 -9.510 -2.923 1.00 17.62 49 THR B O 1
ATOM 2664 N N . GLY B 1 46 ? 26.632 -9.891 -4.888 1.00 19.07 50 GLY B N 1
ATOM 2665 C CA . GLY B 1 46 ? 25.406 -10.189 -5.622 1.00 21.36 50 GLY B CA 1
ATOM 2666 C C . GLY B 1 46 ? 25.040 -11.654 -5.535 1.00 22.90 50 GLY B C 1
ATOM 2667 O O . GLY B 1 46 ? 25.718 -12.437 -4.860 1.00 23.02 50 GLY B O 1
ATOM 2668 N N . ASP B 1 47 ? 23.975 -12.037 -6.238 1.00 24.49 51 ASP B N 1
ATOM 2669 C CA . ASP B 1 47 ? 23.473 -13.413 -6.179 1.00 26.10 51 ASP B CA 1
ATOM 2670 C C . ASP B 1 47 ? 24.402 -14.422 -6.857 1.00 26.41 51 ASP B C 1
ATOM 2671 O O . ASP B 1 47 ? 24.424 -15.592 -6.477 1.00 27.07 51 ASP B O 1
ATOM 2676 N N . ASP B 1 48 ? 25.183 -13.966 -7.833 1.00 26.89 52 ASP B N 1
ATOM 2677 C CA . ASP B 1 48 ? 26.135 -14.830 -8.534 1.00 27.29 52 ASP B CA 1
ATOM 2678 C C . ASP B 1 48 ? 27.528 -14.827 -7.881 1.00 27.23 52 ASP B C 1
ATOM 2679 O O . ASP B 1 48 ? 28.547 -14.632 -8.548 1.00 27.55 52 ASP B O 1
ATOM 2684 N N . ALA B 1 49 ? 27.557 -15.026 -6.567 1.00 26.59 53 ALA B N 1
ATOM 2685 C CA . ALA B 1 49 ? 28.802 -15.228 -5.838 1.00 25.85 53 ALA B CA 1
ATOM 2686 C C . ALA B 1 49 ? 28.713 -16.568 -5.108 1.00 25.13 53 ALA B C 1
ATOM 2687 O O . ALA B 1 49 ? 27.632 -16.932 -4.650 1.00 25.07 53 ALA B O 1
ATOM 2689 N N . PRO B 1 50 ? 29.838 -17.307 -5.006 1.00 24.77 54 PRO B N 1
ATOM 2690 C CA . PRO B 1 50 ? 29.817 -18.605 -4.312 1.00 24.26 54 PRO B CA 1
ATOM 2691 C C . PRO B 1 50 ? 29.370 -18.502 -2.848 1.00 23.43 54 PRO B C 1
ATOM 2692 O O . PRO B 1 50 ? 28.770 -19.439 -2.312 1.00 24.06 54 PRO B O 1
ATOM 2696 N N . GLY B 1 51 ? 29.654 -17.362 -2.221 1.00 22.15 55 GLY B N 1
ATOM 2697 C CA . GLY B 1 51 ? 29.188 -17.072 -0.867 1.00 19.94 55 GLY B CA 1
ATOM 2698 C C . GLY B 1 51 ? 28.880 -15.595 -0.696 1.00 18.22 55 GLY B C 1
ATOM 2699 O O . GLY B 1 51 ? 29.056 -14.811 -1.633 1.00 18.98 55 GLY B O 1
ATOM 2700 N N . GLU B 1 52 ? 28.419 -15.223 0.497 1.00 16.06 56 GLU B N 1
ATOM 2701 C CA . GLU B 1 52 ? 28.024 -13.844 0.815 1.00 14.73 56 GLU B CA 1
ATOM 2702 C C . GLU B 1 52 ? 29.118 -13.128 1.576 1.00 13.59 56 GLU B C 1
ATOM 2703 O O . GLU B 1 52 ? 29.710 -13.695 2.495 1.00 13.31 56 GLU B O 1
ATOM 2709 N N . THR B 1 53 ? 29.355 -11.872 1.216 1.00 11.97 57 THR B N 1
ATOM 2710 C CA . THR B 1 53 ? 30.223 -10.990 1.998 1.00 11.19 57 THR B CA 1
ATOM 2711 C C . THR B 1 53 ? 29.433 -9.758 2.399 1.00 10.70 57 THR B C 1
ATOM 2712 O O . THR B 1 53 ? 28.684 -9.204 1.577 1.00 11.57 57 THR B O 1
ATOM 2716 N N . TRP B 1 54 ? 29.604 -9.335 3.651 1.00 9.77 58 TRP B N 1
ATOM 2717 C CA . TRP B 1 54 ? 28.826 -8.274 4.258 1.00 9.48 58 TRP B CA 1
ATOM 2718 C C . TRP B 1 54 ? 29.727 -7.147 4.742 1.00 9.14 58 TRP B C 1
ATOM 2719 O O . TRP B 1 54 ? 30.806 -7.398 5.274 1.00 9.95 58 TRP B O 1
ATOM 2730 N N . HIS B 1 55 ? 29.269 -5.906 4.557 1.00 8.96 59 HIS B N 1
ATOM 2731 C CA . HIS B 1 55 ? 29.934 -4.728 5.108 1.00 8.60 59 HIS B CA 1
ATOM 2732 C C . HIS B 1 55 ? 29.139 -4.263 6.313 1.00 8.86 59 HIS B C 1
ATOM 2733 O O . HIS B 1 55 ? 27.942 -3.952 6.189 1.00 9.35 59 HIS B O 1
ATOM 2740 N N . MET B 1 56 ? 29.783 -4.178 7.472 1.00 8.32 60 MET B N 1
ATOM 2741 C CA . MET B 1 56 ? 29.086 -3.802 8.690 1.00 8.10 60 MET B CA 1
ATOM 2742 C C . MET B 1 56 ? 29.820 -2.711 9.453 1.00 8.14 60 MET B C 1
ATOM 2743 O O . MET B 1 56 ? 31.047 -2.640 9.436 1.00 7.94 60 MET B O 1
ATOM 2748 N N . VAL B 1 57 ? 29.040 -1.865 10.117 1.00 8.17 61 VAL B N 1
ATOM 2749 C CA . VAL B 1 57 ? 29.539 -0.717 10.848 1.00 8.50 61 VAL B CA 1
ATOM 2750 C C . VAL B 1 57 ? 29.114 -0.831 12.308 1.00 8.16 61 VAL B C 1
ATOM 2751 O O . VAL B 1 57 ? 27.932 -1.082 12.591 1.00 8.46 61 VAL B O 1
ATOM 2755 N N . PHE B 1 58 ? 30.072 -0.662 13.220 1.00 7.95 62 PHE B N 1
ATOM 2756 C CA . PHE B 1 58 ? 29.815 -0.707 14.660 1.00 8.16 62 PHE B CA 1
ATOM 2757 C C . PHE B 1 58 ? 30.169 0.636 15.255 1.00 8.22 62 PHE B C 1
ATOM 2758 O O . PHE B 1 58 ? 31.156 1.254 14.861 1.00 8.29 62 PHE B O 1
ATOM 2766 N N . SER B 1 59 ? 29.376 1.082 16.226 1.00 8.57 63 SER B N 1
ATOM 2767 C CA . SER B 1 59 ? 29.753 2.251 17.011 1.00 9.59 63 SER B CA 1
ATOM 2768 C C . SER B 1 59 ? 30.879 1.912 17.986 1.00 9.56 63 SER B C 1
ATOM 2769 O O . SER B 1 59 ? 30.925 0.806 18.542 1.00 9.73 63 SER B O 1
ATOM 2772 N N . THR B 1 60 ? 31.780 2.868 18.197 1.00 9.80 64 THR B N 1
ATOM 2773 C CA . THR B 1 60 ? 32.914 2.696 19.108 1.00 10.36 64 THR B CA 1
ATOM 2774 C C . THR B 1 60 ? 33.034 3.790 20.165 1.00 11.37 64 THR B C 1
ATOM 2775 O O . THR B 1 60 ? 33.885 3.699 21.045 1.00 11.26 64 THR B O 1
ATOM 2779 N N . GLU B 1 61 ? 32.218 4.843 20.051 1.00 12.79 65 GLU B N 1
ATOM 2780 C CA . GLU B 1 61 ? 32.291 5.997 20.966 1.00 13.87 65 GLU B CA 1
ATOM 2781 C C . GLU B 1 61 ? 33.692 6.612 21.028 1.00 13.60 65 GLU B C 1
ATOM 2782 O O . GLU B 1 61 ? 34.044 7.253 22.020 1.00 14.52 65 GLU B O 1
ATOM 2788 N N . GLY B 1 62 ? 34.499 6.391 19.988 1.00 13.07 66 GLY B N 1
ATOM 2789 C CA . GLY B 1 62 ? 35.878 6.861 19.959 1.00 13.17 66 GLY B CA 1
ATOM 2790 C C . GLY B 1 62 ? 36.809 6.142 20.929 1.00 12.92 66 GLY B C 1
ATOM 2791 O O . GLY B 1 62 ? 37.928 6.611 21.185 1.00 14.50 66 GLY B O 1
ATOM 2792 N N . GLU B 1 63 ? 36.366 4.990 21.436 1.00 12.23 67 GLU B N 1
ATOM 2793 C CA . GLU B 1 63 ? 37.097 4.244 22.466 1.00 12.69 67 GLU B CA 1
ATOM 2794 C C . GLU B 1 63 ? 38.139 3.254 21.951 1.00 12.32 67 GLU B C 1
ATOM 2795 O O . GLU B 1 63 ? 38.934 2.733 22.727 1.00 11.74 67 GLU B O 1
ATOM 2801 N N . ILE B 1 64 ? 38.129 2.979 20.649 1.00 11.65 68 ILE B N 1
ATOM 2802 C CA . ILE B 1 64 ? 39.081 2.019 20.073 1.00 11.58 68 ILE B CA 1
ATOM 2803 C C . ILE B 1 64 ? 40.076 2.772 19.180 1.00 11.26 68 ILE B C 1
ATOM 2804 O O . ILE B 1 64 ? 39.747 3.127 18.044 1.00 11.36 68 ILE B O 1
ATOM 2809 N N . PRO B 1 65 ? 41.300 3.023 19.680 1.00 12.30 69 PRO B N 1
ATOM 2810 C CA . PRO B 1 65 ? 42.219 3.864 18.923 1.00 12.50 69 PRO B CA 1
ATOM 2811 C C . PRO B 1 65 ? 43.013 3.054 17.905 1.00 12.26 69 PRO B C 1
ATOM 2812 O O . PRO B 1 65 ? 44.239 2.941 17.989 1.00 12.40 69 PRO B O 1
ATOM 2816 N N . TYR B 1 66 ? 42.295 2.494 16.947 1.00 10.93 70 TYR B N 1
ATOM 2817 C CA . TYR B 1 66 ? 42.923 1.696 15.919 1.00 10.02 70 TYR B CA 1
ATOM 2818 C C . TYR B 1 66 ? 43.463 2.551 14.786 1.00 9.81 70 TYR B C 1
ATOM 2819 O O . TYR B 1 66 ? 43.082 3.716 14.628 1.00 9.66 70 TYR B O 1
ATOM 2828 N N . ARG B 1 67 ? 44.336 1.960 13.985 1.00 9.18 71 ARG B N 1
ATOM 2829 C CA . ARG B 1 67 ? 44.771 2.612 12.765 1.00 8.80 71 ARG B CA 1
ATOM 2830 C C . ARG B 1 67 ? 44.785 1.649 11.593 1.00 8.32 71 ARG B C 1
ATOM 2831 O O . ARG B 1 67 ? 44.564 0.448 11.750 1.00 8.39 71 ARG B O 1
ATOM 2839 N N . GLU B 1 68 ? 45.048 2.211 10.419 1.00 7.44 72 GLU B N 1
ATOM 2840 C CA . GLU B 1 68 ? 45.008 1.488 9.151 1.00 6.99 72 GLU B CA 1
ATOM 2841 C C . GLU B 1 68 ? 45.910 0.265 9.215 1.00 7.48 72 GLU B C 1
ATOM 2842 O O . GLU B 1 68 ? 47.074 0.350 9.638 1.00 7.77 72 GLU B O 1
ATOM 2848 N N . GLY B 1 69 ? 45.359 -0.877 8.809 1.00 7.28 73 GLY B N 1
ATOM 2849 C CA . GLY B 1 69 ? 46.127 -2.127 8.781 1.00 7.51 73 GLY B CA 1
ATOM 2850 C C . GLY B 1 69 ? 45.935 -3.023 9.989 1.00 7.95 73 GLY B C 1
ATOM 2851 O O . GLY B 1 69 ? 46.286 -4.206 9.953 1.00 8.06 73 GLY B O 1
ATOM 2852 N N . GLN B 1 70 ? 45.359 -2.476 11.055 1.00 7.19 74 GLN B N 1
ATOM 2853 C CA . GLN B 1 70 ? 45.091 -3.258 12.259 1.00 6.79 74 GLN B CA 1
ATOM 2854 C C . GLN B 1 70 ? 43.826 -4.098 12.134 1.00 6.36 74 GLN B C 1
ATOM 2855 O O . GLN B 1 70 ? 43.038 -3.928 11.202 1.00 6.37 74 GLN B O 1
ATOM 2861 N N . SER B 1 71 ? 43.669 -5.028 13.079 1.00 6.42 75 SER B N 1
ATOM 2862 C CA . SER B 1 71 ? 42.496 -5.883 13.187 1.00 7.04 75 SER B CA 1
ATOM 2863 C C . SER B 1 71 ? 41.794 -5.621 14.510 1.00 6.77 75 SER B C 1
ATOM 2864 O O . SER B 1 71 ? 42.354 -5.008 15.423 1.00 6.97 75 SER B O 1
ATOM 2867 N N . ILE B 1 72 ? 40.558 -6.094 14.603 1.00 7.10 76 ILE B N 1
ATOM 2868 C CA . ILE B 1 72 ? 39.869 -6.228 15.893 1.00 7.58 76 ILE B CA 1
ATOM 2869 C C . ILE B 1 72 ? 39.428 -7.666 16.047 1.00 7.28 76 ILE B C 1
ATOM 2870 O O . ILE B 1 72 ? 39.214 -8.377 15.053 1.00 6.81 76 ILE B O 1
ATOM 2875 N N . GLY B 1 73 ? 39.321 -8.113 17.296 1.00 7.15 77 GLY B N 1
ATOM 2876 C CA . GLY B 1 73 ? 38.731 -9.414 17.568 1.00 7.26 77 GLY B CA 1
ATOM 2877 C C . GLY B 1 73 ? 37.252 -9.250 17.811 1.00 7.29 77 GLY B C 1
ATOM 2878 O O . GLY B 1 73 ? 36.809 -8.227 18.331 1.00 8.12 77 GLY B O 1
ATOM 2879 N N . ILE B 1 74 ? 36.489 -10.263 17.422 1.00 7.08 78 ILE B N 1
ATOM 2880 C CA . ILE B 1 74 ? 35.068 -10.319 17.720 1.00 7.86 78 ILE B CA 1
ATOM 2881 C C . ILE B 1 74 ? 34.804 -11.589 18.519 1.00 8.00 78 ILE B C 1
ATOM 2882 O O . ILE B 1 74 ? 35.241 -12.681 18.124 1.00 7.77 78 ILE B O 1
ATOM 2887 N N . ILE B 1 75 ? 34.097 -11.423 19.631 1.00 8.32 79 ILE B N 1
ATOM 2888 C CA . ILE B 1 75 ? 33.619 -12.540 20.442 1.00 8.85 79 ILE B CA 1
ATOM 2889 C C . ILE B 1 75 ? 32.141 -12.743 20.143 1.00 9.12 79 ILE B C 1
ATOM 2890 O O . ILE B 1 75 ? 31.297 -11.968 20.601 1.00 9.45 79 ILE B O 1
ATOM 2895 N N . ALA B 1 76 ? 31.825 -13.784 19.383 1.00 8.84 80 ALA B N 1
ATOM 2896 C CA . ALA B 1 76 ? 30.436 -14.046 19.016 1.00 9.71 80 ALA B CA 1
ATOM 2897 C C . ALA B 1 76 ? 29.625 -14.321 20.265 1.00 10.61 80 ALA B C 1
ATOM 2898 O O . ALA B 1 76 ? 30.122 -14.941 21.208 1.00 10.86 80 ALA B O 1
ATOM 2900 N N . ASP B 1 77 ? 28.369 -13.878 20.267 1.00 11.35 81 ASP B N 1
ATOM 2901 C CA . ASP B 1 77 ? 27.463 -14.132 21.375 1.00 11.87 81 ASP B CA 1
ATOM 2902 C C . ASP B 1 77 ? 27.307 -15.627 21.649 1.00 11.70 81 ASP B C 1
ATOM 2903 O O . ASP B 1 77 ? 27.394 -16.463 20.740 1.00 11.50 81 ASP B O 1
ATOM 2908 N N . GLY B 1 78 ? 27.076 -15.945 22.914 1.00 11.63 82 GLY B N 1
ATOM 2909 C CA . GLY B 1 78 ? 26.759 -17.319 23.285 1.00 11.26 82 GLY B CA 1
ATOM 2910 C C . GLY B 1 78 ? 27.918 -18.056 23.912 1.00 11.29 82 GLY B C 1
ATOM 2911 O O . GLY B 1 78 ? 28.804 -17.459 24.511 1.00 12.28 82 GLY B O 1
ATOM 2912 N N . GLU B 1 79 ? 27.887 -19.373 23.781 1.00 11.03 83 GLU B N 1
ATOM 2913 C CA . GLU B 1 79 ? 28.915 -20.225 24.374 1.00 11.08 83 GLU B CA 1
ATOM 2914 C C . GLU B 1 79 ? 29.391 -21.267 23.389 1.00 10.09 83 GLU B C 1
ATOM 2915 O O . GLU B 1 79 ? 28.629 -21.721 22.516 1.00 10.33 83 GLU B O 1
ATOM 2921 N N . ASP B 1 80 ? 30.646 -21.677 23.560 1.00 10.13 84 ASP B N 1
ATOM 2922 C CA . ASP B 1 80 ? 31.141 -22.853 22.854 1.00 9.98 84 ASP B CA 1
ATOM 2923 C C . ASP B 1 80 ? 30.547 -24.136 23.469 1.00 9.94 84 ASP B C 1
ATOM 2924 O O . ASP B 1 80 ? 29.738 -24.082 24.404 1.00 9.87 84 ASP B O 1
ATOM 2929 N N . LYS B 1 81 ? 30.957 -25.281 22.943 1.00 9.93 85 LYS B N 1
ATOM 2930 C CA . LYS B 1 81 ? 30.363 -26.552 23.342 1.00 10.58 85 LYS B CA 1
ATOM 2931 C C . LYS B 1 81 ? 30.652 -26.909 24.803 1.00 10.05 85 LYS B C 1
ATOM 2932 O O . LYS B 1 81 ? 29.953 -27.748 25.370 1.00 10.38 85 LYS B O 1
ATOM 2938 N N . ASN B 1 82 ? 31.663 -26.283 25.411 1.00 10.29 86 ASN B N 1
ATOM 2939 C CA . ASN B 1 82 ? 31.957 -26.491 26.834 1.00 10.69 86 ASN B CA 1
ATOM 2940 C C . ASN B 1 82 ? 31.413 -25.391 27.743 1.00 10.86 86 ASN B C 1
ATOM 2941 O O . ASN B 1 82 ? 31.747 -25.335 28.929 1.00 11.46 86 ASN B O 1
ATOM 2946 N N . GLY B 1 83 ? 30.553 -24.527 27.207 1.00 10.61 87 GLY B N 1
ATOM 2947 C CA . GLY B 1 83 ? 29.906 -23.512 28.028 1.00 11.13 87 GLY B CA 1
ATOM 2948 C C . GLY B 1 83 ? 30.733 -22.254 28.254 1.00 11.21 87 GLY B C 1
ATOM 2949 O O . GLY B 1 83 ? 30.358 -21.409 29.064 1.00 12.96 87 GLY B O 1
ATOM 2950 N N . LYS B 1 84 ? 31.850 -22.128 27.535 1.00 11.46 88 LYS B N 1
ATOM 2951 C CA . LYS B 1 84 ? 32.737 -20.958 27.669 1.00 11.26 88 LYS B CA 1
ATOM 2952 C C . LYS B 1 84 ? 32.356 -19.881 26.654 1.00 10.44 88 LYS B C 1
ATOM 2953 O O . LYS B 1 84 ? 31.785 -20.191 25.612 1.00 10.68 88 LYS B O 1
ATOM 2959 N N . PRO B 1 85 ? 32.696 -18.605 26.934 1.00 10.76 89 PRO B N 1
ATOM 2960 C CA . PRO B 1 85 ? 32.500 -17.606 25.875 1.00 10.67 89 PRO B CA 1
ATOM 2961 C C . PRO B 1 85 ? 33.262 -18.014 24.624 1.00 10.43 89 PRO B C 1
ATOM 2962 O O . PRO B 1 85 ? 34.310 -18.662 24.717 1.00 10.35 89 PRO B O 1
ATOM 2966 N N . HIS B 1 86 ? 32.738 -17.666 23.455 1.00 10.03 90 HIS B N 1
ATOM 2967 C CA . HIS B 1 86 ? 33.436 -18.034 22.224 1.00 9.88 90 HIS B CA 1
ATOM 2968 C C . HIS B 1 86 ? 34.829 -17.396 22.159 1.00 9.95 90 HIS B C 1
ATOM 2969 O O . HIS B 1 86 ? 35.025 -16.250 22.573 1.00 10.13 90 HIS B O 1
ATOM 2976 N N . LYS B 1 87 ? 35.785 -18.153 21.638 1.00 9.86 91 LYS B N 1
ATOM 2977 C CA . LYS B 1 87 ? 37.124 -17.632 21.379 1.00 10.12 91 LYS B CA 1
ATOM 2978 C C . LYS B 1 87 ? 37.019 -16.544 20.304 1.00 9.31 91 LYS B C 1
ATOM 2979 O O . LYS B 1 87 ? 36.274 -16.709 19.339 1.00 9.28 91 LYS B O 1
ATOM 2985 N N . LEU B 1 88 ? 37.742 -15.446 20.482 1.00 8.89 92 LEU B N 1
ATOM 2986 C CA . LEU B 1 88 ? 37.690 -14.350 19.502 1.00 8.63 92 LEU B CA 1
ATOM 2987 C C . LEU B 1 88 ? 38.157 -14.842 18.132 1.00 8.74 92 LEU B C 1
ATOM 2988 O O . LEU B 1 88 ? 38.999 -15.759 18.033 1.00 9.34 92 LEU B O 1
ATOM 2993 N N . ARG B 1 89 ? 37.579 -14.260 17.077 1.00 8.29 93 ARG B N 1
ATOM 2994 C CA . ARG B 1 89 ? 38.126 -14.344 15.717 1.00 7.99 93 ARG B CA 1
ATOM 2995 C C . ARG B 1 89 ? 38.567 -12.938 15.325 1.00 7.94 93 ARG B C 1
ATOM 2996 O O . ARG B 1 89 ? 37.906 -11.954 15.679 1.00 7.94 93 ARG B O 1
ATOM 3004 N N . LEU B 1 90 ? 39.678 -12.848 14.606 1.00 8.02 94 LEU B N 1
ATOM 3005 C CA . LEU B 1 90 ? 40.207 -11.571 14.126 1.00 7.90 94 LEU B CA 1
ATOM 3006 C C . LEU B 1 90 ? 39.624 -11.195 12.770 1.00 7.23 94 LEU B C 1
ATOM 3007 O O . LEU B 1 90 ? 39.388 -12.041 11.904 1.00 7.26 94 LEU B O 1
ATOM 3012 N N . TYR B 1 91 ? 39.395 -9.899 12.604 1.00 7.33 95 TYR B N 1
ATOM 3013 C CA . TYR B 1 91 ? 38.932 -9.336 11.329 1.00 7.06 95 TYR B CA 1
ATOM 3014 C C . TYR B 1 91 ? 39.740 -8.085 11.047 1.00 7.01 95 TYR B C 1
ATOM 3015 O O . TYR B 1 91 ? 39.868 -7.222 11.907 1.00 6.70 95 TYR B O 1
ATOM 3024 N N . SER B 1 92 ? 40.317 -8.006 9.852 1.00 7.54 96 SER B N 1
ATOM 3025 C CA . SER B 1 92 ? 41.074 -6.831 9.436 1.00 7.76 96 SER B CA 1
ATOM 3026 C C . SER B 1 92 ? 40.117 -5.657 9.354 1.00 6.78 96 SER B C 1
ATOM 3027 O O . SER B 1 92 ? 39.050 -5.789 8.778 1.00 7.85 96 SER B O 1
ATOM 3030 N N . ILE B 1 93 ? 40.505 -4.514 9.907 1.00 6.26 97 ILE B N 1
ATOM 3031 C CA . ILE B 1 93 ? 39.610 -3.355 9.898 1.00 6.44 97 ILE B CA 1
ATOM 3032 C C . ILE B 1 93 ? 39.487 -2.790 8.480 1.00 5.98 97 ILE B C 1
ATOM 3033 O O . ILE B 1 93 ? 40.488 -2.533 7.813 1.00 6.13 97 ILE B O 1
ATOM 3038 N N . ALA B 1 94 ? 38.244 -2.628 8.023 1.00 6.14 98 ALA B N 1
ATOM 3039 C CA . ALA B 1 94 ? 37.959 -2.194 6.652 1.00 6.27 98 ALA B CA 1
ATOM 3040 C C . ALA B 1 94 ? 37.793 -0.688 6.520 1.00 5.71 98 ALA B C 1
ATOM 3041 O O . ALA B 1 94 ? 37.720 -0.178 5.397 1.00 6.07 98 ALA B O 1
ATOM 3043 N N . SER B 1 95 ? 37.734 0.012 7.654 1.00 5.30 99 SER B N 1
ATOM 3044 C CA . SER B 1 95 ? 37.597 1.468 7.684 1.00 6.31 99 SER B CA 1
ATOM 3045 C C . SER B 1 95 ? 38.939 2.124 7.996 1.00 6.02 99 SER B C 1
ATOM 3046 O O . SER B 1 95 ? 39.813 1.504 8.609 1.00 6.13 99 SER B O 1
ATOM 3049 N N . SER B 1 96 ? 39.107 3.380 7.587 1.00 5.80 100 SER B N 1
ATOM 3050 C CA . SER B 1 96 ? 40.250 4.180 8.027 1.00 6.31 100 SER B CA 1
ATOM 3051 C C . SER B 1 96 ? 40.151 4.428 9.537 1.00 5.98 100 SER B C 1
ATOM 3052 O O . SER B 1 96 ? 39.117 4.147 10.155 1.00 6.83 100 SER B O 1
ATOM 3055 N N . ALA B 1 97 ? 41.214 4.977 10.126 1.00 6.25 101 ALA B N 1
ATOM 3056 C CA . ALA B 1 97 ? 41.207 5.322 11.551 1.00 6.75 101 ALA B CA 1
ATOM 3057 C C . ALA B 1 97 ? 40.001 6.193 11.938 1.00 7.01 101 ALA B C 1
ATOM 3058 O O . ALA B 1 97 ? 39.480 6.078 13.046 1.00 7.58 101 ALA B O 1
ATOM 3060 N N . LEU B 1 98 ? 39.548 7.051 11.026 1.00 7.32 102 LEU B N 1
ATOM 3061 C CA . LEU B 1 98 ? 38.417 7.959 11.318 1.00 7.54 102 LEU B CA 1
ATOM 3062 C C . LEU B 1 98 ? 37.085 7.238 11.197 1.00 7.69 102 LEU B C 1
ATOM 3063 O O . LEU B 1 98 ? 36.046 7.755 11.623 1.00 7.55 102 LEU B O 1
ATOM 3068 N N . GLY B 1 99 ? 37.101 6.048 10.598 1.00 7.42 103 GLY B N 1
ATOM 3069 C CA . GLY B 1 99 ? 35.879 5.329 10.290 1.00 7.65 103 GLY B CA 1
ATOM 3070 C C . GLY B 1 99 ? 35.163 5.907 9.076 1.00 7.02 103 GLY B C 1
ATOM 3071 O O . GLY B 1 99 ? 35.506 6.991 8.583 1.00 7.31 103 GLY B O 1
ATOM 3072 N N . ASP B 1 100 ? 34.156 5.187 8.592 1.00 7.09 104 ASP B N 1
ATOM 3073 C CA . ASP B 1 100 ? 33.443 5.580 7.381 1.00 7.52 104 ASP B CA 1
ATOM 3074 C C . ASP B 1 100 ? 32.762 6.941 7.503 1.00 7.08 104 ASP B C 1
ATOM 3075 O O . ASP B 1 100 ? 32.412 7.543 6.485 1.00 7.61 104 ASP B O 1
ATOM 3080 N N . PHE B 1 101 ? 32.584 7.432 8.729 1.00 7.23 105 PHE B N 1
ATOM 3081 C CA . PHE B 1 101 ? 31.848 8.686 8.948 1.00 7.55 105 PHE B CA 1
ATOM 3082 C C . PHE B 1 101 ? 32.714 9.830 9.420 1.00 7.65 105 PHE B C 1
ATOM 3083 O O . PHE B 1 101 ? 32.207 10.913 9.751 1.00 8.73 105 PHE B O 1
ATOM 3091 N N . GLY B 1 102 ? 34.024 9.623 9.365 1.00 7.04 106 GLY B N 1
ATOM 3092 C CA . GLY B 1 102 ? 34.999 10.699 9.474 1.00 7.03 106 GLY B CA 1
ATOM 3093 C C . GLY B 1 102 ? 35.126 11.335 10.839 1.00 7.45 106 GLY B C 1
ATOM 3094 O O . GLY B 1 102 ? 35.683 12.425 10.951 1.00 7.59 106 GLY B O 1
ATOM 3095 N N . ASP B 1 103 ? 34.630 10.649 11.867 1.00 7.23 107 ASP B N 1
ATOM 3096 C CA . ASP B 1 103 ? 34.501 11.243 13.200 1.00 7.81 107 ASP B CA 1
ATOM 3097 C C . ASP B 1 103 ? 35.088 10.387 14.314 1.00 8.47 107 ASP B C 1
ATOM 3098 O O . ASP B 1 103 ? 34.923 10.707 15.498 1.00 9.20 107 ASP B O 1
ATOM 3103 N N . SER B 1 104 ? 35.782 9.314 13.931 1.00 8.34 108 SER B N 1
ATOM 3104 C CA . SER B 1 104 ? 36.420 8.383 14.865 1.00 8.69 108 SER B CA 1
ATOM 3105 C C . SER B 1 104 ? 35.444 7.695 15.822 1.00 8.90 108 SER B C 1
ATOM 3106 O O . SER B 1 104 ? 35.863 7.232 16.879 1.00 10.70 108 SER B O 1
ATOM 3109 N N . LYS B 1 105 ? 34.173 7.589 15.441 1.00 8.71 109 LYS B N 1
ATOM 3110 C CA . LYS B 1 105 ? 33.151 6.994 16.316 1.00 9.47 109 LYS B CA 1
ATOM 3111 C C . LYS B 1 105 ? 32.582 5.684 15.778 1.00 9.12 109 LYS B C 1
ATOM 3112 O O . LYS B 1 105 ? 31.654 5.123 16.360 1.00 9.95 109 LYS B O 1
ATOM 3118 N N . THR B 1 106 ? 33.134 5.189 14.669 1.00 8.24 110 THR B N 1
ATOM 3119 C CA . THR B 1 106 ? 32.702 3.901 14.114 1.00 8.10 110 THR B CA 1
ATOM 3120 C C . THR B 1 106 ? 33.887 3.098 13.604 1.00 7.74 110 THR B C 1
ATOM 3121 O O 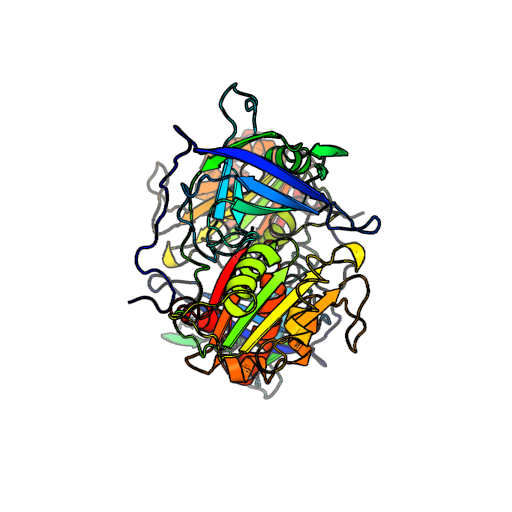. THR B 1 106 ? 34.970 3.635 13.377 1.00 8.55 110 THR B O 1
ATOM 3125 N N . VAL B 1 107 ? 33.658 1.793 13.449 1.00 7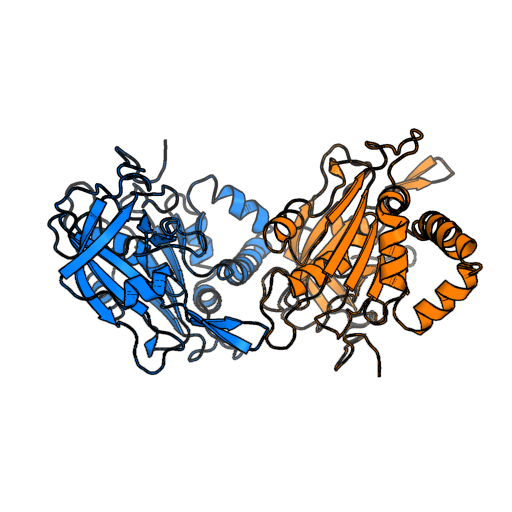.20 111 VAL B N 1
ATOM 3126 C CA . VAL B 1 107 ? 34.608 0.887 12.804 1.00 7.46 111 VAL B CA 1
ATOM 3127 C C . VAL B 1 107 ? 33.831 -0.014 11.860 1.00 7.14 111 VAL B C 1
ATOM 3128 O O . VAL B 1 107 ? 32.675 -0.312 12.125 1.00 7.70 111 VAL B O 1
ATOM 3132 N N . SER B 1 108 ? 34.446 -0.413 10.752 1.00 6.73 112 SER B N 1
ATOM 3133 C CA . SER B 1 108 ? 33.770 -1.290 9.797 1.00 6.76 112 SER B CA 1
ATOM 3134 C C . SER B 1 108 ? 34.551 -2.571 9.540 1.00 6.67 112 SER B C 1
ATOM 3135 O O . SER B 1 108 ? 35.784 -2.579 9.569 1.00 6.56 112 SER B O 1
ATOM 3138 N N . LEU B 1 109 ? 33.809 -3.642 9.271 1.00 6.62 113 LEU B N 1
ATOM 3139 C CA . LEU B 1 109 ? 34.368 -4.940 8.887 1.00 6.39 113 LEU B CA 1
ATOM 3140 C C . LEU B 1 109 ? 33.777 -5.393 7.564 1.00 6.36 113 LEU B C 1
ATOM 3141 O O . LEU B 1 109 ? 32.657 -5.015 7.207 1.00 7.22 113 LEU B O 1
ATOM 3146 N N . CYS B 1 110 ? 34.544 -6.245 6.882 1.00 6.15 114 CYS B N 1
ATOM 3147 C CA . CYS B 1 110 ? 34.191 -6.886 5.624 1.00 7.37 114 CYS B CA 1
ATOM 3148 C C . CYS B 1 110 ? 34.254 -8.398 5.872 1.00 7.27 114 CYS B C 1
ATOM 3149 O O . CYS B 1 110 ? 35.342 -8.960 6.005 1.00 7.91 114 CYS B O 1
ATOM 3152 N N . VAL B 1 111 ? 33.093 -9.034 5.990 1.00 7.59 115 VAL B N 1
ATOM 3153 C CA . VAL B 1 111 ? 33.011 -10.389 6.545 1.00 8.37 115 VAL B CA 1
ATOM 3154 C C . VAL B 1 111 ? 32.388 -11.363 5.553 1.00 8.61 115 VAL B C 1
ATOM 3155 O O . VAL B 1 111 ? 31.273 -11.137 5.077 1.00 8.87 115 VAL B O 1
ATOM 3159 N N . LYS B 1 112 ? 33.124 -12.420 5.224 1.00 9.46 116 LYS B N 1
ATOM 3160 C CA . LYS B 1 112 ? 32.595 -13.501 4.405 1.00 11.07 116 LYS B CA 1
ATOM 3161 C C . LYS B 1 112 ? 31.849 -14.496 5.304 1.00 11.50 116 LYS B C 1
ATOM 3162 O O . LYS B 1 112 ? 32.401 -14.967 6.308 1.00 11.10 116 LYS B O 1
ATOM 3168 N N . ARG B 1 113 ? 30.603 -14.805 4.959 1.00 12.44 117 ARG B N 1
ATOM 3169 C CA . ARG B 1 113 ? 29.842 -15.797 5.713 1.00 14.16 117 ARG B CA 1
ATOM 3170 C C . ARG B 1 113 ? 30.381 -17.193 5.385 1.00 14.78 117 ARG B C 1
ATOM 3171 O O . ARG B 1 113 ? 30.253 -17.649 4.249 1.00 15.56 117 ARG B O 1
ATOM 3179 N N . LEU B 1 114 ? 31.000 -17.857 6.364 1.00 15.82 118 LEU B N 1
ATOM 3180 C CA . LEU B 1 114 ? 31.564 -19.196 6.133 1.00 16.89 118 LEU B CA 1
ATOM 3181 C C . LEU B 1 114 ? 30.485 -20.272 6.236 1.00 18.25 118 LEU B C 1
ATOM 3182 O O . LEU B 1 114 ? 29.864 -20.447 7.282 1.00 17.52 118 LEU B O 1
ATOM 3187 N N . VAL B 1 115 ? 30.268 -20.966 5.122 1.00 19.84 119 VAL B N 1
ATOM 3188 C CA . VAL B 1 115 ? 29.396 -22.137 5.058 1.00 21.73 119 VAL B CA 1
ATOM 3189 C C . VAL B 1 115 ? 30.125 -23.177 4.210 1.00 22.80 119 VAL B C 1
ATOM 3190 O O . VAL B 1 115 ? 30.544 -22.885 3.088 1.00 23.08 119 VAL B O 1
ATOM 3194 N N . TYR B 1 116 ? 30.304 -24.380 4.750 1.00 24.15 120 TYR B N 1
ATOM 3195 C CA . TYR B 1 116 ? 30.991 -25.441 4.010 1.00 25.57 120 TYR B CA 1
ATOM 3196 C C . TYR B 1 116 ? 30.390 -26.813 4.302 1.00 26.50 120 TYR B C 1
ATOM 3197 O O . TYR B 1 116 ? 29.616 -26.976 5.248 1.00 26.45 120 TYR B O 1
ATOM 3206 N N . THR B 1 117 ? 30.741 -27.786 3.468 1.00 27.62 121 THR B N 1
ATOM 3207 C CA . THR B 1 117 ? 30.339 -29.171 3.669 1.00 28.69 121 THR B CA 1
ATOM 3208 C C . THR B 1 117 ? 31.556 -29.997 4.073 1.00 29.25 121 THR B C 1
ATOM 3209 O O . THR B 1 117 ? 32.559 -30.037 3.346 1.00 29.06 121 THR B O 1
ATOM 3213 N N . ASN B 1 118 ? 31.474 -30.641 5.237 1.00 30.20 122 ASN B N 1
ATOM 3214 C CA . ASN B 1 118 ? 32.584 -31.458 5.736 1.00 31.30 122 ASN B CA 1
ATOM 3215 C C . ASN B 1 118 ? 32.715 -32.802 5.005 1.00 32.07 122 ASN B C 1
ATOM 3216 O O . ASN B 1 118 ? 31.958 -33.080 4.069 1.00 32.24 122 ASN B O 1
ATOM 3221 N N . ASP B 1 119 ? 33.675 -33.618 5.439 1.00 33.13 123 ASP B N 1
ATOM 3222 C CA . ASP B 1 119 ? 34.000 -34.885 4.774 1.00 34.02 123 ASP B CA 1
ATOM 3223 C C . ASP B 1 119 ? 32.927 -35.961 4.933 1.00 34.32 123 ASP B C 1
ATOM 3224 O O . ASP B 1 119 ? 32.856 -36.890 4.123 1.00 34.43 123 ASP B O 1
ATOM 3229 N N . GLN B 1 120 ? 32.103 -35.841 5.972 1.00 34.35 124 GLN B N 1
ATOM 3230 C CA . GLN B 1 120 ? 30.985 -36.764 6.171 1.00 34.57 124 GLN B CA 1
ATOM 3231 C C . GLN B 1 120 ? 29.760 -36.319 5.361 1.00 34.01 124 GLN B C 1
ATOM 3232 O O . GLN B 1 120 ? 28.804 -37.079 5.193 1.00 34.28 124 GLN B O 1
ATOM 3238 N N . GLY B 1 121 ? 29.805 -35.088 4.852 1.00 33.49 125 GLY B N 1
ATOM 3239 C CA . GLY B 1 121 ? 28.760 -34.571 3.970 1.00 32.47 125 GLY B CA 1
ATOM 3240 C C . GLY B 1 121 ? 27.746 -33.642 4.619 1.00 31.84 125 GLY B C 1
ATOM 3241 O O . GLY B 1 121 ? 26.664 -33.422 4.072 1.00 31.96 125 GLY B O 1
ATOM 3242 N N . GLU B 1 122 ? 28.098 -33.084 5.775 1.00 30.78 126 GLU B N 1
ATOM 3243 C CA . GLU B 1 122 ? 27.192 -32.195 6.505 1.00 29.80 126 GLU B CA 1
ATOM 3244 C C . GLU B 1 122 ? 27.552 -30.716 6.334 1.00 28.59 126 GLU B C 1
ATOM 3245 O O . GLU B 1 122 ? 28.731 -30.359 6.310 1.00 28.25 126 GLU B O 1
ATOM 3251 N N . ILE B 1 123 ? 26.522 -29.875 6.219 1.00 27.11 127 ILE B N 1
ATOM 3252 C CA . ILE B 1 123 ? 26.684 -28.416 6.158 1.00 26.12 127 ILE B CA 1
ATOM 3253 C C . ILE B 1 123 ? 27.118 -27.865 7.519 1.00 25.04 127 ILE B C 1
ATOM 3254 O O . ILE B 1 123 ? 26.463 -28.102 8.541 1.00 24.86 127 ILE B O 1
ATOM 3259 N N . VAL B 1 124 ? 28.229 -27.135 7.517 1.00 23.13 128 VAL B N 1
ATOM 3260 C CA . VAL B 1 124 ? 28.755 -26.511 8.726 1.00 21.48 128 VAL B CA 1
ATOM 3261 C C . VAL B 1 124 ? 28.783 -24.992 8.524 1.00 20.57 128 VAL B C 1
ATOM 3262 O O . VAL B 1 124 ? 29.276 -24.502 7.503 1.00 20.36 128 VAL B O 1
ATOM 3266 N N . LYS B 1 125 ? 28.243 -24.261 9.492 1.00 19.39 129 LYS B N 1
ATOM 3267 C CA . LYS B 1 125 ? 28.270 -22.799 9.447 1.00 18.84 129 LYS B CA 1
ATOM 3268 C C . LYS B 1 125 ? 29.286 -22.256 10.435 1.00 17.66 129 LYS B C 1
ATOM 3269 O O . LYS B 1 125 ? 29.253 -22.587 11.623 1.00 17.71 129 LYS B O 1
ATOM 3275 N N . GLY B 1 126 ? 30.198 -21.431 9.931 1.00 16.35 130 GLY B N 1
ATOM 3276 C CA . GLY B 1 126 ? 31.202 -20.795 10.782 1.00 14.90 130 GLY B CA 1
ATOM 3277 C C . GLY B 1 126 ? 30.548 -19.974 11.887 1.00 13.97 130 GLY B C 1
ATOM 3278 O O . GLY B 1 126 ? 29.602 -19.229 11.651 1.00 14.02 130 GLY B O 1
ATOM 3279 N N . VAL B 1 127 ? 31.050 -20.121 13.108 1.00 12.93 131 VAL B N 1
ATOM 3280 C CA . VAL B 1 127 ? 30.402 -19.515 14.272 1.00 12.27 131 VAL B CA 1
ATOM 3281 C C . VAL B 1 127 ? 30.385 -17.974 14.228 1.00 11.41 131 VAL B C 1
ATOM 3282 O O . VAL B 1 127 ? 29.323 -17.355 14.298 1.00 12.04 131 VAL B O 1
ATOM 3286 N N . CYS B 1 128 ? 31.561 -17.372 14.115 1.00 10.64 132 CYS B N 1
ATOM 3287 C CA . CYS B 1 128 ? 31.661 -15.937 14.274 1.00 10.37 132 CYS B CA 1
ATOM 3288 C C . CYS B 1 128 ? 31.226 -15.212 13.007 1.00 10.17 132 CYS B C 1
ATOM 3289 O O . CYS B 1 128 ? 30.590 -14.164 13.099 1.00 9.90 132 CYS B O 1
ATOM 3292 N N . SER B 1 129 ? 31.571 -15.749 11.835 1.00 10.53 133 SER B N 1
ATOM 3293 C CA . SER B 1 129 ? 31.186 -15.071 10.586 1.00 10.51 133 SER B CA 1
ATOM 3294 C C . SER B 1 129 ? 29.677 -15.053 10.381 1.00 11.28 133 SER B C 1
ATOM 3295 O O . SER B 1 129 ? 29.133 -14.061 9.904 1.00 11.35 133 SER B O 1
ATOM 3298 N N . ASN B 1 130 ? 28.996 -16.133 10.757 1.00 11.65 134 ASN B N 1
ATOM 3299 C CA . ASN B 1 130 ? 27.544 -16.154 10.669 1.00 12.08 134 ASN B CA 1
ATOM 3300 C C . ASN B 1 130 ? 26.910 -15.255 11.718 1.00 11.75 134 ASN B C 1
ATOM 3301 O O . ASN B 1 130 ? 25.928 -14.566 11.441 1.00 12.39 134 ASN B O 1
ATOM 3306 N N . PHE B 1 131 ? 27.485 -15.222 12.917 1.00 11.10 135 PHE B N 1
ATOM 3307 C CA . PHE B 1 131 ? 27.024 -14.271 13.923 1.00 10.61 135 PHE B CA 1
ATOM 3308 C C . PHE B 1 131 ? 27.110 -12.828 13.384 1.00 10.57 135 PHE B C 1
ATOM 3309 O O . PHE B 1 131 ? 26.156 -12.051 13.488 1.00 11.35 135 PHE B O 1
ATOM 3317 N N . LEU B 1 132 ? 28.265 -12.482 12.826 1.00 10.43 136 LEU B N 1
ATOM 3318 C CA . LEU B 1 132 ? 28.476 -11.144 12.283 1.00 10.26 136 LEU B CA 1
ATOM 3319 C C . LEU B 1 132 ? 27.549 -10.804 11.117 1.00 10.53 136 LEU B C 1
ATOM 3320 O O . LEU B 1 132 ? 26.929 -9.746 11.121 1.00 10.36 136 LEU B O 1
ATOM 3325 N N . CYS B 1 133 ? 27.436 -11.707 10.146 1.00 10.59 137 CYS B N 1
ATOM 3326 C CA . CYS B 1 133 ? 26.603 -11.446 8.963 1.00 11.42 137 CYS B CA 1
ATOM 3327 C C . CYS B 1 133 ? 25.116 -11.407 9.308 1.00 12.49 137 CYS B C 1
ATOM 3328 O O . CYS B 1 133 ? 24.336 -10.806 8.570 1.00 13.35 137 CYS B O 1
ATOM 3331 N N . ASP B 1 134 ? 24.738 -12.012 10.437 1.00 12.68 138 ASP B N 1
ATOM 3332 C CA . ASP B 1 134 ? 23.348 -12.005 10.907 1.00 13.87 138 ASP B CA 1
ATOM 3333 C C . ASP B 1 134 ? 22.982 -10.809 11.783 1.00 13.84 138 ASP B C 1
ATOM 3334 O O . ASP B 1 134 ? 21.812 -10.626 12.119 1.00 14.72 138 ASP B O 1
ATOM 3339 N N . LEU B 1 135 ? 23.961 -9.978 12.142 1.00 13.31 139 LEU B N 1
ATOM 3340 C CA . LEU B 1 135 ? 23.721 -8.856 13.030 1.00 13.37 139 LEU B CA 1
ATOM 3341 C C . LEU B 1 135 ? 22.666 -7.912 12.480 1.00 13.75 139 LEU B C 1
ATOM 3342 O O . LEU B 1 135 ? 22.677 -7.585 11.290 1.00 14.53 139 LEU B O 1
ATOM 3347 N N . LYS B 1 136 ? 21.769 -7.486 13.360 1.00 14.21 140 LYS B N 1
ATOM 3348 C CA . LYS B 1 136 ? 20.790 -6.458 13.022 1.00 14.72 140 LYS B CA 1
ATOM 3349 C C . LYS B 1 136 ? 21.190 -5.111 13.621 1.00 13.93 140 LYS B C 1
ATOM 3350 O O . LYS B 1 136 ? 21.855 -5.056 14.656 1.00 13.40 140 LYS B O 1
ATOM 3356 N N . PRO B 1 137 ? 20.794 -3.999 12.966 1.00 13.76 141 PRO B N 1
ATOM 3357 C CA . PRO B 1 137 ? 21.027 -2.704 13.604 1.00 13.88 141 PRO B CA 1
ATOM 3358 C C . PRO B 1 137 ? 20.462 -2.692 15.027 1.00 13.91 141 PRO B C 1
ATOM 3359 O O . PRO B 1 137 ? 19.351 -3.185 15.263 1.00 14.62 141 PRO B O 1
ATOM 3363 N N . GLY B 1 138 ? 21.256 -2.174 15.961 1.00 13.67 142 GLY B N 1
ATOM 3364 C CA . GLY B 1 138 ? 20.900 -2.109 17.379 1.00 13.59 142 GLY B CA 1
ATOM 3365 C C . GLY B 1 138 ? 21.506 -3.198 18.256 1.00 13.48 142 GLY B C 1
ATOM 3366 O O . GLY B 1 138 ? 21.560 -3.044 19.479 1.00 14.69 142 GLY B O 1
ATOM 3367 N N . ALA B 1 139 ? 21.973 -4.281 17.630 1.00 13.51 143 ALA B N 1
ATOM 3368 C CA . ALA B 1 139 ? 22.535 -5.421 18.373 1.00 13.61 143 ALA B CA 1
ATOM 3369 C C . ALA B 1 139 ? 23.895 -5.090 18.994 1.00 13.54 143 ALA B C 1
ATOM 3370 O O . ALA B 1 139 ? 24.679 -4.329 18.431 1.00 13.46 143 ALA B O 1
ATOM 3372 N N . ASP B 1 140 ? 24.175 -5.657 20.161 1.00 13.85 144 ASP B N 1
ATOM 3373 C CA . ASP B 1 140 ? 25.479 -5.514 20.798 1.00 14.05 144 ASP B CA 1
ATOM 3374 C C . ASP B 1 140 ? 26.521 -6.404 20.131 1.00 13.13 144 ASP B C 1
ATOM 3375 O O . ASP B 1 140 ? 26.208 -7.500 19.673 1.00 13.34 144 ASP B O 1
ATOM 3380 N N . VAL B 1 141 ? 27.758 -5.910 20.081 1.00 12.27 145 VAL B N 1
ATOM 3381 C CA . VAL B 1 141 ? 28.889 -6.664 19.527 1.00 12.47 145 VAL B CA 1
ATOM 3382 C C . VAL B 1 141 ? 30.089 -6.539 20.467 1.00 11.17 145 VAL B C 1
ATOM 3383 O O . VAL B 1 141 ? 30.521 -5.428 20.781 1.00 10.27 145 VAL B O 1
ATOM 3387 N N . LYS B 1 142 ? 30.643 -7.681 20.893 1.00 10.28 146 LYS B N 1
ATOM 3388 C CA . LYS B 1 142 ? 31.804 -7.695 21.789 1.00 9.68 146 LYS B CA 1
ATOM 3389 C C . LYS B 1 142 ? 33.095 -7.655 20.974 1.00 9.18 146 LYS B C 1
ATOM 3390 O O . LYS B 1 142 ? 33.343 -8.539 20.151 1.00 9.19 146 LYS B O 1
ATOM 3396 N N . ILE B 1 143 ? 33.916 -6.645 21.244 1.00 9.05 147 ILE B N 1
ATOM 3397 C CA . ILE B 1 143 ? 35.088 -6.334 20.442 1.00 9.11 147 ILE B CA 1
ATOM 3398 C C . ILE B 1 143 ? 36.351 -6.300 21.287 1.00 9.34 147 ILE B C 1
ATOM 3399 O O . ILE B 1 143 ? 36.357 -5.760 22.412 1.00 9.79 147 ILE B O 1
ATOM 3404 N N . THR B 1 144 ? 37.434 -6.857 20.739 1.00 8.38 148 THR B N 1
ATOM 3405 C CA . THR B 1 144 ? 38.743 -6.757 21.368 1.00 9.01 148 THR B CA 1
ATOM 3406 C C . THR B 1 144 ? 39.747 -6.069 20.454 1.00 9.18 148 THR B C 1
ATOM 3407 O O . THR B 1 144 ? 39.547 -5.973 19.234 1.00 8.81 148 THR B O 1
ATOM 3411 N N . GLY B 1 145 ? 40.829 -5.589 21.055 1.00 8.98 149 GLY B N 1
ATOM 3412 C CA . GLY B 1 145 ? 41.932 -5.033 20.289 1.00 9.61 149 GLY B CA 1
ATOM 3413 C C . GLY B 1 145 ? 42.227 -3.590 20.623 1.00 9.79 149 GLY B C 1
ATOM 3414 O O . GLY B 1 145 ? 42.027 -3.163 21.757 1.00 9.83 149 GLY B O 1
ATOM 3415 N N . PRO B 1 146 ? 42.748 -2.822 19.650 1.00 9.66 150 PRO B N 1
ATOM 3416 C CA . PRO B 1 146 ? 43.144 -3.254 18.310 1.00 9.96 150 PRO B CA 1
ATOM 3417 C C . PRO B 1 146 ? 44.307 -4.220 18.367 1.00 10.25 150 PRO B C 1
ATOM 3418 O O . PRO B 1 146 ? 44.983 -4.318 19.391 1.00 10.21 150 PRO B O 1
ATOM 3422 N N . VAL B 1 147 ? 44.532 -4.928 17.272 1.00 9.85 151 VAL B N 1
ATOM 3423 C CA . VAL B 1 147 ? 45.549 -5.970 17.186 1.00 11.06 151 VAL B CA 1
ATOM 3424 C C . VAL B 1 147 ? 46.373 -5.695 15.935 1.00 10.70 151 VAL B C 1
ATOM 3425 O O . VAL B 1 147 ? 45.827 -5.276 14.910 1.00 9.53 151 VAL B O 1
ATOM 3429 N N . GLY B 1 148 ? 47.680 -5.935 16.015 1.00 10.36 152 GLY B N 1
ATOM 3430 C CA . GLY B 1 148 ? 48.529 -6.039 14.829 1.00 10.68 152 GLY B CA 1
ATOM 3431 C C . GLY B 1 148 ? 49.433 -4.862 14.530 1.00 10.88 152 GLY B C 1
ATOM 3432 O O . GLY B 1 148 ? 49.116 -3.702 14.839 1.00 11.02 152 GLY B O 1
ATOM 3433 N N . LYS B 1 149 ? 50.577 -5.173 13.925 1.00 11.16 153 LYS B N 1
ATOM 3434 C CA . LYS B 1 149 ? 51.497 -4.155 13.430 1.00 11.94 153 LYS B CA 1
ATOM 3435 C C . LYS B 1 149 ? 52.063 -4.463 12.033 1.00 11.41 153 LYS B C 1
ATOM 3436 O O . LYS B 1 149 ? 52.685 -3.597 11.405 1.00 11.72 153 LYS B O 1
ATOM 3442 N N . GLU B 1 150 ? 51.858 -5.677 11.532 1.00 11.42 154 GLU B N 1
ATOM 3443 C CA . GLU B 1 150 ? 52.476 -6.069 10.266 1.00 11.25 154 GLU B CA 1
ATOM 3444 C C . GLU B 1 150 ? 51.963 -5.276 9.061 1.00 10.33 154 GLU B C 1
ATOM 3445 O O . GLU B 1 150 ? 52.715 -5.003 8.124 1.00 10.25 154 GLU B O 1
ATOM 3451 N N . MET B 1 151 ? 50.680 -4.919 9.086 1.00 9.14 155 MET B N 1
ATOM 3452 C CA . MET B 1 151 ? 50.029 -4.323 7.922 1.00 8.85 155 MET B CA 1
ATOM 3453 C C . MET B 1 151 ? 49.857 -2.826 8.051 1.00 8.07 155 MET B C 1
ATOM 3454 O O . MET B 1 151 ? 49.082 -2.233 7.308 1.00 8.45 155 MET B O 1
ATOM 3459 N N . LEU B 1 152 ? 50.604 -2.207 8.964 1.00 7.91 156 LEU B N 1
ATOM 3460 C CA . LEU B 1 152 ? 50.623 -0.745 9.061 1.00 8.59 156 LEU B CA 1
ATOM 3461 C C . LEU B 1 152 ? 51.161 -0.131 7.772 1.00 9.07 156 LEU B C 1
ATOM 3462 O O . LEU B 1 152 ? 52.021 -0.719 7.111 1.00 8.91 156 LEU B O 1
ATOM 3467 N N . MET B 1 153 ? 50.657 1.050 7.430 1.00 9.46 157 MET B N 1
ATOM 3468 C CA . MET B 1 153 ? 51.010 1.743 6.192 1.00 10.20 157 MET B CA 1
ATOM 3469 C C . MET B 1 153 ? 52.429 2.281 6.232 1.00 10.05 157 MET B C 1
ATOM 3470 O O . MET B 1 153 ? 52.941 2.558 7.306 1.00 10.43 157 MET B O 1
ATOM 3475 N N . PRO B 1 154 ? 53.057 2.478 5.054 1.00 10.32 158 PRO B N 1
ATOM 3476 C CA . PRO B 1 154 ? 54.366 3.130 5.113 1.00 11.11 158 PRO B CA 1
ATOM 3477 C C . PRO B 1 154 ? 54.266 4.578 5.585 1.00 11.79 158 PRO B C 1
ATOM 3478 O O . PRO B 1 154 ? 53.308 5.281 5.257 1.00 11.61 158 PRO B O 1
ATOM 3482 N N . LYS B 1 155 ? 55.263 5.019 6.342 1.00 12.71 159 LYS B N 1
ATOM 3483 C CA . LYS B 1 155 ? 55.368 6.436 6.703 1.00 13.97 159 LYS B CA 1
ATOM 3484 C C . LYS B 1 155 ? 55.488 7.335 5.462 1.00 14.44 159 LYS B C 1
ATOM 3485 O O . LYS B 1 155 ? 54.893 8.414 5.402 1.00 14.80 159 LYS B O 1
ATOM 3491 N N . ASP B 1 156 ? 56.244 6.872 4.471 1.00 13.88 160 ASP B N 1
ATOM 3492 C CA . ASP B 1 156 ? 56.594 7.676 3.300 1.00 14.11 160 ASP B CA 1
ATOM 3493 C C . ASP B 1 156 ? 55.354 8.051 2.489 1.00 14.09 160 ASP B C 1
ATOM 3494 O O . ASP B 1 156 ? 54.718 7.182 1.900 1.00 13.77 160 ASP B O 1
ATOM 3499 N N . PRO B 1 157 ? 55.010 9.358 2.448 1.00 13.55 161 PRO B N 1
ATOM 3500 C CA . PRO B 1 157 ? 53.821 9.772 1.708 1.00 13.73 161 PRO B CA 1
ATOM 3501 C C . PRO B 1 157 ? 54.013 9.686 0.193 1.00 13.77 161 PRO B C 1
ATOM 3502 O O . PRO B 1 157 ? 53.048 9.809 -0.547 1.00 13.35 161 PRO B O 1
ATOM 3506 N N . ASN B 1 158 ? 55.256 9.475 -0.243 1.00 14.33 162 ASN B N 1
ATOM 3507 C CA . ASN B 1 158 ? 55.557 9.284 -1.658 1.00 14.56 162 ASN B CA 1
ATOM 3508 C C . ASN B 1 158 ? 55.851 7.829 -2.017 1.00 14.53 162 ASN B C 1
ATOM 3509 O O . ASN B 1 158 ? 56.412 7.532 -3.079 1.00 14.59 162 ASN B O 1
ATOM 3514 N N . ALA B 1 159 ? 55.457 6.9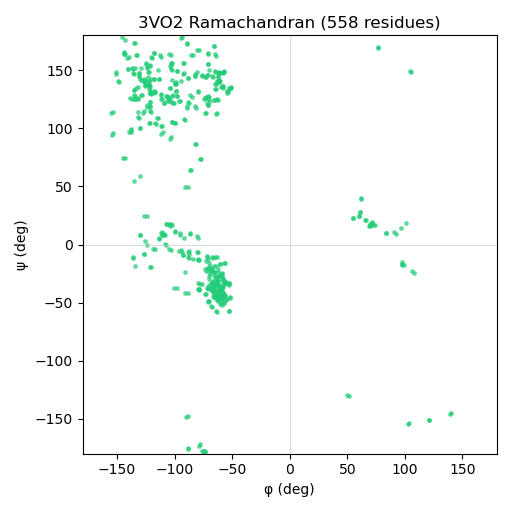14 -1.140 1.00 13.30 163 ALA B N 1
ATOM 3515 C CA . ALA B 1 159 ? 55.676 5.488 -1.370 1.00 12.78 163 ALA B CA 1
ATOM 3516 C C . ALA B 1 159 ? 54.902 4.966 -2.568 1.00 12.28 163 ALA B C 1
ATOM 3517 O O . ALA B 1 159 ? 53.825 5.459 -2.909 1.00 11.66 163 ALA B O 1
ATOM 3519 N N . THR B 1 160 ? 55.482 3.963 -3.224 1.00 11.65 164 THR B N 1
ATOM 3520 C CA . THR B 1 160 ? 54.721 3.094 -4.099 1.00 11.51 164 THR B CA 1
ATOM 3521 C C . THR B 1 160 ? 54.211 1.963 -3.211 1.00 10.87 164 THR B C 1
ATOM 3522 O O . THR B 1 160 ? 54.992 1.251 -2.578 1.00 11.34 164 THR B O 1
ATOM 3526 N N . VAL B 1 161 ? 52.889 1.854 -3.141 1.00 10.65 165 VAL B N 1
ATOM 3527 C CA . VAL B 1 161 ? 52.231 0.882 -2.264 1.00 10.24 165 VAL B CA 1
ATOM 3528 C C . VAL B 1 161 ? 51.457 -0.095 -3.124 1.00 9.78 165 VAL B C 1
ATOM 3529 O O . VAL B 1 161 ? 50.405 0.244 -3.650 1.00 10.17 165 VAL B O 1
ATOM 3533 N N . ILE B 1 162 ? 52.005 -1.308 -3.270 1.00 9.31 166 ILE B N 1
ATOM 3534 C CA . ILE B 1 162 ? 51.398 -2.356 -4.081 1.00 9.94 166 ILE B CA 1
ATOM 3535 C C . ILE B 1 162 ? 50.599 -3.256 -3.149 1.00 8.92 166 ILE B C 1
ATOM 3536 O O . ILE B 1 162 ? 51.142 -3.809 -2.193 1.00 9.56 166 ILE B O 1
ATOM 3541 N N . MET B 1 163 ? 49.318 -3.389 -3.451 1.00 8.81 167 MET B N 1
ATOM 3542 C CA . MET B 1 163 ? 48.380 -4.053 -2.560 1.00 8.85 167 MET B CA 1
ATOM 3543 C C . MET B 1 163 ? 47.768 -5.216 -3.291 1.00 8.65 167 MET B C 1
ATOM 3544 O O . MET B 1 163 ? 47.099 -5.050 -4.321 1.00 8.72 167 MET B O 1
ATOM 3549 N N . LEU B 1 164 ? 48.012 -6.406 -2.743 1.00 8.12 168 LEU B N 1
ATOM 3550 C CA . LEU B 1 164 ? 47.620 -7.659 -3.387 1.00 8.42 168 LEU B CA 1
ATOM 3551 C C . LEU B 1 164 ? 46.558 -8.343 -2.533 1.00 8.08 168 LEU B C 1
ATOM 3552 O O . LEU B 1 164 ? 46.857 -8.821 -1.433 1.00 7.88 168 LEU B O 1
ATOM 3557 N N . ALA B 1 165 ? 45.319 -8.358 -3.012 1.00 8.03 169 ALA B N 1
ATOM 3558 C CA . ALA B 1 165 ? 44.198 -8.805 -2.193 1.00 8.23 169 ALA B CA 1
ATOM 3559 C C . ALA B 1 165 ? 43.398 -9.900 -2.865 1.00 8.27 169 ALA B C 1
ATOM 3560 O O . ALA B 1 165 ? 43.185 -9.865 -4.087 1.00 9.74 169 ALA B O 1
ATOM 3562 N N . THR B 1 166 ? 42.945 -10.863 -2.069 1.00 7.56 170 THR B N 1
ATOM 3563 C CA . THR B 1 166 ? 41.878 -11.772 -2.494 1.00 8.10 170 THR B CA 1
ATOM 3564 C C . THR B 1 166 ? 40.696 -11.677 -1.541 1.00 7.99 170 THR B C 1
ATOM 3565 O O . THR B 1 166 ? 40.880 -11.651 -0.315 1.00 7.98 170 THR B O 1
ATOM 3569 N N . GLY B 1 167 ? 39.489 -11.626 -2.089 1.00 7.80 171 GLY B N 1
ATOM 3570 C CA . GLY B 1 167 ? 38.283 -11.596 -1.274 1.00 7.87 171 GLY B CA 1
ATOM 3571 C C . GLY B 1 167 ? 38.325 -10.547 -0.169 1.00 7.72 171 GLY B C 1
ATOM 3572 O O . GLY B 1 167 ? 38.636 -9.385 -0.429 1.00 7.97 171 GLY B O 1
ATOM 3573 N N . THR B 1 168 ? 38.019 -10.963 1.062 1.00 7.17 172 THR B N 1
ATOM 3574 C CA . THR B 1 168 ? 37.985 -10.053 2.208 1.00 7.45 172 THR B CA 1
ATOM 3575 C C . THR B 1 168 ? 39.345 -9.438 2.514 1.00 6.89 172 THR B C 1
ATOM 3576 O O . THR B 1 168 ? 39.425 -8.492 3.302 1.00 7.37 172 THR B O 1
ATOM 3580 N N . GLY B 1 169 ? 40.400 -9.949 1.891 1.00 7.17 173 GLY B N 1
ATOM 3581 C CA . GLY B 1 169 ? 41.712 -9.320 1.949 1.00 6.89 173 GLY B CA 1
ATOM 3582 C C . GLY B 1 169 ? 41.747 -7.870 1.480 1.00 6.58 173 GLY B C 1
ATOM 3583 O O . GLY B 1 169 ? 42.708 -7.164 1.747 1.00 6.86 173 GLY B O 1
ATOM 3584 N N . ILE B 1 170 ? 40.692 -7.444 0.777 1.00 6.82 174 ILE B N 1
ATOM 3585 C CA . ILE B 1 170 ? 40.534 -6.028 0.425 1.00 6.73 174 ILE B CA 1
ATOM 3586 C C . ILE B 1 170 ? 40.483 -5.120 1.661 1.00 7.33 174 ILE B C 1
ATOM 3587 O O . ILE B 1 170 ? 40.833 -3.952 1.564 1.00 7.41 174 ILE B O 1
ATOM 3592 N N . ALA B 1 171 ? 40.081 -5.658 2.814 1.00 6.79 175 ALA B N 1
ATOM 3593 C CA . ALA B 1 171 ? 39.746 -4.836 3.981 1.00 6.45 175 ALA B CA 1
ATOM 3594 C C . ALA B 1 171 ? 40.822 -3.837 4.395 1.00 6.94 175 ALA B C 1
ATOM 3595 O O . ALA B 1 171 ? 40.525 -2.640 4.458 1.00 6.41 175 ALA B O 1
ATOM 3597 N N . PRO B 1 172 ? 42.059 -4.285 4.690 1.00 6.17 176 PRO B N 1
ATOM 3598 C CA . PRO B 1 172 ? 43.031 -3.267 5.118 1.00 6.37 176 PRO B CA 1
ATOM 3599 C C . PRO B 1 172 ? 43.353 -2.250 4.012 1.00 6.34 176 PRO B C 1
ATOM 3600 O O . PRO B 1 172 ? 43.804 -1.141 4.306 1.00 6.17 176 PRO B O 1
ATOM 3604 N N . PHE B 1 173 ? 43.153 -2.638 2.755 1.00 6.11 177 PHE B N 1
ATOM 3605 C CA . PHE B 1 173 ? 43.451 -1.748 1.634 1.00 5.83 177 PHE B CA 1
ATOM 3606 C C . PHE B 1 173 ? 42.340 -0.735 1.434 1.00 6.19 177 PHE B C 1
ATOM 3607 O O . PHE B 1 173 ? 42.630 0.413 1.101 1.00 7.45 177 PHE B O 1
ATOM 3615 N N . ARG B 1 174 ? 41.090 -1.112 1.704 1.00 5.99 178 ARG B N 1
ATOM 3616 C CA . ARG B 1 174 ? 40.040 -0.094 1.815 1.00 6.46 178 ARG B CA 1
ATOM 3617 C C . ARG B 1 174 ? 40.438 0.929 2.880 1.00 6.38 178 ARG B C 1
ATOM 3618 O O . ARG B 1 174 ? 40.312 2.139 2.667 1.00 7.35 178 ARG B O 1
ATOM 3626 N N . SER B 1 175 ? 40.940 0.454 4.013 1.00 5.87 179 SER B N 1
ATOM 3627 C CA . SER B 1 175 ? 41.392 1.333 5.085 1.00 6.03 179 SER B CA 1
ATOM 3628 C C . SER B 1 175 ? 42.509 2.280 4.616 1.00 6.28 179 SER B C 1
ATOM 3629 O O . SER B 1 175 ? 42.404 3.512 4.792 1.00 6.62 179 SER B O 1
ATOM 3632 N N . PHE B 1 176 ? 43.569 1.731 4.007 1.00 6.42 180 PHE B N 1
ATOM 3633 C CA . PHE B 1 176 ? 44.654 2.549 3.455 1.00 6.62 180 PHE B CA 1
ATOM 3634 C C . PHE B 1 176 ? 44.098 3.586 2.473 1.00 6.92 180 PHE B C 1
ATOM 3635 O O . PHE B 1 176 ? 44.493 4.749 2.515 1.00 7.44 180 PHE B O 1
ATOM 3643 N N . LEU B 1 177 ? 43.224 3.144 1.567 1.00 6.93 181 LEU B N 1
ATOM 3644 C CA . LEU B 1 177 ? 42.792 3.980 0.451 1.00 7.28 181 LEU B CA 1
ATOM 3645 C C . LEU B 1 177 ? 41.894 5.116 0.910 1.00 7.30 181 LEU B C 1
ATOM 3646 O O . LEU B 1 177 ? 41.951 6.230 0.352 1.00 7.32 181 LEU B O 1
ATOM 3651 N N . TRP B 1 178 ? 41.054 4.850 1.906 1.00 7.25 182 TRP B N 1
ATOM 3652 C CA . TRP B 1 178 ? 40.280 5.927 2.514 1.00 7.25 182 TRP B CA 1
ATOM 3653 C C . TRP B 1 178 ? 41.210 6.996 3.089 1.00 7.59 182 TRP B C 1
ATOM 3654 O O . TRP B 1 178 ? 41.016 8.197 2.853 1.00 7.90 182 TRP B O 1
ATOM 3665 N N . LYS B 1 179 ? 42.248 6.589 3.803 1.00 7.42 183 LYS B N 1
ATOM 3666 C CA . LYS B 1 179 ? 43.188 7.565 4.336 1.00 8.44 183 LYS B CA 1
ATOM 3667 C C . LYS B 1 179 ? 43.914 8.319 3.226 1.00 8.96 183 LYS B C 1
ATOM 3668 O O . LYS B 1 179 ? 44.094 9.526 3.322 1.00 9.99 183 LYS B O 1
ATOM 3674 N N . MET B 1 180 ? 44.350 7.612 2.188 1.00 8.67 184 MET B N 1
ATOM 3675 C CA . MET B 1 180 ? 45.067 8.233 1.073 1.00 9.04 184 MET B CA 1
ATOM 3676 C C . MET B 1 180 ? 44.207 9.196 0.270 1.00 9.31 184 MET B C 1
ATOM 3677 O O . MET B 1 180 ? 44.671 10.294 -0.084 1.00 10.38 184 MET B O 1
ATOM 3682 N N . PHE B 1 181 ? 42.982 8.790 -0.039 1.00 9.07 185 PHE B N 1
ATOM 3683 C CA . PHE B 1 181 ? 42.218 9.467 -1.083 1.00 9.80 185 PHE B CA 1
ATOM 3684 C C . PHE B 1 181 ? 40.896 10.070 -0.688 1.00 10.41 185 PHE B C 1
ATOM 3685 O O . PHE B 1 181 ? 40.391 10.923 -1.427 1.00 12.12 185 PHE B O 1
ATOM 3693 N N . LEU B 1 182 ? 40.312 9.639 0.434 1.00 10.17 186 LEU B N 1
ATOM 3694 C CA . LEU B 1 182 ? 39.003 10.155 0.828 1.00 10.39 186 LEU B CA 1
ATOM 3695 C C . LEU B 1 182 ? 39.032 11.054 2.062 1.00 10.01 186 LEU B C 1
ATOM 3696 O O . LEU B 1 182 ? 37.979 11.436 2.577 1.00 10.91 186 LEU B O 1
ATOM 3701 N N . GLU B 1 183 ? 40.231 11.389 2.520 1.00 10.11 187 GLU B N 1
ATOM 3702 C CA . GLU B 1 183 ? 40.400 12.204 3.724 1.00 10.72 187 GLU B CA 1
ATOM 3703 C C . GLU B 1 183 ? 41.521 13.202 3.549 1.00 12.01 187 GLU B C 1
ATOM 3704 O O . GLU B 1 183 ? 42.477 12.942 2.814 1.00 13.10 187 GLU B O 1
ATOM 3710 N N . GLU B 1 184 ? 41.400 14.338 4.239 1.00 13.76 188 GLU B N 1
ATOM 3711 C CA . GLU B 1 184 ? 42.460 15.347 4.293 1.00 15.44 188 GLU B CA 1
ATOM 3712 C C . GLU B 1 184 ? 43.220 15.225 5.607 1.00 14.73 188 GLU B C 1
ATOM 3713 O O . GLU B 1 184 ? 42.624 15.290 6.683 1.00 15.82 188 GLU B O 1
ATOM 3719 N N . HIS B 1 185 ? 44.526 15.012 5.507 1.00 13.75 189 HIS B N 1
ATOM 3720 C CA . HIS B 1 185 ? 45.393 14.848 6.664 1.00 14.00 189 HIS B CA 1
ATOM 3721 C C . HIS B 1 185 ? 46.599 15.734 6.462 1.00 14.22 189 HIS B C 1
ATOM 3722 O O . HIS B 1 185 ? 47.406 15.509 5.550 1.00 14.51 189 HIS B O 1
ATOM 3729 N N . GLU B 1 186 ? 46.737 16.741 7.313 1.00 15.02 190 GLU B N 1
ATOM 3730 C CA . GLU B 1 186 ? 47.840 17.674 7.144 1.00 16.06 190 GLU B CA 1
ATOM 3731 C C . GLU B 1 186 ? 49.207 16.991 7.272 1.00 15.48 190 GLU B C 1
ATOM 3732 O O . GLU B 1 186 ? 50.149 17.376 6.587 1.00 15.22 190 GLU B O 1
ATOM 3738 N N . ASP B 1 187 ? 49.290 15.939 8.084 1.00 15.66 191 ASP B N 1
ATOM 3739 C CA . ASP B 1 187 ? 50.546 15.210 8.276 1.00 15.92 191 ASP B CA 1
ATOM 3740 C C . ASP B 1 187 ? 50.749 14.021 7.331 1.00 15.07 191 ASP B C 1
ATOM 3741 O O . ASP B 1 187 ? 51.724 13.281 7.468 1.00 15.72 191 ASP B O 1
ATOM 3746 N N . TYR B 1 188 ? 49.833 13.853 6.377 1.00 14.40 192 TYR B N 1
ATOM 3747 C CA . TYR B 1 188 ? 49.926 12.757 5.403 1.00 13.53 192 TYR B CA 1
ATOM 3748 C C . TYR B 1 188 ? 49.217 13.139 4.108 1.00 13.50 192 TYR B C 1
ATOM 3749 O O . TYR B 1 188 ? 48.003 13.006 3.979 1.00 14.17 192 TYR B O 1
ATOM 3758 N N . LYS B 1 189 ? 50.000 13.638 3.160 1.00 14.00 193 LYS B N 1
ATOM 3759 C CA . LYS B 1 189 ? 49.498 14.034 1.851 1.00 14.62 193 LYS B CA 1
ATOM 3760 C C . LYS B 1 189 ? 50.066 13.069 0.823 1.00 14.00 193 LYS B C 1
ATOM 3761 O O . LYS B 1 189 ? 51.194 13.238 0.358 1.00 14.54 193 LYS B O 1
ATOM 3767 N N . PHE B 1 190 ? 49.294 12.037 0.499 1.00 13.87 194 PHE B N 1
ATOM 3768 C CA . PHE B 1 190 ? 49.804 10.981 -0.370 1.00 13.73 194 PHE B CA 1
ATOM 3769 C C . PHE B 1 190 ? 50.087 11.503 -1.770 1.00 14.35 194 PHE B C 1
ATOM 3770 O O . PHE B 1 190 ? 49.201 12.048 -2.435 1.00 15.20 194 PHE B O 1
ATOM 3778 N N . SER B 1 191 ? 51.331 11.300 -2.195 1.00 14.49 195 SER B N 1
ATOM 3779 C CA . SER B 1 191 ? 51.826 11.768 -3.488 1.00 15.48 195 SER B CA 1
ATOM 3780 C C . SER B 1 191 ? 52.398 10.619 -4.325 1.00 15.46 195 SER B C 1
ATOM 3781 O O . SER B 1 191 ? 52.860 10.834 -5.449 1.00 15.39 195 SER B O 1
ATOM 3784 N N . GLY B 1 192 ? 52.376 9.402 -3.779 1.00 14.46 196 GLY B N 1
ATOM 3785 C CA . GLY B 1 192 ? 52.997 8.256 -4.443 1.00 13.80 196 GLY B CA 1
ATOM 3786 C C . GLY B 1 192 ? 52.080 7.538 -5.403 1.00 12.89 196 GLY B C 1
ATOM 3787 O O . GLY B 1 192 ? 51.214 8.140 -6.040 1.00 13.20 196 GLY B O 1
ATOM 3788 N N . LEU B 1 193 ? 52.284 6.227 -5.497 1.00 13.30 197 LEU B N 1
ATOM 3789 C CA . LEU B 1 193 ? 51.495 5.379 -6.361 1.00 12.69 197 LEU B CA 1
ATOM 3790 C C . LEU B 1 193 ? 50.932 4.216 -5.562 1.00 11.80 197 LEU B C 1
ATOM 3791 O O . LEU B 1 193 ? 51.683 3.367 -5.092 1.00 12.39 197 LEU B O 1
ATOM 3796 N N . ALA B 1 194 ? 49.616 4.200 -5.419 1.00 10.64 198 ALA B N 1
ATOM 3797 C CA . ALA B 1 194 ? 48.921 3.080 -4.817 1.00 10.09 198 ALA B CA 1
ATOM 3798 C C . ALA B 1 194 ? 48.392 2.202 -5.948 1.00 9.91 198 ALA B C 1
ATOM 3799 O O . ALA B 1 194 ? 47.748 2.693 -6.880 1.00 10.19 198 ALA B O 1
ATOM 3801 N N . TRP B 1 195 ? 48.694 0.907 -5.902 1.00 9.85 199 TRP B N 1
ATOM 3802 C CA . TRP B 1 195 ? 48.303 -0.007 -6.969 1.00 9.90 199 TRP B CA 1
ATOM 3803 C C . TRP B 1 195 ? 47.645 -1.232 -6.360 1.00 9.16 199 TRP B C 1
ATOM 3804 O O . TRP B 1 195 ? 48.329 -2.048 -5.730 1.00 9.83 199 TRP B O 1
ATOM 3815 N N . LEU B 1 196 ? 46.337 -1.349 -6.547 1.00 9.32 200 LEU B N 1
ATOM 3816 C CA . LEU B 1 196 ? 45.568 -2.445 -5.981 1.00 9.23 200 LEU B CA 1
ATOM 3817 C C . LEU B 1 196 ? 45.275 -3.497 -7.038 1.00 9.65 200 LEU B C 1
ATOM 3818 O O . LEU B 1 196 ? 44.776 -3.176 -8.117 1.00 9.94 200 LEU B O 1
ATOM 3823 N N . PHE B 1 197 ? 45.590 -4.750 -6.707 1.00 9.41 201 PHE B N 1
ATOM 3824 C CA . PHE B 1 197 ? 45.128 -5.914 -7.453 1.00 9.78 201 PHE B CA 1
ATOM 3825 C C . PHE B 1 197 ? 44.149 -6.656 -6.547 1.00 9.74 201 PHE B C 1
ATOM 3826 O O . PHE B 1 197 ? 44.523 -7.018 -5.413 1.00 10.37 201 PHE B O 1
ATOM 3834 N N . LEU B 1 198 ? 42.933 -6.895 -7.025 1.00 9.37 202 LEU B N 1
ATOM 3835 C CA . LEU B 1 198 ? 41.904 -7.594 -6.252 1.00 9.36 202 LEU B CA 1
ATOM 3836 C C . LEU B 1 198 ? 41.405 -8.801 -7.029 1.00 9.88 202 LEU B C 1
ATOM 3837 O O . LEU B 1 198 ? 40.882 -8.661 -8.138 1.00 10.23 202 LEU B O 1
ATOM 3842 N N . GLY B 1 199 ? 41.579 -9.978 -6.427 1.00 10.36 203 GLY B N 1
ATOM 3843 C CA . GLY B 1 199 ? 41.191 -11.251 -7.031 1.00 10.51 203 GLY B CA 1
ATOM 3844 C C . GLY B 1 199 ? 39.956 -11.821 -6.378 1.00 10.98 203 GLY B C 1
ATOM 3845 O O . GLY B 1 199 ? 39.930 -12.025 -5.150 1.00 11.13 203 GLY B O 1
ATOM 3846 N N . VAL B 1 200 ? 38.929 -12.082 -7.185 1.00 11.44 204 VAL B N 1
ATOM 3847 C CA . VAL B 1 200 ? 37.679 -12.690 -6.746 1.00 12.09 204 VAL B CA 1
ATOM 3848 C C . VAL B 1 200 ? 37.199 -13.632 -7.862 1.00 13.13 204 VAL B C 1
ATOM 3849 O O . VAL B 1 200 ? 37.710 -13.537 -8.985 1.00 13.06 204 VAL B O 1
ATOM 3853 N N . PRO B 1 201 ? 36.249 -14.539 -7.557 1.00 14.69 205 PRO B N 1
ATOM 3854 C CA . PRO B 1 201 ? 35.859 -15.490 -8.608 1.00 15.04 205 PRO B CA 1
ATOM 3855 C C . PRO B 1 201 ? 34.909 -14.927 -9.669 1.00 15.92 205 PRO B C 1
ATOM 3856 O O . PRO B 1 201 ? 35.042 -15.277 -10.846 1.00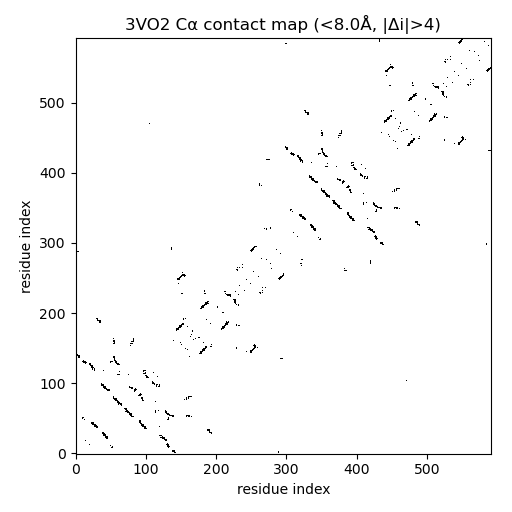 15.80 205 PRO B O 1
ATOM 3860 N N . THR B 1 202 ? 33.951 -14.095 -9.259 1.00 16.01 206 THR B N 1
ATOM 3861 C CA . THR B 1 202 ? 32.921 -13.595 -10.171 1.00 16.72 206 THR B CA 1
ATOM 3862 C C . THR B 1 202 ? 32.741 -12.094 -10.008 1.00 16.62 206 THR B C 1
ATOM 3863 O O . THR B 1 202 ? 33.149 -11.521 -8.997 1.00 16.28 206 THR B O 1
ATOM 3867 N N . SER B 1 203 ? 32.109 -11.456 -10.989 1.00 16.76 207 SER B N 1
ATOM 3868 C CA . SER B 1 203 ? 31.830 -10.027 -10.892 1.00 16.96 207 SER B CA 1
ATOM 3869 C C . SER B 1 203 ? 30.940 -9.696 -9.692 1.00 16.49 207 SER B C 1
ATOM 3870 O O . SER B 1 203 ? 31.130 -8.665 -9.040 1.00 16.58 207 SER B O 1
ATOM 3873 N N . ASP B 1 204 ? 29.988 -10.575 -9.382 1.00 16.55 208 ASP B N 1
ATOM 3874 C CA . ASP B 1 204 ? 29.129 -10.406 -8.215 1.00 16.78 208 ASP B CA 1
ATOM 3875 C C . ASP B 1 204 ? 29.884 -10.548 -6.888 1.00 16.23 208 ASP B C 1
ATOM 3876 O O . ASP B 1 204 ? 29.334 -10.228 -5.828 1.00 16.64 208 ASP B O 1
ATOM 3881 N N . SER B 1 205 ? 31.131 -11.015 -6.968 1.00 15.64 209 SER B N 1
ATOM 3882 C CA . SER B 1 205 ? 31.996 -11.185 -5.793 1.00 15.04 209 SER B CA 1
ATOM 3883 C C . SER B 1 205 ? 32.920 -9.988 -5.582 1.00 14.63 209 SER B C 1
ATOM 3884 O O . SER B 1 205 ? 33.658 -9.937 -4.586 1.00 14.21 209 SER B O 1
ATOM 3887 N N . LEU B 1 206 ? 32.910 -9.039 -6.516 1.00 13.87 210 LEU B N 1
ATOM 3888 C CA . LEU B 1 206 ? 33.732 -7.850 -6.369 1.00 13.59 210 LEU B CA 1
ATOM 3889 C C . LEU B 1 206 ? 33.267 -7.089 -5.132 1.00 13.27 210 LEU B C 1
ATOM 3890 O O . LEU B 1 206 ? 32.076 -7.052 -4.808 1.00 13.78 210 LEU B O 1
ATOM 3895 N N . LEU B 1 207 ? 34.234 -6.551 -4.403 1.00 11.61 211 LEU B N 1
ATOM 3896 C CA . LEU B 1 207 ? 33.948 -5.869 -3.159 1.00 11.13 211 LEU B CA 1
ATOM 3897 C C . LEU B 1 207 ? 34.361 -4.422 -3.305 1.00 10.30 211 LEU B C 1
ATOM 3898 O O . LEU B 1 207 ? 35.465 -4.135 -3.756 1.00 10.53 211 LEU B O 1
ATOM 3903 N N . TYR B 1 208 ? 33.453 -3.529 -2.924 1.00 10.18 212 TYR B N 1
ATOM 3904 C CA . TYR B 1 208 ? 33.711 -2.081 -2.937 1.00 9.92 212 TYR B CA 1
ATOM 3905 C C . TYR B 1 208 ? 34.030 -1.528 -4.318 1.00 10.74 212 TYR B C 1
ATOM 3906 O O . TYR B 1 208 ? 34.713 -0.517 -4.426 1.00 10.12 212 TYR B O 1
ATOM 3915 N N . LYS B 1 209 ? 33.518 -2.177 -5.365 1.00 12.38 213 LYS B N 1
ATOM 3916 C CA . LYS B 1 209 ? 33.787 -1.748 -6.741 1.00 13.39 213 LYS B CA 1
ATOM 3917 C C . LYS B 1 209 ? 33.518 -0.251 -6.965 1.00 13.23 213 LYS B C 1
ATOM 3918 O O . LYS B 1 209 ? 34.366 0.433 -7.517 1.00 12.79 213 LYS B O 1
ATOM 3924 N N A GLU B 1 210 ? 32.358 0.230 -6.514 0.50 13.12 214 GLU B N 1
ATOM 3925 N N B GLU B 1 210 ? 32.360 0.236 -6.519 0.50 13.30 214 GLU B N 1
ATOM 3926 C CA A GLU B 1 210 ? 31.962 1.631 -6.704 0.50 13.43 214 GLU B CA 1
ATOM 3927 C CA B GLU B 1 210 ? 31.983 1.640 -6.715 0.50 13.77 214 GLU B CA 1
ATOM 3928 C C A GLU B 1 210 ? 32.948 2.610 -6.055 0.50 13.16 214 GLU B C 1
ATOM 3929 C C B GLU B 1 210 ? 32.990 2.592 -6.072 0.50 13.34 214 GLU B C 1
ATOM 3930 O O A GLU B 1 210 ? 33.384 3.568 -6.697 0.50 13.23 214 GLU B O 1
ATOM 3931 O O B GLU B 1 210 ? 33.474 3.518 -6.728 0.50 13.32 214 GLU B O 1
ATOM 3942 N N . GLU B 1 211 ? 33.324 2.355 -4.801 1.00 12.61 215 GLU B N 1
ATOM 3943 C CA . GLU B 1 211 ? 34.287 3.200 -4.071 1.00 12.51 215 GLU B CA 1
ATOM 3944 C C . GLU B 1 211 ? 35.642 3.205 -4.774 1.00 12.10 215 GLU B C 1
ATOM 3945 O O . GLU B 1 211 ? 36.269 4.247 -4.949 1.00 12.00 215 GLU B O 1
ATOM 3951 N N . LEU B 1 212 ? 36.089 2.012 -5.155 1.00 11.96 216 LEU B N 1
ATOM 3952 C CA . LEU B 1 212 ? 37.386 1.864 -5.800 1.00 12.21 216 LEU B CA 1
ATOM 3953 C C . LEU B 1 212 ? 37.457 2.572 -7.152 1.00 12.97 216 LEU B C 1
ATOM 3954 O O . LEU B 1 212 ? 38.449 3.249 -7.440 1.00 12.65 216 LEU B O 1
ATOM 3959 N N A GLU B 1 213 ? 36.409 2.416 -7.959 0.50 13.75 217 GLU B N 1
ATOM 3960 N N B GLU B 1 213 ? 36.420 2.392 -7.976 0.50 13.63 217 GLU B N 1
ATOM 3961 C CA A GLU B 1 213 ? 36.377 3.031 -9.285 0.50 14.98 217 GLU B CA 1
ATOM 3962 C CA B GLU B 1 213 ? 36.353 3.045 -9.290 0.50 14.77 217 GLU B CA 1
ATOM 3963 C C A GLU B 1 213 ? 36.170 4.540 -9.214 0.50 15.36 217 GLU B C 1
ATOM 3964 C C B GLU B 1 213 ? 36.346 4.556 -9.105 0.50 15.18 217 GLU B C 1
ATOM 3965 O O A GLU B 1 213 ? 36.548 5.251 -10.141 0.50 15.49 217 GLU B O 1
ATOM 3966 O O B GLU B 1 213 ? 37.021 5.287 -9.835 0.50 15.03 217 GLU B O 1
ATOM 3977 N N . LYS B 1 214 ? 35.596 5.018 -8.110 1.00 15.68 218 LYS B N 1
ATOM 3978 C CA . LYS B 1 214 ? 35.506 6.451 -7.814 1.00 16.88 218 LYS B CA 1
ATOM 3979 C C . LYS B 1 214 ? 36.886 6.997 -7.440 1.00 17.02 218 LYS B C 1
ATOM 3980 O O . LYS B 1 214 ? 37.291 8.041 -7.955 1.00 18.06 218 LYS B O 1
ATOM 3986 N N . MET B 1 215 ? 37.629 6.273 -6.594 1.00 17.24 219 MET B N 1
ATOM 3987 C CA . MET B 1 215 ? 38.993 6.681 -6.233 1.00 17.32 219 MET B CA 1
ATOM 3988 C C . MET B 1 215 ? 39.883 6.804 -7.465 1.00 17.79 219 MET B C 1
ATOM 3989 O O . MET B 1 215 ? 40.668 7.755 -7.555 1.00 17.94 219 MET B O 1
ATOM 3994 N N . LYS B 1 216 ? 39.751 5.842 -8.384 1.00 18.26 220 LYS B N 1
ATOM 3995 C CA . LYS B 1 216 ? 40.487 5.795 -9.660 1.00 19.36 220 LYS B CA 1
ATOM 3996 C C . LYS B 1 216 ? 40.108 6.943 -10.598 1.00 20.33 220 LYS B C 1
ATOM 3997 O O . LYS B 1 216 ? 40.979 7.511 -11.264 1.00 20.97 220 LYS B O 1
ATOM 4003 N N . GLU B 1 217 ? 38.812 7.252 -10.676 1.00 20.57 221 GLU B N 1
ATOM 4004 C CA . GLU B 1 217 ? 38.346 8.381 -11.479 1.00 21.06 221 GLU B CA 1
ATOM 4005 C C . GLU B 1 217 ? 38.825 9.689 -10.836 1.00 21.15 221 GLU B C 1
ATOM 4006 O O . GLU B 1 217 ? 39.143 10.638 -11.561 1.00 21.57 221 GLU B O 1
ATOM 4012 N N . MET B 1 218 ? 38.922 9.729 -9.504 1.00 21.75 222 MET B N 1
ATOM 4013 C CA . MET B 1 218 ? 39.269 10.959 -8.762 1.00 21.94 222 MET B CA 1
ATOM 4014 C C . MET B 1 218 ? 40.764 11.217 -8.480 1.00 21.39 222 MET B C 1
ATOM 4015 O O . MET B 1 218 ? 41.174 12.373 -8.281 1.00 22.44 222 MET B O 1
ATOM 4020 N N . ALA B 1 219 ? 41.576 10.158 -8.474 1.00 19.39 223 ALA B N 1
ATOM 4021 C CA . ALA B 1 219 ? 43.017 10.283 -8.233 1.00 17.95 223 ALA B CA 1
ATOM 4022 C C . ALA B 1 219 ? 43.836 9.437 -9.215 1.00 16.93 223 ALA B C 1
ATOM 4023 O O . ALA B 1 219 ? 44.669 8.618 -8.805 1.00 14.28 223 ALA B O 1
ATOM 4025 N N . PRO B 1 220 ? 43.617 9.643 -10.526 1.00 16.58 224 PRO B N 1
ATOM 4026 C CA . PRO B 1 220 ? 44.202 8.784 -11.554 1.00 16.18 224 PRO B CA 1
ATOM 4027 C C . PRO B 1 220 ? 45.736 8.770 -11.616 1.00 15.12 224 PRO B C 1
ATOM 4028 O O . PRO B 1 220 ? 46.304 7.766 -12.012 1.00 14.48 224 PRO B O 1
ATOM 4032 N N . ASP B 1 221 ? 46.384 9.857 -11.210 1.00 14.79 225 ASP B N 1
ATOM 4033 C CA . ASP B 1 221 ? 47.850 9.909 -11.173 1.00 15.40 225 ASP B CA 1
ATOM 4034 C C . ASP B 1 221 ? 48.447 9.082 -10.035 1.00 15.17 225 ASP B C 1
ATOM 4035 O O . ASP B 1 221 ? 49.609 8.690 -10.091 1.00 16.91 225 ASP B O 1
ATOM 4040 N N . ASN B 1 222 ? 47.652 8.828 -8.998 1.00 13.86 226 ASN B N 1
ATOM 4041 C CA . ASN B 1 222 ? 48.168 8.219 -7.773 1.00 13.05 226 ASN B CA 1
ATOM 4042 C C . ASN B 1 222 ? 47.580 6.865 -7.440 1.00 11.82 226 ASN B C 1
ATOM 4043 O O . ASN B 1 222 ? 47.991 6.258 -6.451 1.00 11.59 226 ASN B O 1
ATOM 4048 N N . PHE B 1 223 ? 46.612 6.403 -8.225 1.00 11.03 227 PHE B N 1
ATOM 4049 C CA . PHE B 1 223 ? 45.937 5.142 -7.939 1.00 11.32 227 PHE B CA 1
ATOM 4050 C C . PHE B 1 223 ? 45.703 4.347 -9.215 1.00 11.91 227 PHE B C 1
ATOM 4051 O O . PHE B 1 223 ? 45.118 4.856 -10.176 1.00 12.38 227 PHE B O 1
ATOM 4059 N N A ARG B 1 224 ? 46.172 3.101 -9.210 0.50 12.05 228 ARG B N 1
ATOM 4060 N N B ARG B 1 224 ? 46.186 3.106 -9.224 0.50 11.98 228 ARG B N 1
ATOM 4061 C CA A ARG B 1 224 ? 45.916 2.144 -10.282 0.50 11.99 228 ARG B CA 1
ATOM 4062 C CA B ARG B 1 224 ? 45.906 2.150 -10.292 0.50 11.83 228 ARG B CA 1
ATOM 4063 C C A ARG B 1 224 ? 45.151 0.978 -9.700 0.50 11.45 228 ARG B C 1
ATOM 4064 C C B ARG B 1 224 ? 45.144 0.988 -9.701 0.50 11.35 228 ARG B C 1
ATOM 4065 O O A ARG B 1 224 ? 45.403 0.580 -8.553 0.50 11.45 228 ARG B O 1
ATOM 4066 O O B ARG B 1 224 ? 45.394 0.600 -8.550 0.50 11.37 228 ARG B O 1
ATOM 4081 N N . LEU B 1 225 ? 44.244 0.424 -10.500 1.00 11.11 229 LEU B N 1
ATOM 4082 C CA . LEU B 1 225 ? 43.308 -0.594 -10.049 1.00 11.58 229 LEU B CA 1
ATOM 4083 C C . LEU B 1 225 ? 43.200 -1.713 -11.087 1.00 12.25 229 LEU B C 1
ATOM 4084 O O . LEU B 1 225 ? 42.886 -1.459 -12.256 1.00 12.28 229 LEU B O 1
ATOM 4089 N N . ASP B 1 226 ? 43.467 -2.948 -10.670 1.00 12.35 230 ASP B N 1
ATOM 4090 C CA . ASP B 1 226 ? 43.252 -4.107 -11.541 1.00 12.41 230 ASP B CA 1
ATOM 4091 C C . ASP B 1 226 ? 42.434 -5.166 -10.818 1.00 12.20 230 ASP B C 1
ATOM 4092 O O . ASP B 1 226 ? 42.781 -5.563 -9.692 1.00 12.98 230 ASP B O 1
ATOM 4097 N N . PHE B 1 227 ? 41.370 -5.632 -11.459 1.00 12.46 231 PHE B N 1
ATOM 4098 C CA . PHE B 1 227 ? 40.593 -6.762 -10.959 1.00 12.66 231 PHE B CA 1
ATOM 4099 C C . PHE B 1 227 ? 41.042 -8.034 -11.665 1.00 12.82 231 PHE B C 1
ATOM 4100 O O . PHE B 1 227 ? 41.460 -8.001 -12.827 1.00 13.16 231 PHE B O 1
ATOM 4108 N N . ALA B 1 228 ? 40.944 -9.152 -10.953 1.00 12.85 232 ALA B N 1
ATOM 4109 C CA . ALA B 1 228 ? 41.252 -10.473 -11.508 1.00 13.15 232 ALA B CA 1
ATOM 4110 C C . ALA B 1 228 ? 40.069 -11.352 -11.167 1.00 13.74 232 ALA B C 1
ATOM 4111 O O . ALA B 1 228 ? 39.909 -11.808 -10.029 1.00 12.69 232 ALA B O 1
ATOM 4113 N N . VAL B 1 229 ? 39.194 -11.543 -12.145 1.00 14.43 233 VAL B N 1
ATOM 4114 C CA . VAL B 1 229 ? 37.952 -12.256 -11.944 1.00 14.95 233 VAL B CA 1
ATOM 4115 C C . VAL B 1 229 ? 38.095 -13.649 -12.544 1.00 16.41 233 VAL B C 1
ATOM 4116 O O . VAL B 1 229 ? 37.829 -13.872 -13.732 1.00 17.15 233 VAL B O 1
ATOM 4120 N N . SER B 1 230 ? 38.531 -14.582 -11.706 1.00 16.58 234 SER B N 1
ATOM 4121 C CA . SER B 1 230 ? 39.070 -15.860 -12.190 1.00 17.16 234 SER B CA 1
ATOM 4122 C C . SER B 1 230 ? 38.104 -16.755 -12.964 1.00 18.05 234 SER B C 1
ATOM 4123 O O . SER B 1 230 ? 38.550 -17.493 -13.844 1.00 18.87 234 SER B O 1
ATOM 4126 N N . ARG B 1 231 ? 36.812 -16.713 -12.644 1.00 18.42 235 ARG B N 1
ATOM 4127 C CA . ARG B 1 231 ? 35.821 -17.510 -13.396 1.00 19.46 235 ARG B CA 1
ATOM 4128 C C . ARG B 1 231 ? 35.311 -16.772 -14.644 1.00 19.91 235 ARG B C 1
ATOM 4129 O O . ARG B 1 231 ? 34.359 -17.245 -15.279 1.00 20.87 235 ARG B O 1
ATOM 4137 N N . GLU B 1 232 ? 35.932 -15.636 -14.998 1.00 20.40 236 GLU B N 1
ATOM 4138 C CA . GLU B 1 232 ? 35.434 -14.780 -16.104 1.00 20.76 236 GLU B CA 1
ATOM 4139 C C . GLU B 1 232 ? 36.477 -14.267 -17.102 1.00 21.67 236 GLU B C 1
ATOM 4140 O O . GLU B 1 232 ? 36.109 -13.832 -18.208 1.00 22.22 236 GLU B O 1
ATOM 4146 N N . GLN B 1 233 ? 37.753 -14.281 -16.729 1.00 21.85 237 GLN B N 1
ATOM 4147 C CA . GLN B 1 233 ? 38.823 -13.829 -17.613 1.00 22.81 237 GLN B CA 1
ATOM 4148 C C . GLN B 1 233 ? 39.947 -14.855 -17.712 1.00 22.53 237 GLN B C 1
ATOM 4149 O O . GLN B 1 233 ? 40.169 -15.617 -16.766 1.00 21.52 237 GLN B O 1
ATOM 4155 N N . THR B 1 234 ? 40.649 -14.857 -18.851 1.00 22.61 238 THR B N 1
ATOM 4156 C CA . THR B 1 234 ? 41.788 -15.756 -19.108 1.00 22.28 238 THR B CA 1
ATOM 4157 C C . THR B 1 234 ? 42.969 -15.038 -19.771 1.00 22.25 238 THR B C 1
ATOM 4158 O O . THR B 1 234 ? 42.779 -14.041 -20.482 1.00 22.49 238 THR B O 1
ATOM 4162 N N . ASN B 1 235 ? 44.184 -15.534 -19.531 1.00 21.69 239 ASN B N 1
ATOM 4163 C CA . ASN B 1 235 ? 45.395 -14.990 -20.146 1.00 21.43 239 ASN B CA 1
ATOM 4164 C C . ASN B 1 235 ? 45.523 -15.474 -21.600 1.00 21.49 239 ASN B C 1
ATOM 4165 O O . ASN B 1 235 ? 44.595 -16.101 -22.108 1.00 21.07 239 ASN B O 1
ATOM 4170 N N . ALA B 1 236 ? 46.656 -15.203 -22.254 1.00 22.13 240 ALA B N 1
ATOM 4171 C CA . ALA B 1 236 ? 46.831 -15.561 -23.674 1.00 22.74 240 ALA B CA 1
ATOM 4172 C C . ALA B 1 236 ? 46.756 -17.071 -23.910 1.00 23.43 240 ALA B C 1
ATOM 4173 O O . ALA B 1 236 ? 46.472 -17.510 -25.020 1.00 24.02 240 ALA B O 1
ATOM 4175 N N . ALA B 1 237 ? 46.986 -17.853 -22.856 1.00 23.73 241 ALA B N 1
ATOM 4176 C CA . ALA B 1 237 ? 46.945 -19.322 -22.928 1.00 24.10 241 ALA B CA 1
ATOM 4177 C C . ALA B 1 237 ? 45.592 -19.950 -22.568 1.00 23.98 241 ALA B C 1
ATOM 4178 O O . ALA B 1 237 ? 45.405 -21.163 -22.704 1.00 24.80 241 ALA B O 1
ATOM 4180 N N . GLY B 1 238 ? 44.645 -19.141 -22.101 1.00 23.69 242 GLY B N 1
ATOM 4181 C CA . GLY B 1 238 ? 43.354 -19.670 -21.657 1.00 22.07 242 GLY B CA 1
ATOM 4182 C C . GLY B 1 238 ? 43.282 -20.040 -20.173 1.00 21.79 242 GLY B C 1
ATOM 4183 O O . GLY B 1 238 ? 42.323 -20.663 -19.729 1.00 21.91 242 GLY B O 1
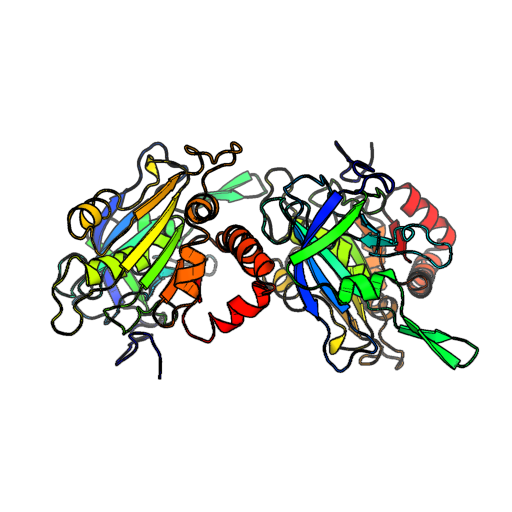ATOM 4184 N N . GLU B 1 239 ? 44.295 -19.654 -19.404 1.00 20.81 243 GLU B N 1
ATOM 4185 C CA . GLU B 1 239 ? 44.323 -19.931 -17.958 1.00 19.75 243 GLU B CA 1
ATOM 4186 C C . GLU B 1 239 ? 43.517 -18.900 -17.172 1.00 18.79 243 GLU B C 1
ATOM 4187 O O . GLU B 1 239 ? 43.459 -17.734 -17.568 1.00 18.67 243 GLU B O 1
ATOM 4193 N N . LYS B 1 240 ? 42.895 -19.328 -16.072 1.00 17.21 244 LYS B N 1
ATOM 4194 C CA . LYS B 1 240 ? 41.999 -18.470 -15.279 1.00 16.38 244 LYS B CA 1
ATOM 4195 C C . LYS B 1 240 ? 42.717 -17.249 -14.712 1.00 15.63 244 LYS B C 1
ATOM 4196 O O . LYS B 1 240 ? 43.866 -17.339 -14.311 1.00 15.60 244 LYS B O 1
ATOM 4202 N N . MET B 1 241 ? 42.029 -16.102 -14.713 1.00 15.78 245 MET B N 1
ATOM 4203 C CA . MET B 1 241 ? 42.622 -14.838 -14.273 1.00 15.17 245 MET B CA 1
ATOM 4204 C C . MET B 1 241 ? 42.590 -14.678 -12.754 1.00 14.61 245 MET B C 1
ATOM 4205 O O . MET B 1 241 ? 41.650 -14.120 -12.189 1.00 14.72 245 MET B O 1
ATOM 4210 N N . TYR B 1 242 ? 43.617 -15.219 -12.110 1.00 13.58 246 TYR B N 1
ATOM 4211 C CA . TYR B 1 242 ? 43.861 -14.958 -10.692 1.00 12.84 246 TYR B CA 1
ATOM 4212 C C . TYR B 1 242 ? 44.749 -13.725 -10.570 1.00 12.72 246 TYR B C 1
ATOM 4213 O O . TYR B 1 242 ? 45.268 -13.205 -11.564 1.00 12.51 246 TYR B O 1
ATOM 4222 N N . ILE B 1 243 ? 44.945 -13.268 -9.341 1.00 12.14 247 ILE B N 1
ATOM 4223 C CA . ILE B 1 243 ? 45.773 -12.104 -9.079 1.00 12.71 247 ILE B CA 1
ATOM 4224 C C . ILE B 1 243 ? 47.163 -12.213 -9.737 1.00 12.23 247 ILE B C 1
ATOM 4225 O O . ILE B 1 243 ? 47.641 -11.266 -10.379 1.00 12.13 247 ILE B O 1
ATOM 4230 N N . GLN B 1 244 ? 47.809 -13.370 -9.596 1.00 11.95 248 GLN B N 1
ATOM 4231 C CA . GLN B 1 244 ? 49.131 -13.579 -10.184 1.00 12.30 248 GLN B CA 1
ATOM 4232 C C . GLN B 1 244 ? 49.110 -13.481 -11.716 1.00 11.94 248 GLN B C 1
ATOM 4233 O O . GLN B 1 244 ? 50.086 -13.019 -12.314 1.00 12.43 248 GLN B O 1
ATOM 4239 N N . THR B 1 245 ? 48.007 -13.917 -12.313 1.00 12.09 249 THR B N 1
ATOM 4240 C CA . THR B 1 245 ? 47.824 -13.923 -13.767 1.00 13.13 249 THR B CA 1
ATOM 4241 C C . THR B 1 245 ? 47.762 -12.476 -14.256 1.00 13.50 249 THR B C 1
ATOM 4242 O O . THR B 1 245 ? 48.296 -12.132 -15.321 1.00 14.62 249 THR B O 1
ATOM 4246 N N . ARG B 1 246 ? 47.113 -11.632 -13.460 1.00 13.24 250 ARG B N 1
ATOM 4247 C CA . ARG B 1 246 ? 46.987 -10.215 -13.772 1.00 13.54 250 ARG B CA 1
ATOM 4248 C C . ARG B 1 246 ? 48.313 -9.500 -13.557 1.00 13.82 250 ARG B C 1
ATOM 4249 O O . ARG B 1 246 ? 48.718 -8.687 -14.393 1.00 14.38 250 ARG B O 1
ATOM 4257 N N . MET B 1 247 ? 49.013 -9.817 -12.472 1.00 14.07 251 MET B N 1
ATOM 4258 C CA . MET B 1 247 ? 50.344 -9.285 -12.223 1.00 14.98 251 MET B CA 1
ATOM 4259 C C . MET B 1 247 ? 51.326 -9.604 -13.345 1.00 15.39 251 MET B C 1
ATOM 4260 O O . MET B 1 247 ? 52.215 -8.802 -13.636 1.00 15.82 251 MET B O 1
ATOM 4265 N N . ALA B 1 248 ? 51.181 -10.783 -13.955 1.00 16.08 252 ALA B N 1
ATOM 4266 C CA . ALA B 1 248 ? 52.060 -11.200 -15.045 1.00 16.44 252 ALA B CA 1
ATOM 4267 C C . ALA B 1 248 ? 52.060 -10.180 -16.186 1.00 16.22 252 ALA B C 1
ATOM 4268 O O . ALA B 1 248 ? 53.081 -9.985 -16.845 1.00 16.71 252 ALA B O 1
ATOM 4270 N N . GLU B 1 249 ? 50.930 -9.503 -16.377 1.00 15.64 253 GLU B N 1
ATOM 4271 C CA . GLU B 1 249 ? 50.795 -8.501 -17.445 1.00 16.13 253 GLU B CA 1
ATOM 4272 C C . GLU B 1 249 ? 51.603 -7.239 -17.207 1.00 16.12 253 GLU B C 1
ATOM 4273 O O . GLU B 1 249 ? 51.805 -6.446 -18.132 1.00 16.89 253 GLU B O 1
ATOM 4279 N N . TYR B 1 250 ? 52.053 -7.053 -15.975 1.00 15.44 254 TYR B N 1
ATOM 4280 C CA . TYR B 1 250 ? 52.880 -5.923 -15.600 1.00 14.48 254 TYR B CA 1
ATOM 4281 C C . TYR B 1 250 ? 54.192 -6.383 -14.957 1.00 14.83 254 TYR B C 1
ATOM 4282 O O . TYR B 1 250 ? 54.825 -5.649 -14.198 1.00 15.00 254 TYR B O 1
ATOM 4291 N N . ARG B 1 251 ? 54.616 -7.613 -15.277 1.00 15.61 255 ARG B N 1
ATOM 4292 C CA . ARG B 1 251 ? 55.671 -8.266 -14.501 1.00 16.46 255 ARG B CA 1
ATOM 4293 C C . ARG B 1 251 ? 57.014 -7.514 -14.445 1.00 15.94 255 ARG B C 1
ATOM 4294 O O . ARG B 1 251 ? 57.592 -7.355 -13.375 1.00 15.84 255 ARG B O 1
ATOM 4302 N N . GLU B 1 252 ? 57.512 -7.044 -15.592 1.00 16.95 256 GLU B N 1
ATOM 4303 C CA . GLU B 1 252 ? 58.798 -6.343 -15.613 1.00 17.83 256 GLU B CA 1
ATOM 4304 C C . GLU B 1 252 ? 58.737 -5.010 -14.860 1.00 16.68 256 GLU B C 1
ATOM 4305 O O . GLU B 1 252 ? 59.671 -4.652 -14.141 1.00 17.04 256 GLU B O 1
ATOM 4311 N N . GLU B 1 253 ? 57.615 -4.312 -15.009 1.00 16.76 257 GLU B N 1
ATOM 4312 C CA . GLU B 1 253 ? 57.412 -3.053 -14.298 1.00 16.66 257 GLU B CA 1
ATOM 4313 C C . GLU B 1 253 ? 57.328 -3.267 -12.790 1.00 16.44 257 GLU B C 1
ATOM 4314 O O . GLU B 1 253 ? 57.967 -2.547 -12.014 1.00 16.54 257 GLU B O 1
ATOM 4320 N N . LEU B 1 254 ? 56.563 -4.282 -12.384 1.00 15.60 258 LEU B N 1
ATOM 4321 C CA . LEU B 1 254 ? 56.510 -4.644 -10.964 1.00 15.57 258 LEU B CA 1
ATOM 4322 C C . LEU B 1 254 ? 57.900 -4.998 -10.424 1.00 15.55 258 LEU B C 1
ATOM 4323 O O . LEU B 1 254 ? 58.285 -4.558 -9.346 1.00 15.79 258 LEU B O 1
ATOM 4328 N N . TRP B 1 255 ? 58.669 -5.762 -11.205 1.00 15.90 259 TRP B N 1
ATOM 4329 C CA . TRP B 1 255 ? 60.025 -6.139 -10.820 1.00 16.60 259 TRP B CA 1
ATOM 4330 C C . TRP B 1 255 ? 60.942 -4.915 -10.686 1.00 16.79 259 TRP B C 1
ATOM 4331 O O . TRP B 1 255 ? 61.744 -4.822 -9.751 1.00 17.10 259 TRP B O 1
ATOM 4342 N N . GLU B 1 256 ? 60.799 -3.968 -11.615 1.00 17.74 260 GLU B N 1
ATOM 4343 C CA . GLU B 1 256 ? 61.582 -2.729 -11.546 1.00 18.55 260 GLU B CA 1
ATOM 4344 C C . GLU B 1 256 ? 61.202 -1.884 -10.325 1.00 17.77 260 GLU B C 1
ATOM 4345 O O . GLU B 1 256 ? 62.080 -1.361 -9.623 1.00 18.08 260 GLU B O 1
ATOM 4351 N N . LEU B 1 257 ? 59.897 -1.802 -10.061 1.00 17.68 261 LEU B N 1
ATOM 4352 C CA . LEU B 1 257 ? 59.396 -1.103 -8.872 1.00 17.46 261 LEU B CA 1
ATOM 4353 C C . LEU B 1 257 ? 59.960 -1.697 -7.579 1.00 17.82 261 LEU B C 1
ATOM 4354 O O . LEU B 1 257 ? 60.414 -0.967 -6.703 1.00 17.08 261 LEU B O 1
ATOM 4359 N N . LEU B 1 258 ? 59.976 -3.028 -7.481 1.00 18.54 262 LEU B N 1
ATOM 4360 C CA . LEU B 1 258 ? 60.479 -3.702 -6.276 1.00 19.83 262 LEU B CA 1
ATOM 4361 C C . LEU B 1 258 ? 61.927 -3.380 -5.907 1.00 20.26 262 LEU B C 1
ATOM 4362 O O . LEU B 1 258 ? 62.297 -3.440 -4.733 1.00 20.36 262 LEU B O 1
ATOM 4367 N N . LYS B 1 259 ? 62.733 -3.039 -6.912 1.00 20.93 263 LYS B N 1
ATOM 4368 C CA . LYS B 1 259 ? 64.136 -2.685 -6.717 1.00 21.80 263 LYS B CA 1
ATOM 4369 C C . LYS B 1 259 ? 64.303 -1.358 -5.980 1.00 21.58 263 LYS B C 1
ATOM 4370 O O . LYS B 1 259 ? 65.350 -1.096 -5.387 1.00 21.85 263 LYS B O 1
ATOM 4376 N N . LYS B 1 260 ? 63.264 -0.527 -6.018 1.00 21.19 264 LYS B N 1
ATOM 4377 C CA . LYS B 1 260 ? 63.322 0.818 -5.455 1.00 20.98 264 LYS B CA 1
ATOM 4378 C C . LYS B 1 260 ? 63.089 0.801 -3.947 1.00 20.81 264 LYS B C 1
ATOM 4379 O O . LYS B 1 260 ? 62.289 0.004 -3.438 1.00 20.91 264 LYS B O 1
ATOM 4385 N N . ASP B 1 261 ? 63.775 1.688 -3.235 1.00 20.53 265 ASP B N 1
ATOM 4386 C CA . ASP B 1 261 ? 63.730 1.705 -1.774 1.00 20.52 265 ASP B CA 1
ATOM 4387 C C . ASP B 1 261 ? 62.409 2.219 -1.193 1.00 19.25 265 ASP B C 1
ATOM 4388 O O . ASP B 1 261 ? 62.148 2.040 -0.009 1.00 19.32 265 ASP B O 1
ATOM 4393 N N . ASN B 1 262 ? 61.593 2.856 -2.031 1.00 18.10 266 ASN B N 1
ATOM 4394 C CA . ASN B 1 262 ? 60.311 3.407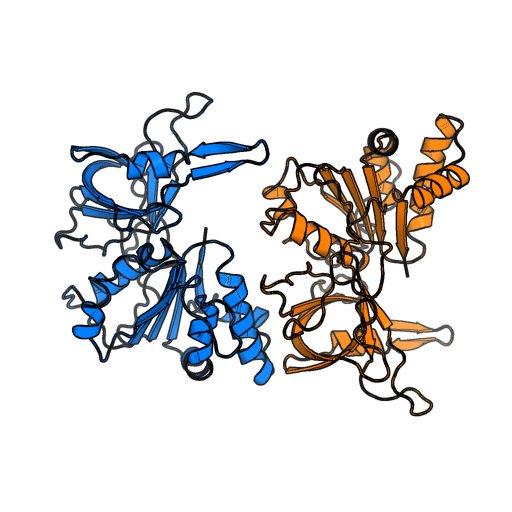 -1.595 1.00 16.82 266 ASN B CA 1
ATOM 4395 C C . ASN B 1 262 ? 59.091 2.608 -2.090 1.00 15.96 266 ASN B C 1
ATOM 4396 O O . ASN B 1 262 ? 57.976 3.120 -2.096 1.00 15.03 266 ASN B O 1
ATOM 4401 N N . THR B 1 263 ? 59.318 1.365 -2.517 1.00 14.75 267 THR B N 1
ATOM 4402 C CA . THR B 1 263 ? 58.250 0.443 -2.897 1.00 14.10 267 THR B CA 1
ATOM 4403 C C . THR B 1 263 ? 57.954 -0.512 -1.751 1.00 13.40 267 THR B C 1
ATOM 4404 O O . THR B 1 263 ? 58.854 -1.093 -1.161 1.00 13.89 267 THR B O 1
ATOM 4408 N N . TYR B 1 264 ? 56.669 -0.654 -1.443 1.00 12.18 268 TYR B N 1
ATOM 4409 C CA . TYR B 1 264 ? 56.209 -1.523 -0.364 1.00 11.99 268 TYR B CA 1
ATOM 4410 C C . TYR B 1 264 ? 55.076 -2.402 -0.869 1.00 11.71 268 TYR B C 1
ATOM 4411 O O . TYR B 1 264 ? 54.079 -1.894 -1.391 1.00 11.84 268 TYR B O 1
ATOM 4420 N N . VAL B 1 265 ? 55.227 -3.717 -0.720 1.00 10.95 269 VAL B N 1
ATOM 4421 C CA . VAL B 1 265 ? 54.199 -4.660 -1.131 1.00 10.91 269 VAL B CA 1
ATOM 4422 C C . VAL B 1 265 ? 53.475 -5.169 0.103 1.00 9.67 269 VAL B C 1
ATOM 4423 O O . VAL B 1 265 ? 54.100 -5.518 1.116 1.00 10.20 269 VAL B O 1
ATOM 4427 N N . TYR B 1 266 ? 52.152 -5.201 -0.008 1.00 8.84 270 TYR B N 1
ATOM 4428 C CA . TYR B 1 266 ? 51.275 -5.737 1.023 1.00 8.06 270 TYR B CA 1
ATOM 4429 C C . TYR B 1 266 ? 50.371 -6.788 0.389 1.00 7.50 270 TYR B C 1
ATOM 4430 O O . TYR B 1 266 ? 49.888 -6.605 -0.727 1.00 7.89 270 TYR B O 1
ATOM 4439 N N . MET B 1 267 ? 50.136 -7.877 1.117 1.00 7.68 271 MET B N 1
ATOM 4440 C CA . MET B 1 267 ? 49.313 -8.963 0.624 1.00 7.71 271 MET B CA 1
ATOM 4441 C C . MET B 1 267 ? 48.361 -9.409 1.713 1.00 7.15 271 MET B C 1
ATOM 4442 O O . MET B 1 267 ? 48.765 -9.607 2.865 1.00 7.99 271 MET B O 1
ATOM 4447 N N . CYS B 1 268 ? 47.099 -9.560 1.346 1.00 6.71 272 CYS B N 1
ATOM 4448 C CA . CYS B 1 268 ? 46.092 -9.928 2.329 1.00 6.73 272 CYS B CA 1
ATOM 4449 C C . CYS B 1 268 ? 44.975 -10.758 1.710 1.00 6.91 272 CYS B C 1
ATOM 4450 O O . CYS B 1 268 ? 44.518 -10.497 0.589 1.00 7.39 272 CYS B O 1
ATOM 4453 N N . GLY B 1 269 ? 44.521 -11.759 2.458 1.00 6.89 273 GLY B N 1
ATOM 4454 C CA . GLY B 1 269 ? 43.385 -12.579 2.069 1.00 8.08 273 GLY B CA 1
ATOM 4455 C C . GLY B 1 269 ? 43.578 -14.058 2.364 1.00 8.49 273 GLY B C 1
ATOM 4456 O O . GLY B 1 269 ? 44.223 -14.404 3.347 1.00 8.98 273 GLY B O 1
ATOM 4457 N N . LEU B 1 270 ? 43.021 -14.890 1.483 1.00 10.26 274 LEU B N 1
ATOM 4458 C CA . LEU B 1 270 ? 42.985 -16.354 1.634 1.00 11.88 274 LEU B CA 1
ATOM 4459 C C . LEU B 1 270 ? 44.372 -16.982 1.652 1.00 11.71 274 LEU B C 1
ATOM 4460 O O . LEU B 1 270 ? 45.153 -16.786 0.729 1.00 11.91 274 LEU B O 1
ATOM 4465 N N . LYS B 1 271 ? 44.664 -17.736 2.710 1.00 12.22 275 LYS B N 1
ATOM 4466 C CA . LYS B 1 271 ? 45.902 -18.499 2.783 1.00 12.76 275 LYS B CA 1
ATOM 4467 C C . LYS B 1 271 ? 46.021 -19.371 1.542 1.00 12.19 275 LYS B C 1
ATOM 4468 O O . LYS B 1 271 ? 45.073 -20.047 1.143 1.00 12.64 275 LYS B O 1
ATOM 4474 N N . GLY B 1 272 ? 47.194 -19.329 0.927 1.00 11.00 276 GLY B N 1
ATOM 4475 C CA . GLY B 1 272 ? 47.401 -20.011 -0.349 1.00 10.43 276 GLY B CA 1
ATOM 4476 C C . GLY B 1 272 ? 47.481 -19.053 -1.526 1.00 10.36 276 GLY B C 1
ATOM 4477 O O . GLY B 1 272 ? 48.079 -19.379 -2.552 1.00 10.20 276 GLY B O 1
ATOM 4478 N N . MET B 1 273 ? 46.918 -17.851 -1.394 1.00 10.04 277 MET B N 1
ATOM 4479 C CA . MET B 1 273 ? 47.030 -16.855 -2.471 1.00 9.69 277 MET B CA 1
ATOM 4480 C C . MET B 1 273 ? 48.484 -16.486 -2.763 1.00 9.24 277 MET B C 1
ATOM 4481 O O . MET B 1 273 ? 48.808 -16.088 -3.874 1.00 9.48 277 MET B O 1
ATOM 4486 N N . GLU B 1 274 ? 49.361 -16.622 -1.773 1.00 9.23 278 GLU B N 1
ATOM 4487 C CA . GLU B 1 274 ? 50.772 -16.260 -1.920 1.00 9.53 278 GLU B CA 1
ATOM 4488 C C . GLU B 1 274 ? 51.534 -17.225 -2.835 1.00 9.58 278 GLU B C 1
ATOM 4489 O O . GLU B 1 274 ? 52.576 -16.872 -3.360 1.00 9.17 278 GLU B O 1
ATOM 4495 N N . LYS B 1 275 ? 51.004 -18.429 -3.039 1.00 9.98 279 LYS B N 1
ATOM 4496 C CA . LYS B 1 275 ? 51.717 -19.457 -3.808 1.00 9.55 279 LYS B CA 1
ATOM 4497 C C . LYS B 1 275 ? 51.848 -19.099 -5.289 1.00 9.61 279 LYS B C 1
ATOM 4498 O O . LYS B 1 275 ? 52.963 -19.120 -5.830 1.00 9.11 279 LYS B O 1
ATOM 4504 N N . GLY B 1 276 ? 50.728 -18.796 -5.948 1.00 9.64 280 GLY B N 1
ATOM 4505 C CA . GLY B 1 276 ? 50.774 -18.406 -7.352 1.00 10.35 280 GLY B CA 1
ATOM 4506 C C . GLY B 1 276 ? 51.582 -17.136 -7.567 1.00 10.21 280 GLY B C 1
ATOM 4507 O O . GLY B 1 276 ? 52.259 -16.976 -8.590 1.00 11.33 280 GLY B O 1
ATOM 4508 N N . ILE B 1 277 ? 51.499 -16.223 -6.598 1.00 10.30 281 ILE B N 1
ATOM 4509 C CA . ILE B 1 277 ? 52.281 -14.992 -6.639 1.00 10.67 281 ILE B CA 1
ATOM 4510 C C . ILE B 1 277 ? 53.774 -15.297 -6.572 1.00 10.90 281 ILE B C 1
ATOM 4511 O O . ILE B 1 277 ? 54.561 -14.732 -7.345 1.00 11.32 281 ILE B O 1
ATOM 4516 N N . ASP B 1 278 ? 54.170 -16.205 -5.685 1.00 10.75 282 ASP B N 1
ATOM 4517 C CA . ASP B 1 278 ? 55.563 -16.619 -5.634 1.00 10.61 282 ASP B CA 1
ATOM 4518 C C . ASP B 1 278 ? 56.050 -17.184 -6.958 1.00 10.83 282 ASP B C 1
ATOM 4519 O O . ASP B 1 278 ? 57.189 -16.918 -7.328 1.00 10.87 282 ASP B O 1
ATOM 4524 N N . ASP B 1 279 ? 55.210 -17.919 -7.685 1.00 10.73 283 ASP B N 1
ATOM 4525 C CA . ASP B 1 279 ? 55.655 -18.469 -8.968 1.00 11.56 283 ASP B CA 1
ATOM 4526 C C . ASP B 1 279 ? 55.992 -17.342 -9.954 1.00 12.38 283 ASP B C 1
ATOM 4527 O O . ASP B 1 279 ? 57.018 -17.405 -10.637 1.00 12.41 283 ASP B O 1
ATOM 4532 N N . ILE B 1 280 ? 55.174 -16.289 -9.982 1.00 13.04 284 ILE B N 1
ATOM 4533 C CA . ILE B 1 280 ? 55.475 -15.117 -10.831 1.00 14.00 284 ILE B CA 1
ATOM 4534 C C . ILE B 1 280 ? 56.798 -14.483 -10.424 1.00 13.28 284 ILE B C 1
ATOM 4535 O O . ILE B 1 280 ? 57.650 -14.178 -11.275 1.00 13.37 284 ILE B O 1
ATOM 4540 N N . MET B 1 281 ? 56.995 -14.300 -9.124 1.00 12.36 285 MET B N 1
ATOM 4541 C CA . MET B 1 281 ? 58.212 -13.670 -8.628 1.00 12.65 285 MET B CA 1
ATOM 4542 C C . MET B 1 281 ? 59.459 -14.520 -8.859 1.00 12.84 285 MET B C 1
ATOM 4543 O O . MET B 1 281 ? 60.527 -13.983 -9.163 1.00 12.76 285 MET B O 1
ATOM 4548 N N . LEU B 1 282 ? 59.327 -15.837 -8.705 1.00 13.22 286 LEU B N 1
ATOM 4549 C CA . LEU B 1 282 ? 60.424 -16.762 -8.995 1.00 13.36 286 LEU B CA 1
ATOM 4550 C C . LEU B 1 282 ? 60.856 -16.650 -10.441 1.00 13.56 286 LEU B C 1
ATOM 4551 O O . LEU B 1 282 ? 62.057 -16.625 -10.735 1.00 13.43 286 LEU B O 1
ATOM 4556 N N . ASN B 1 283 ? 59.890 -16.598 -11.345 1.00 13.78 287 ASN B N 1
ATOM 4557 C CA . ASN B 1 283 ? 60.220 -16.491 -12.761 1.00 15.26 287 ASN B CA 1
ATOM 4558 C C . ASN B 1 283 ? 60.883 -15.166 -13.131 1.00 15.99 287 ASN B C 1
ATOM 4559 O O . ASN B 1 283 ? 61.738 -15.134 -14.017 1.00 17.15 287 ASN B O 1
ATOM 4564 N N . LEU B 1 284 ? 60.525 -14.095 -12.421 1.00 16.42 288 LEU B N 1
ATOM 4565 C CA . LEU B 1 284 ? 61.193 -12.804 -12.596 1.00 16.48 288 LEU B CA 1
ATOM 4566 C C . LEU B 1 284 ? 62.603 -12.829 -12.048 1.00 16.81 288 LEU B C 1
ATOM 4567 O O . LEU B 1 284 ? 63.552 -12.417 -12.734 1.00 17.29 288 LEU B O 1
ATOM 4572 N N . ALA B 1 285 ? 62.741 -13.303 -10.813 1.00 16.83 289 ALA B N 1
ATOM 4573 C CA . ALA B 1 285 ? 64.002 -13.287 -10.087 1.00 16.80 289 ALA B CA 1
ATOM 4574 C C . ALA B 1 285 ? 65.042 -14.208 -10.715 1.00 17.30 289 ALA B C 1
ATOM 4575 O O . ALA B 1 285 ? 66.231 -13.864 -10.778 1.00 17.17 289 ALA B O 1
ATOM 4577 N N . ALA B 1 286 ? 64.593 -15.371 -11.184 1.00 17.29 290 ALA B N 1
ATOM 4578 C CA . ALA B 1 286 ? 65.486 -16.361 -11.788 1.00 17.85 290 ALA B CA 1
ATOM 4579 C C . ALA B 1 286 ? 66.192 -15.848 -13.040 1.00 18.46 290 ALA B C 1
ATOM 4580 O O . ALA B 1 286 ? 67.369 -16.161 -13.241 1.00 17.74 290 ALA B O 1
ATOM 4582 N N . LYS B 1 287 ? 65.481 -15.073 -13.863 1.00 19.38 291 LYS B N 1
ATOM 4583 C CA . LYS B 1 287 ? 66.058 -14.409 -15.049 1.00 20.88 291 LYS B CA 1
ATOM 4584 C C . LYS B 1 287 ? 67.298 -13.592 -14.702 1.00 20.95 291 LYS B C 1
ATOM 4585 O O . LYS B 1 287 ? 68.230 -13.493 -15.506 1.00 21.56 291 LYS B O 1
ATOM 4591 N N . ASP B 1 288 ? 67.297 -12.990 -13.516 1.00 20.61 292 ASP B N 1
ATOM 4592 C CA . ASP B 1 288 ? 68.415 -12.166 -13.063 1.00 20.90 292 ASP B CA 1
ATOM 4593 C C . ASP B 1 288 ? 69.398 -12.937 -12.189 1.00 20.21 292 ASP B C 1
ATOM 4594 O O . ASP B 1 288 ? 70.306 -12.349 -11.604 1.00 20.34 292 ASP B O 1
ATOM 4599 N N . GLY B 1 289 ? 69.215 -14.254 -12.094 1.00 19.38 293 GLY B N 1
ATOM 4600 C CA . GLY B 1 289 ? 70.059 -15.081 -11.242 1.00 18.52 293 GLY B CA 1
ATOM 4601 C C . GLY B 1 289 ? 69.769 -14.938 -9.763 1.00 18.17 293 GLY B C 1
ATOM 4602 O O . GLY B 1 289 ? 70.583 -15.320 -8.931 1.00 18.55 293 GLY B O 1
ATOM 4603 N N . ILE B 1 290 ? 68.604 -14.380 -9.437 1.00 17.95 294 ILE B N 1
ATOM 4604 C CA . ILE B 1 290 ? 68.202 -14.171 -8.048 1.00 18.07 294 ILE B CA 1
ATOM 4605 C C . ILE B 1 290 ? 67.252 -15.299 -7.629 1.00 17.34 294 ILE B C 1
ATOM 4606 O O . ILE B 1 290 ? 66.393 -15.717 -8.412 1.00 17.87 294 ILE B O 1
ATOM 4611 N N . ASP B 1 291 ? 67.428 -15.772 -6.401 1.00 17.91 295 ASP B N 1
ATOM 4612 C CA . ASP B 1 291 ? 66.553 -16.781 -5.817 1.00 17.92 295 ASP B CA 1
ATOM 4613 C C . ASP B 1 291 ? 65.437 -16.070 -5.054 1.00 18.08 295 ASP B C 1
ATOM 4614 O O . ASP B 1 291 ? 65.676 -15.518 -3.989 1.00 18.36 295 ASP B O 1
ATOM 4619 N N . TRP B 1 292 ? 64.227 -16.103 -5.599 1.00 18.04 296 TRP B N 1
ATOM 4620 C CA . TRP B 1 292 ? 63.119 -15.369 -4.982 1.00 18.49 296 TRP B CA 1
ATOM 4621 C C . TRP B 1 292 ? 62.807 -15.816 -3.559 1.00 19.83 296 TRP B C 1
ATOM 4622 O O . TRP B 1 292 ? 62.475 -14.990 -2.709 1.00 20.44 296 TRP B O 1
ATOM 4633 N N . MET B 1 293 ? 62.894 -17.117 -3.295 1.00 20.96 297 MET B N 1
ATOM 4634 C CA . MET B 1 293 ? 62.578 -17.626 -1.959 1.00 22.05 297 MET B CA 1
ATOM 4635 C C . MET B 1 293 ? 63.530 -17.065 -0.893 1.00 22.86 297 MET B C 1
ATOM 4636 O O . MET B 1 293 ? 63.174 -16.990 0.288 1.00 23.81 297 MET B O 1
ATOM 4641 N N . GLN B 1 294 ? 64.724 -16.651 -1.321 1.00 23.47 298 GLN B N 1
ATOM 4642 C CA . GLN B 1 294 ? 65.704 -16.025 -0.430 1.00 23.87 298 GLN B CA 1
ATOM 4643 C C . GLN B 1 294 ? 65.541 -14.503 -0.402 1.00 23.32 298 GLN B C 1
ATOM 4644 O O . GLN B 1 294 ? 65.618 -13.891 0.666 1.00 23.61 298 GLN B O 1
ATOM 4650 N N . TYR B 1 295 ? 65.305 -13.905 -1.571 1.00 22.65 299 TYR B N 1
ATOM 4651 C CA . TYR B 1 295 ? 65.119 -12.452 -1.698 1.00 22.00 299 TYR B CA 1
ATOM 4652 C C . TYR B 1 295 ? 63.842 -11.974 -0.989 1.00 21.55 299 TYR B C 1
ATOM 4653 O O . TYR B 1 295 ? 63.829 -10.887 -0.405 1.00 21.11 299 TYR B O 1
ATOM 4662 N N . LYS B 1 296 ? 62.791 -12.797 -1.015 1.00 21.04 300 LYS B N 1
ATOM 4663 C CA . LYS B 1 296 ? 61.541 -12.486 -0.300 1.00 21.05 300 LYS B CA 1
ATOM 4664 C C . LYS B 1 296 ? 61.767 -12.332 1.211 1.00 21.25 300 LYS B C 1
ATOM 4665 O O . LYS B 1 296 ? 61.159 -11.464 1.847 1.00 20.91 300 LYS B O 1
ATOM 4671 N N . LYS B 1 297 ? 62.643 -13.160 1.782 1.00 21.37 301 LYS B N 1
ATOM 4672 C CA . LYS B 1 297 ? 62.986 -13.053 3.205 1.00 21.78 301 LYS B CA 1
ATOM 4673 C C . LYS B 1 297 ? 63.618 -11.702 3.515 1.00 21.28 301 LYS B C 1
ATOM 4674 O O . LYS B 1 297 ? 63.312 -11.083 4.542 1.00 21.23 301 LYS B O 1
ATOM 4680 N N . GLN B 1 298 ? 64.497 -11.262 2.617 1.00 20.83 302 GLN B N 1
ATOM 4681 C CA . GLN B 1 298 ? 65.179 -9.975 2.719 1.00 20.74 302 GLN B CA 1
ATOM 4682 C C . GLN B 1 298 ? 64.188 -8.814 2.666 1.00 19.75 302 GLN B C 1
ATOM 4683 O O . GLN B 1 298 ? 64.292 -7.865 3.443 1.00 19.43 302 GLN B O 1
ATOM 4689 N N . LEU B 1 299 ? 63.239 -8.895 1.738 1.00 18.22 303 LEU B N 1
ATOM 4690 C CA . LEU B 1 299 ? 62.245 -7.835 1.567 1.00 17.63 303 LEU B CA 1
ATOM 4691 C C . LEU B 1 299 ? 61.307 -7.775 2.766 1.00 17.57 303 LEU B C 1
ATOM 4692 O O . LEU B 1 299 ? 60.930 -6.683 3.201 1.00 16.73 303 LEU B O 1
ATOM 4697 N N . LYS B 1 300 ? 60.954 -8.941 3.310 1.00 17.55 304 LYS B N 1
ATOM 4698 C CA . LYS B 1 300 ? 60.133 -9.009 4.521 1.00 18.54 304 LYS B CA 1
ATOM 4699 C C . LYS B 1 300 ? 60.842 -8.307 5.671 1.00 18.73 304 LYS B C 1
ATOM 4700 O O . LYS B 1 300 ? 60.255 -7.462 6.347 1.00 18.55 304 LYS B O 1
ATOM 4706 N N . LYS B 1 301 ? 62.113 -8.643 5.874 1.00 19.09 305 LYS B N 1
ATOM 4707 C CA . LYS B 1 301 ? 62.901 -8.032 6.939 1.00 19.39 305 LYS B CA 1
ATOM 4708 C C . LYS B 1 301 ? 63.002 -6.518 6.750 1.00 18.95 305 LYS B C 1
ATOM 4709 O O . LYS B 1 301 ? 62.978 -5.759 7.728 1.00 19.41 305 LYS B O 1
ATOM 4715 N N . GLY B 1 302 ? 63.098 -6.089 5.492 1.00 18.01 306 GLY B N 1
ATOM 4716 C CA . GLY B 1 302 ? 63.135 -4.672 5.146 1.00 17.17 306 GLY B CA 1
ATOM 4717 C C . GLY B 1 302 ? 61.780 -3.975 5.103 1.00 16.30 306 GLY B C 1
ATOM 4718 O O . GLY B 1 302 ? 61.697 -2.819 4.695 1.00 15.66 306 GLY B O 1
ATOM 4719 N N . GLU B 1 303 ? 60.727 -4.674 5.531 1.00 15.67 307 GLU B N 1
ATOM 4720 C CA . GLU B 1 303 ? 59.364 -4.109 5.604 1.00 15.05 307 GLU B CA 1
ATOM 4721 C C . GLU B 1 303 ? 58.756 -3.753 4.242 1.00 14.84 307 GLU B C 1
ATOM 4722 O O . GLU B 1 303 ? 57.795 -2.969 4.157 1.00 14.44 307 GLU B O 1
ATOM 4728 N N . GLN B 1 304 ? 59.295 -4.360 3.186 1.00 14.36 308 GLN B N 1
ATOM 4729 C CA . GLN B 1 304 ? 58.829 -4.128 1.819 1.00 13.66 308 GLN B CA 1
ATOM 4730 C C . GLN B 1 304 ? 57.959 -5.258 1.256 1.00 12.74 308 GLN B C 1
ATOM 4731 O O . GLN B 1 304 ? 57.462 -5.153 0.138 1.00 12.34 308 GLN B O 1
ATOM 4737 N N . TRP B 1 305 ? 57.809 -6.345 2.021 1.00 12.62 309 TRP B N 1
ATOM 4738 C CA . TRP B 1 305 ? 56.961 -7.471 1.629 1.00 12.12 309 TRP B CA 1
ATOM 4739 C C . TRP B 1 305 ? 56.200 -7.917 2.873 1.00 11.77 309 TRP B C 1
ATOM 4740 O O . TRP B 1 305 ? 56.739 -8.621 3.727 1.00 12.91 309 TRP B O 1
ATOM 4751 N N . ASN B 1 306 ? 54.945 -7.482 2.970 1.00 11.25 310 ASN B N 1
ATOM 4752 C CA . ASN B 1 306 ? 54.162 -7.557 4.196 1.00 10.91 310 ASN B CA 1
ATOM 4753 C C . ASN B 1 306 ? 52.907 -8.371 3.975 1.00 10.36 310 ASN B C 1
ATOM 4754 O O . ASN B 1 306 ? 52.039 -7.988 3.201 1.00 10.96 310 ASN B O 1
ATOM 4759 N N . VAL B 1 307 ? 52.819 -9.512 4.647 1.00 10.69 311 VAL B N 1
ATOM 4760 C CA . VAL B 1 307 ? 51.809 -10.513 4.324 1.00 10.45 311 VAL B CA 1
ATOM 4761 C C . VAL B 1 307 ? 50.926 -10.828 5.531 1.00 10.41 311 VAL B C 1
ATOM 4762 O O . VAL B 1 307 ? 51.418 -11.043 6.638 1.00 11.32 311 VAL B O 1
ATOM 4766 N N . GLU B 1 308 ? 49.618 -10.861 5.306 1.00 9.56 312 GLU B N 1
ATOM 4767 C CA . GLU B 1 308 ? 48.649 -11.303 6.293 1.00 9.55 312 GLU B CA 1
ATOM 4768 C C . GLU B 1 308 ? 47.590 -12.132 5.586 1.00 9.40 312 GLU B C 1
ATOM 4769 O O . GLU B 1 308 ? 46.654 -11.597 4.978 1.00 8.77 312 GLU B O 1
ATOM 4775 N N . VAL B 1 309 ? 47.765 -13.450 5.627 1.00 9.48 313 VAL B N 1
ATOM 4776 C CA . VAL B 1 309 ? 46.838 -14.377 4.988 1.00 9.93 313 VAL B CA 1
ATOM 4777 C C . VAL B 1 309 ? 46.258 -15.341 6.033 1.00 10.02 313 VAL B C 1
ATOM 4778 O O . VAL B 1 309 ? 46.892 -15.577 7.067 1.00 11.01 313 VAL B O 1
ATOM 4782 N N . TYR B 1 310 ? 45.065 -15.864 5.769 1.00 10.25 314 TYR B N 1
ATOM 4783 C CA . TYR B 1 310 ? 44.290 -16.594 6.792 1.00 10.86 314 TYR B CA 1
ATOM 4784 C C . TYR B 1 310 ? 43.331 -17.592 6.149 1.00 11.57 314 TYR B C 1
ATOM 4785 O O . TYR B 1 310 ? 43.082 -17.560 4.948 1.00 12.17 314 TYR B O 1
#